Protein AF-A0A843GNG4-F1 (afdb_monomer_lite)

Secondary structure (DSSP, 8-state):
--------PPPPB--SBPPPEETGGGGG-EEEE-B--TTS-GGG--EEEEEEEETTT--BSB-TT-TTSEEEEE--HHHHHHTEEEE-GGGB-GGG--TT-EEEEEEEEESS--STT--HHHHHHHHT-HHHHTTBPPPPPPEEEEEEPPPEEEEE-SBSSTT-EEPTT-SSPEEESSSSEEEEEEEE---SSPEEETTEEE-GGG----EEEEEEEEE-TT--EEEE---EEPPSSSTTTTEEEEEE---PPBT--EEEEEEEEETT--EEEEEEEEEE-----------S-EEEEEEETTTTEEEEEEEPPTT-EEPSS-EEEEEEEETTTTT---EEEEEEE--S-EETTB-EEEEE--PPTT-EEEEEEEEE-TT--EEEEEPPPEE---SSEEEEETTEEEEE-EEEEEEEEEEE--EEEE--SS-SS-EEEE-S---EEEEEEEEEE-GGG-TT-SS--HHHHHGGGHHHHHHHHHHHT--TTT-HHHHHHHHHHHHHHHH-SS-EEEEETTTEEEEEEEEEEEEEE-TTTTTSSEEEEEEEEEEE---HHHHHHTT-S--B-

Foldseek 3Di:
DDPPPLLAAAFWAADQADFAAALLCLQFFDKGATAGDPPDDLLQFFKKKKAKAWPPPRDQQFDQQAVVRIDIDTSDPVCRVRRIDTGGSVGGPSQPADAPTKIKMKMKTFSDPQQPPHTDPSNVCSCPDPVRVSRIHDIYDIHIYHYAHDKAKWKAWQFDDDPSTFHFPDPDATAHLFQWIKIKMFTDSDDPAFDDDDHDTHDNVVHPKFFAWKWKFKAFPVRDTPDIPPIGGQDPPDPCRGMDTDTTFARADAPTKMKIKMWTAIPSGHIDITIHIHHYNDDPPPPDDDFAWDWDWDADQAQQKIKIKIAGPAPDKHAAAKKKWKWKAKVVSPRGGIDTQAMDHRHDIGHNVHIDMDIGNLDKAQIKMKMWMWIQHPVRDIDIDIDDIDHGHHDFKWWFALAAIQTQHAPKDKADWDWDFQWDWADDDPDPGTDIDGDDDRTWIKIKIKGKQAPVSCVPQRHHDCCRQQPPCSVVVVVVCVVVVNDSLRCLSSLVSSVVSVVCVLPDQFWIWIHDNPPITATWRWAPWDWAQDVVSVSSMIMIMTMTIGDDDSDSVVCVVRRRHHRYD

pLDDT: mean 84.41, std 12.28, range [32.62, 97.62]

Sequence (569 aa):
MAIVAETRLFPPIITPYLPAKNIESVNTGIDILFDINELNDESIIEEIHVIITRQSNYKSLFNSDYPLGIYPIAATSEILEAGVVHVPETILTCSQLNFNEYYKVQLRFSSIEACVGLTGAALSDALLNESNMAQFSEWSSVSAMRFIAEPTMTLRGNIEGDSNIMTPNNSSPYKLTSHYLEVSGRFTKEGTTNVILDTKTFNKKDDKEYLSTWKIEVLDPNNEVLVDSGTQVVNYRGSTINEIKYNVPYYFETNINYKVVLTITTANLYTTSFEYTVKTEKEDNNWGSQTDINEYTSLDSVIGKVNISFEAPQGQTVPAGGKLVVRRASRDDNFTYWTQIWSYSITTPISDSAPVVFDDFTIESGNIYKYAITYTNSSDESYSITEGPILSIFDHAFLTGEGTQLCVKFNPNINSFKINVSDNNVTTIGGKTPFINRNGNMYYRSFALTGTIAYEMDVEHQFATRSSIYGEWINVYGSYFVNRYINQQNDRITQREFRELVMDFLYSDKPKLFRSTPEGNILVRLTDVSLTPNQQLGRMIYDFSCVATEIGDCSIENYKLYEIQDFGE

Radius of gyration: 33.89 Å; chains: 1; bounding box: 85×74×89 Å

Structure (mmCIF, N/CA/C/O backbone):
data_AF-A0A843GNG4-F1
#
_entry.id   AF-A0A843GNG4-F1
#
loop_
_atom_site.group_PDB
_atom_site.id
_atom_site.type_symbol
_atom_site.label_atom_id
_atom_site.label_alt_id
_atom_site.label_comp_id
_atom_site.label_asym_id
_atom_site.label_entity_id
_atom_site.label_seq_id
_atom_site.pdbx_PDB_ins_code
_atom_site.Cartn_x
_atom_site.Cartn_y
_atom_site.Cartn_z
_atom_site.occupancy
_atom_site.B_iso_or_equiv
_atom_site.auth_seq_id
_atom_site.auth_comp_id
_atom_site.auth_asym_id
_atom_site.auth_atom_id
_atom_site.pdbx_PDB_model_num
ATOM 1 N N . MET A 1 1 ? -41.082 -28.897 46.901 1.00 36.97 1 MET A N 1
ATOM 2 C CA . MET A 1 1 ? -39.750 -28.267 46.870 1.00 36.97 1 MET A CA 1
ATOM 3 C C . MET A 1 1 ? -39.573 -27.775 45.443 1.00 36.97 1 MET A C 1
ATOM 5 O O . MET A 1 1 ? -39.292 -28.580 44.568 1.00 36.97 1 MET A O 1
ATOM 9 N N . ALA A 1 2 ? -39.970 -26.529 45.177 1.00 32.62 2 ALA A N 1
ATOM 10 C CA . ALA A 1 2 ? -39.848 -25.945 43.846 1.00 32.62 2 ALA A CA 1
ATOM 11 C C . ALA A 1 2 ? -38.376 -25.584 43.643 1.00 32.62 2 ALA A C 1
ATOM 13 O O . ALA A 1 2 ? -37.801 -24.887 44.477 1.00 32.62 2 ALA A O 1
ATOM 14 N N . ILE A 1 3 ? -37.769 -26.124 42.591 1.00 33.56 3 ILE A N 1
ATOM 15 C CA . ILE A 1 3 ? -36.454 -25.696 42.126 1.00 33.56 3 ILE A CA 1
ATOM 16 C C . ILE A 1 3 ? -36.674 -24.281 41.596 1.00 33.56 3 ILE A C 1
ATOM 18 O O . ILE A 1 3 ? -37.269 -24.105 40.536 1.00 33.56 3 ILE A O 1
ATOM 22 N N . VAL A 1 4 ? -36.293 -23.277 42.385 1.00 38.97 4 VAL A N 1
ATOM 23 C CA . VAL A 1 4 ? -36.133 -21.914 41.885 1.00 38.97 4 VAL A CA 1
ATOM 24 C C . VAL A 1 4 ? -34.975 -22.007 40.903 1.00 38.97 4 VAL A C 1
ATOM 26 O O . VAL A 1 4 ? -33.850 -22.298 41.305 1.00 38.97 4 VAL A O 1
ATOM 29 N N . ALA A 1 5 ? -35.266 -21.886 39.612 1.00 41.81 5 ALA A N 1
ATOM 30 C CA . ALA A 1 5 ? -34.226 -21.643 38.633 1.00 41.81 5 ALA A CA 1
ATOM 31 C C . ALA A 1 5 ? -33.610 -20.293 39.013 1.00 41.81 5 ALA A C 1
ATOM 33 O O . ALA A 1 5 ? -34.266 -19.266 38.876 1.00 41.81 5 ALA A O 1
ATOM 34 N N . GLU A 1 6 ? -32.407 -20.303 39.591 1.00 53.97 6 GLU A N 1
ATOM 35 C CA . GLU A 1 6 ? -31.608 -19.087 39.710 1.00 53.97 6 GLU A CA 1
ATOM 36 C C . GLU A 1 6 ? -31.443 -18.544 38.288 1.00 53.97 6 GLU A C 1
ATOM 38 O O . GLU A 1 6 ? -30.810 -19.187 37.447 1.00 53.97 6 GLU A O 1
ATOM 43 N N . THR A 1 7 ? -32.066 -17.405 37.996 1.00 55.78 7 THR A N 1
ATOM 44 C CA . THR A 1 7 ? -31.823 -16.617 36.789 1.00 55.78 7 THR A CA 1
ATOM 45 C C . THR A 1 7 ? -30.367 -16.176 36.814 1.00 55.78 7 THR A C 1
ATOM 47 O O . THR A 1 7 ? -30.016 -15.151 37.388 1.00 55.78 7 THR A O 1
ATOM 50 N N . ARG A 1 8 ? -29.483 -17.008 36.260 1.00 73.62 8 ARG A N 1
ATOM 51 C CA . ARG A 1 8 ? -28.065 -16.686 36.126 1.00 73.62 8 ARG A CA 1
ATOM 52 C C . ARG A 1 8 ? -27.868 -15.872 34.862 1.00 73.62 8 ARG A C 1
ATOM 54 O O . ARG A 1 8 ? -27.887 -16.426 33.768 1.00 73.62 8 ARG A O 1
ATOM 61 N N . LEU A 1 9 ? -27.657 -14.574 35.039 1.00 90.50 9 LEU A N 1
ATOM 62 C CA . LEU A 1 9 ? -27.154 -13.706 33.985 1.00 90.50 9 LEU A CA 1
ATOM 63 C C . LEU A 1 9 ? -25.687 -14.040 33.691 1.00 90.50 9 LEU A C 1
ATOM 65 O O . LEU A 1 9 ? -24.841 -14.069 34.590 1.00 90.50 9 LEU A O 1
ATOM 69 N N . PHE A 1 10 ? -25.378 -14.257 32.420 1.00 93.00 10 PHE A N 1
ATOM 70 C CA . PHE A 1 10 ? -24.017 -14.323 31.908 1.00 93.00 10 PHE A CA 1
ATOM 71 C C . PHE A 1 10 ? -23.439 -12.912 31.753 1.00 93.00 10 PHE A C 1
ATOM 73 O O . PHE A 1 10 ? -24.189 -11.971 31.477 1.00 93.00 10 PHE A O 1
ATOM 80 N N . PRO A 1 11 ? -22.118 -12.738 31.926 1.00 93.81 11 PRO A N 1
ATOM 81 C CA . PRO A 1 11 ? -21.482 -11.440 31.761 1.00 93.81 11 PRO A CA 1
ATOM 82 C C . PRO A 1 11 ? -21.628 -10.913 30.321 1.00 93.81 11 PRO A C 1
ATOM 84 O O . PRO A 1 11 ? -21.620 -11.713 29.378 1.00 93.81 11 PRO A O 1
ATOM 87 N N . PRO A 1 12 ? -21.687 -9.582 30.134 1.00 94.44 12 PRO A N 1
ATOM 88 C CA . PRO A 1 12 ? -21.544 -8.964 28.820 1.00 94.44 12 PRO A CA 1
ATOM 89 C C . PRO A 1 12 ? -20.212 -9.349 28.173 1.00 94.44 12 PRO A C 1
ATOM 91 O O . PRO A 1 12 ? -19.180 -9.479 28.844 1.00 94.44 12 PRO A O 1
ATOM 94 N N . ILE A 1 13 ? -20.231 -9.494 26.852 1.00 94.19 13 ILE A N 1
ATOM 95 C CA . ILE A 1 13 ? -19.045 -9.759 26.046 1.00 94.19 13 ILE A CA 1
ATOM 96 C C . ILE A 1 13 ? -18.500 -8.409 25.584 1.00 94.19 13 ILE A C 1
ATOM 98 O O . ILE A 1 13 ? -19.208 -7.611 24.984 1.00 94.19 13 ILE A O 1
ATOM 102 N N . ILE A 1 14 ? -17.230 -8.141 25.878 1.00 94.31 14 ILE A N 1
ATOM 103 C CA . ILE A 1 14 ? -16.549 -6.917 25.451 1.00 94.31 14 ILE A CA 1
ATOM 104 C C . ILE A 1 14 ? -15.245 -7.280 24.753 1.00 94.31 14 ILE A C 1
ATOM 106 O O . ILE A 1 14 ? -14.537 -8.204 25.172 1.00 94.31 14 ILE A O 1
ATOM 110 N N . THR A 1 15 ? -14.904 -6.552 23.691 1.00 90.44 15 THR A N 1
ATOM 111 C CA . THR A 1 15 ? -13.645 -6.771 22.977 1.00 90.44 15 THR A CA 1
ATOM 112 C C . THR A 1 15 ? -12.450 -6.488 23.897 1.00 90.44 15 THR A C 1
ATOM 114 O O . THR A 1 15 ? -12.512 -5.580 24.725 1.00 90.44 15 THR A O 1
ATOM 117 N N . PRO A 1 16 ? -11.317 -7.206 23.766 1.00 89.88 16 PRO A N 1
ATOM 118 C CA . PRO A 1 16 ? -10.137 -6.970 24.610 1.00 89.88 16 PRO A CA 1
ATOM 119 C C . PRO A 1 16 ? -9.552 -5.554 24.490 1.00 89.88 16 PRO A C 1
ATOM 121 O O . PRO A 1 16 ? -8.911 -5.064 25.419 1.00 89.88 16 PRO A O 1
ATOM 124 N N . TYR A 1 17 ? -9.785 -4.901 23.350 1.00 90.69 17 TYR A N 1
ATOM 125 C CA . TYR A 1 17 ? -9.374 -3.534 23.067 1.00 90.69 17 TYR A CA 1
ATOM 126 C C . TYR A 1 17 ? -10.554 -2.763 22.484 1.00 90.69 17 TYR A C 1
ATOM 128 O O . TYR A 1 17 ? -11.115 -3.163 21.460 1.00 90.69 17 TYR A O 1
ATOM 136 N N . LEU A 1 18 ? -10.914 -1.657 23.128 1.00 90.19 18 LEU A N 1
ATOM 137 C CA . LEU A 1 18 ? -11.819 -0.670 22.553 1.00 90.19 18 LEU A CA 1
ATOM 138 C C . LEU A 1 18 ? -11.014 0.322 21.703 1.00 90.19 18 LEU A C 1
ATOM 140 O O . LEU A 1 18 ? -9.875 0.644 22.064 1.00 90.19 18 LEU A O 1
ATOM 144 N N . PRO A 1 19 ? -11.602 0.857 20.617 1.00 89.94 19 PRO A N 1
ATOM 145 C CA . PRO A 1 19 ? -11.025 1.980 19.895 1.00 89.94 19 PRO A CA 1
ATOM 146 C C . PRO A 1 19 ? -10.644 3.108 20.851 1.00 89.94 19 PRO A C 1
ATOM 148 O O . PRO A 1 19 ? -11.412 3.455 21.757 1.00 89.94 19 PRO A O 1
ATOM 151 N N . ALA A 1 20 ? -9.463 3.691 20.646 1.00 90.44 20 ALA A N 1
ATOM 152 C CA . ALA A 1 20 ? -9.077 4.884 21.375 1.00 90.44 20 ALA A CA 1
ATOM 153 C C . ALA A 1 20 ? -10.138 5.978 21.210 1.00 90.44 20 ALA A C 1
ATOM 155 O O . ALA A 1 20 ? -10.850 6.035 20.210 1.00 90.44 20 ALA A O 1
ATOM 156 N N . LYS A 1 21 ? -10.256 6.851 22.205 1.00 89.38 21 LYS A N 1
ATOM 157 C CA . LYS A 1 21 ? -11.217 7.955 22.203 1.00 89.38 21 LYS A CA 1
ATOM 158 C C . LYS A 1 21 ? -10.476 9.276 22.080 1.00 89.38 21 LYS A C 1
ATOM 160 O O . LYS A 1 21 ? -9.435 9.474 22.712 1.00 89.38 21 LYS A O 1
ATOM 165 N N . ASN A 1 22 ? -11.018 10.185 21.277 1.00 86.56 22 ASN A N 1
ATOM 166 C CA . ASN A 1 22 ? -10.531 11.555 21.253 1.00 86.56 22 ASN A CA 1
ATOM 167 C C . ASN A 1 22 ? -10.778 12.168 22.637 1.00 86.56 22 ASN A C 1
ATOM 169 O O . ASN A 1 22 ? -11.881 12.109 23.172 1.00 86.56 22 ASN A O 1
ATOM 173 N N . ILE A 1 23 ? -9.745 12.744 23.238 1.00 86.25 23 ILE A N 1
ATOM 174 C CA . ILE A 1 23 ? -9.881 13.385 24.541 1.00 86.25 23 ILE A CA 1
ATOM 175 C C . ILE A 1 23 ? -10.865 14.565 24.497 1.00 86.25 23 ILE A C 1
ATOM 177 O O . ILE A 1 23 ? -11.541 14.833 25.480 1.00 86.25 23 ILE A O 1
ATOM 181 N N . GLU A 1 24 ? -11.004 15.231 23.350 1.00 80.25 24 GLU A N 1
ATOM 182 C CA . GLU A 1 24 ? -11.933 16.352 23.161 1.00 80.25 24 GLU A CA 1
ATOM 183 C C . GLU A 1 24 ? -13.391 15.888 23.075 1.00 80.25 24 GLU A C 1
ATOM 185 O O . GLU A 1 24 ? -14.287 16.609 23.510 1.00 80.25 24 GLU A O 1
ATOM 190 N N . SER A 1 25 ? -13.635 14.657 22.603 1.00 79.50 25 SER A N 1
ATOM 191 C CA . SER A 1 25 ? -14.981 14.075 22.599 1.00 79.50 25 SER A CA 1
ATOM 192 C C . SER A 1 25 ? -15.430 13.627 23.986 1.00 79.50 25 SER A C 1
ATOM 194 O O . SER A 1 25 ? -16.612 13.360 24.170 1.00 79.50 25 SER A O 1
ATOM 196 N N . VAL A 1 26 ? -14.540 13.576 24.987 1.00 77.88 26 VAL A N 1
ATOM 197 C CA . VAL A 1 26 ? -14.940 13.267 26.371 1.00 77.88 26 VAL A CA 1
ATOM 198 C C . VAL A 1 26 ? -15.957 14.277 26.891 1.00 77.88 26 VAL A C 1
ATOM 200 O O . VAL A 1 26 ? -16.799 13.888 27.691 1.00 77.88 26 VAL A O 1
ATOM 203 N N . ASN A 1 27 ? -15.968 15.510 26.366 1.00 75.69 27 ASN A N 1
ATOM 204 C CA . ASN A 1 27 ? -17.001 16.501 26.683 1.00 75.69 27 ASN A CA 1
ATOM 205 C C . ASN A 1 27 ? -18.425 16.074 26.262 1.00 75.69 27 ASN A C 1
ATOM 207 O O . ASN A 1 27 ? -19.414 16.726 26.565 1.00 75.69 27 ASN A O 1
ATOM 211 N N . THR A 1 28 ? -18.546 14.996 25.491 1.00 80.94 28 THR A N 1
ATOM 212 C CA . THR A 1 28 ? -19.835 14.423 25.094 1.00 80.94 28 THR A CA 1
ATOM 213 C C . THR A 1 28 ? -20.129 13.100 25.789 1.00 80.94 28 THR A C 1
ATOM 215 O O . THR A 1 28 ? -21.224 12.594 25.617 1.00 80.94 28 THR A O 1
ATOM 218 N N . GLY A 1 29 ? -19.204 12.570 26.601 1.00 87.25 29 GLY A N 1
ATOM 219 C CA . GLY A 1 29 ? -19.289 11.260 27.252 1.00 87.25 29 GLY A CA 1
ATOM 220 C C . GLY A 1 29 ? -18.413 10.177 26.603 1.00 87.25 29 GLY A C 1
ATOM 221 O O . GLY A 1 29 ? -17.600 10.442 25.715 1.00 87.25 29 GLY A O 1
ATOM 222 N N . ILE A 1 30 ? -18.533 8.940 27.093 1.00 90.81 30 ILE A N 1
ATOM 223 C CA . ILE A 1 30 ? -17.797 7.758 26.622 1.00 90.81 30 ILE A CA 1
ATOM 224 C C . ILE A 1 30 ? -18.788 6.655 26.255 1.00 90.81 30 ILE A C 1
ATOM 226 O O . ILE A 1 30 ? -19.462 6.115 27.126 1.00 90.81 30 ILE A O 1
ATOM 230 N N . ASP A 1 31 ? -18.784 6.262 24.983 1.00 91.56 31 ASP A N 1
ATOM 231 C CA . ASP A 1 31 ? -19.523 5.089 24.507 1.00 91.56 31 ASP A CA 1
ATOM 232 C C . ASP A 1 31 ? -18.681 3.818 24.617 1.00 91.56 31 ASP A C 1
ATOM 234 O O . ASP A 1 31 ? -17.559 3.761 24.086 1.00 91.56 31 ASP A O 1
ATOM 238 N N . ILE A 1 32 ? -19.247 2.800 25.262 1.00 93.25 32 ILE A N 1
ATOM 239 C CA . ILE A 1 32 ? -18.666 1.471 25.459 1.00 93.25 32 ILE A CA 1
ATOM 240 C C . ILE A 1 32 ? -19.532 0.456 24.718 1.00 93.25 32 ILE A C 1
ATOM 242 O O . ILE A 1 32 ? -20.706 0.293 25.043 1.00 93.25 32 ILE A O 1
ATOM 246 N N . LEU A 1 33 ? -18.938 -0.232 23.744 1.00 93.12 33 LEU A N 1
ATOM 247 C CA . LEU A 1 33 ? -19.616 -1.281 22.988 1.00 93.12 33 LEU A CA 1
ATOM 248 C C . LEU A 1 33 ? -19.554 -2.614 23.739 1.00 93.12 33 LEU A C 1
ATOM 250 O O . LEU A 1 33 ? -18.521 -2.936 24.336 1.00 93.12 33 LEU A O 1
ATOM 254 N N . PHE A 1 34 ? -20.634 -3.384 23.685 1.00 94.94 34 PHE A N 1
ATOM 255 C CA . PHE A 1 34 ? -20.732 -4.721 24.256 1.00 94.94 34 PHE A CA 1
ATOM 256 C C . PHE A 1 34 ? -21.722 -5.577 23.467 1.00 94.94 34 PHE A C 1
ATOM 258 O O . PHE A 1 34 ? -22.657 -5.059 22.868 1.00 94.94 34 PHE A O 1
ATOM 265 N N . ASP A 1 35 ? -21.542 -6.891 23.546 1.00 95.06 35 ASP A N 1
ATOM 266 C CA . ASP A 1 35 ? -22.499 -7.872 23.049 1.00 95.06 35 ASP A CA 1
ATOM 267 C C . ASP A 1 35 ? -23.145 -8.619 24.220 1.00 95.06 35 ASP A C 1
ATOM 269 O O . ASP A 1 35 ? -22.537 -8.851 25.277 1.00 95.06 35 ASP A O 1
ATOM 273 N N . ILE A 1 36 ? -24.393 -9.031 24.023 1.00 93.06 36 ILE A N 1
ATOM 274 C CA . ILE A 1 36 ? -25.132 -9.859 24.972 1.00 93.06 36 ILE A CA 1
ATOM 275 C C . ILE A 1 36 ? -24.827 -11.323 24.661 1.00 93.06 36 ILE A C 1
ATOM 277 O O . ILE A 1 36 ? -24.860 -11.760 23.513 1.00 93.06 36 ILE A O 1
ATOM 281 N N . ASN A 1 37 ? -24.494 -12.096 25.692 1.00 89.94 37 ASN A N 1
ATOM 282 C CA . ASN A 1 37 ? -24.293 -13.530 25.532 1.00 89.94 37 ASN A CA 1
ATOM 283 C C . ASN A 1 37 ? -25.598 -14.190 25.056 1.00 89.94 37 ASN A C 1
ATOM 285 O O . ASN A 1 37 ? -26.641 -13.937 25.648 1.00 89.94 37 ASN A O 1
ATOM 289 N N . GLU A 1 38 ? -25.534 -15.085 24.066 1.00 89.88 38 GLU A N 1
ATOM 290 C CA . GLU A 1 38 ? -26.703 -15.803 23.520 1.00 89.88 38 GLU A CA 1
ATOM 291 C C . GLU A 1 38 ? -27.512 -16.585 24.575 1.00 89.88 38 GLU A C 1
ATOM 293 O O . GLU A 1 38 ? -28.652 -16.975 24.334 1.00 89.88 38 GLU A O 1
ATOM 298 N N . LEU A 1 39 ? -26.919 -16.851 25.742 1.00 88.62 39 LEU A N 1
ATOM 299 C CA . LEU A 1 39 ? -27.567 -17.519 26.869 1.00 88.62 39 LEU A CA 1
ATOM 300 C C . LEU A 1 39 ? -28.364 -16.570 27.780 1.00 88.62 39 LEU A C 1
ATOM 302 O O . LEU A 1 39 ? -29.049 -17.049 28.685 1.00 88.62 39 LEU A O 1
ATOM 306 N N . ASN A 1 40 ? -28.263 -15.256 27.576 1.00 90.38 40 ASN A N 1
ATOM 307 C CA . ASN A 1 40 ? -29.091 -14.266 28.255 1.00 90.38 40 ASN A CA 1
ATOM 308 C C . ASN A 1 40 ? -30.349 -13.971 27.434 1.00 90.38 40 ASN A C 1
ATOM 310 O O . ASN A 1 40 ? -30.290 -13.839 26.215 1.00 90.38 40 ASN A O 1
ATOM 314 N N . ASP A 1 41 ? -31.472 -13.802 28.125 1.00 87.94 41 ASP A N 1
ATOM 315 C CA . ASP A 1 41 ? -32.667 -13.175 27.563 1.00 87.94 41 ASP A CA 1
ATOM 316 C C . ASP A 1 41 ? -32.586 -11.666 27.848 1.00 87.94 41 ASP A C 1
ATOM 318 O O . ASP A 1 41 ? -32.334 -11.253 28.979 1.00 87.94 41 ASP A O 1
ATOM 322 N N . GLU A 1 42 ? -32.750 -10.822 26.833 1.00 88.31 42 GLU A N 1
ATOM 323 C CA . GLU A 1 42 ? -32.668 -9.365 27.001 1.00 88.31 42 GLU A CA 1
ATOM 324 C C . GLU A 1 42 ? -33.730 -8.839 27.973 1.00 88.31 42 GLU A C 1
ATOM 326 O O . GLU A 1 42 ? -33.487 -7.879 28.699 1.00 88.31 42 GLU A O 1
ATOM 331 N N . SER A 1 43 ? -34.886 -9.508 28.051 1.00 88.62 43 SER A N 1
ATOM 332 C CA . SER A 1 43 ? -36.004 -9.091 28.904 1.00 88.62 43 SER A CA 1
ATOM 333 C C . SER A 1 43 ? -35.740 -9.231 30.404 1.00 88.62 43 SER A C 1
ATOM 335 O O . SER A 1 43 ? -36.499 -8.680 31.201 1.00 88.62 43 SER A O 1
ATOM 337 N N . ILE A 1 44 ? -34.689 -9.960 30.795 1.00 91.50 44 ILE A N 1
ATOM 338 C CA . ILE A 1 44 ? -34.295 -10.130 32.201 1.00 91.50 44 ILE A CA 1
ATOM 339 C C . ILE A 1 44 ? -33.137 -9.215 32.610 1.00 91.50 44 ILE A C 1
ATOM 341 O O . ILE A 1 44 ? -32.693 -9.299 33.752 1.00 91.50 44 ILE A O 1
ATOM 345 N N . ILE A 1 45 ? -32.610 -8.387 31.704 1.00 94.44 45 ILE A N 1
ATOM 346 C CA . ILE A 1 45 ? -31.558 -7.413 32.009 1.00 94.44 45 ILE A CA 1
ATOM 347 C C . ILE A 1 45 ? -32.240 -6.079 32.311 1.00 94.44 45 ILE A C 1
ATOM 349 O O . ILE A 1 45 ? -32.775 -5.442 31.412 1.00 94.44 45 ILE A O 1
ATOM 353 N N . GLU A 1 46 ? -32.207 -5.647 33.571 1.00 95.06 46 GLU A N 1
ATOM 354 C CA . GLU A 1 46 ? -32.821 -4.378 33.991 1.00 95.06 46 GLU A CA 1
ATOM 355 C C . GLU A 1 46 ? -31.785 -3.260 34.179 1.00 95.06 46 GLU A C 1
ATOM 357 O O . GLU A 1 46 ? -32.087 -2.077 34.022 1.00 95.06 46 GLU A O 1
ATOM 362 N N . GLU A 1 47 ? -30.534 -3.612 34.480 1.00 95.62 47 GLU A N 1
ATOM 363 C CA . GLU A 1 47 ? -29.490 -2.641 34.809 1.00 95.62 47 GLU A CA 1
ATOM 364 C C . GLU A 1 47 ? -28.103 -3.118 34.352 1.00 95.62 47 GLU A C 1
ATOM 366 O O . GLU A 1 47 ? -27.773 -4.308 34.382 1.00 95.62 47 GLU A O 1
ATOM 371 N N . ILE A 1 48 ? -27.267 -2.167 33.936 1.00 97.19 48 ILE A N 1
ATOM 372 C CA . ILE A 1 48 ? -25.877 -2.369 33.531 1.00 97.19 48 ILE A CA 1
ATOM 373 C C . ILE A 1 48 ? -24.973 -1.571 34.463 1.00 97.19 48 ILE A C 1
ATOM 375 O O . ILE A 1 48 ? -25.149 -0.372 34.670 1.00 97.19 48 ILE A O 1
ATOM 379 N N . HIS A 1 49 ? -23.960 -2.234 35.000 1.00 97.44 49 HIS A N 1
ATOM 380 C CA . HIS A 1 49 ? -22.931 -1.611 35.817 1.00 97.44 49 HIS A CA 1
ATOM 381 C C . HIS A 1 49 ? -21.653 -1.421 35.012 1.00 97.44 49 HIS A C 1
ATOM 383 O O . HIS A 1 49 ? -21.145 -2.375 34.422 1.00 97.44 49 HIS A O 1
ATOM 389 N N . VAL A 1 50 ? -21.085 -0.220 35.075 1.00 97.62 50 VAL A N 1
ATOM 390 C CA . VAL A 1 50 ? -19.844 0.142 34.388 1.00 97.62 50 VAL A CA 1
ATOM 391 C C . VAL A 1 50 ? -18.736 0.406 35.395 1.00 97.62 50 VAL A C 1
ATOM 393 O O . VAL A 1 50 ? -18.944 1.113 36.379 1.00 97.62 50 VAL A O 1
ATOM 396 N N . ILE A 1 51 ? -17.539 -0.110 35.118 1.00 96.44 51 ILE A N 1
ATOM 397 C CA . ILE A 1 51 ? -16.291 0.286 35.775 1.00 96.44 51 ILE A CA 1
ATOM 398 C C . ILE A 1 51 ? -15.341 0.828 34.717 1.00 96.44 51 ILE A C 1
ATOM 400 O O . ILE A 1 51 ? -15.078 0.166 33.713 1.00 96.44 51 ILE A O 1
ATOM 404 N N . ILE A 1 52 ? -14.760 1.998 34.986 1.00 95.50 52 ILE A N 1
ATOM 405 C CA . ILE A 1 52 ? -13.634 2.538 34.223 1.00 95.50 52 ILE A CA 1
ATOM 406 C C . ILE A 1 52 ? -12.522 2.888 35.203 1.00 95.50 52 ILE A C 1
ATOM 408 O O . ILE A 1 52 ? -12.671 3.783 36.035 1.00 95.50 52 ILE A O 1
ATOM 412 N N . THR A 1 53 ? -11.388 2.197 35.106 1.00 94.44 53 THR A N 1
ATOM 413 C CA . THR A 1 53 ? -10.245 2.417 36.002 1.00 94.44 53 THR A CA 1
ATOM 414 C C . THR A 1 53 ? -8.962 2.668 35.238 1.00 94.44 53 THR A C 1
ATOM 416 O O . THR A 1 53 ? -8.707 2.114 34.173 1.00 94.44 53 THR A O 1
ATOM 419 N N . ARG A 1 54 ? -8.103 3.503 35.805 1.00 93.00 54 ARG A N 1
ATOM 420 C CA . ARG A 1 54 ? -6.775 3.779 35.262 1.00 93.00 54 ARG A CA 1
ATOM 421 C C . ARG A 1 54 ? -5.851 2.575 35.473 1.00 93.00 54 ARG A C 1
ATOM 423 O O . ARG A 1 54 ? -5.706 2.103 36.598 1.00 93.00 54 ARG A O 1
ATOM 430 N N . GLN A 1 55 ? -5.171 2.091 34.431 1.00 91.00 55 GLN A N 1
ATOM 431 C CA . GLN A 1 55 ? -4.357 0.869 34.539 1.00 91.00 55 GLN A CA 1
ATOM 432 C C . GLN A 1 55 ? -3.168 1.003 35.505 1.00 91.00 55 GLN A C 1
ATOM 434 O O . GLN A 1 55 ? -2.798 0.016 36.140 1.00 91.00 55 GLN A O 1
ATOM 439 N N . SER A 1 56 ? -2.554 2.185 35.618 1.00 90.38 56 SER A N 1
ATOM 440 C CA . SER A 1 56 ? -1.343 2.362 36.436 1.00 90.38 56 SER A CA 1
ATOM 441 C C . SER A 1 56 ? -1.589 2.305 37.943 1.00 90.38 56 SER A C 1
ATOM 443 O O . SER A 1 56 ? -0.700 1.898 38.688 1.00 90.38 56 SER A O 1
ATOM 445 N N . ASN A 1 57 ? -2.765 2.733 38.407 1.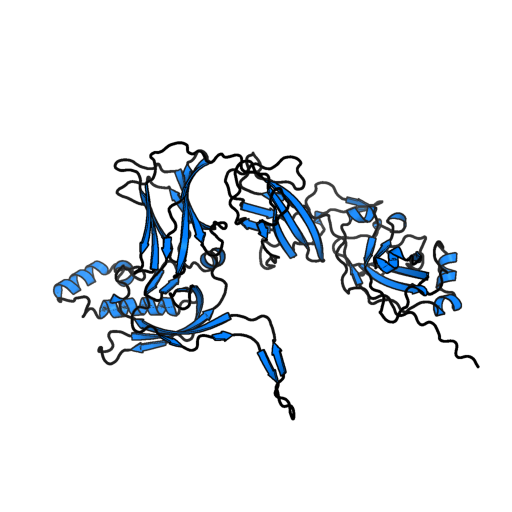00 90.00 57 ASN A N 1
ATOM 446 C CA . ASN A 1 57 ? -3.040 2.912 39.834 1.00 90.00 57 ASN A CA 1
ATOM 447 C C . ASN A 1 57 ? -4.443 2.469 40.272 1.00 90.00 57 ASN A C 1
ATOM 449 O O . ASN A 1 57 ? -4.786 2.661 41.436 1.00 90.00 57 ASN A O 1
ATOM 453 N N . TYR A 1 58 ? -5.237 1.902 39.360 1.00 89.19 58 TYR A N 1
ATOM 454 C CA . TYR A 1 58 ? -6.585 1.380 39.598 1.00 89.19 58 TYR A CA 1
ATOM 455 C C . TYR A 1 58 ? -7.586 2.400 40.151 1.00 89.19 58 TYR A C 1
ATOM 457 O O . TYR A 1 58 ? -8.631 2.022 40.674 1.00 89.19 58 TYR A O 1
ATOM 465 N N . LYS A 1 59 ? -7.301 3.703 40.030 1.00 91.00 59 LYS A N 1
ATOM 466 C CA . LYS A 1 59 ? -8.262 4.739 40.414 1.00 91.00 59 LYS A CA 1
ATOM 467 C C . LYS A 1 59 ? -9.435 4.748 39.440 1.00 91.00 59 LYS A C 1
ATOM 469 O O . LYS A 1 59 ? -9.225 4.687 38.226 1.00 91.00 59 LYS A O 1
ATOM 474 N N . SER A 1 60 ? -10.643 4.826 39.996 1.00 92.88 60 SER A N 1
ATOM 475 C CA . SER A 1 60 ? -11.875 5.032 39.237 1.00 92.88 60 SER A CA 1
ATOM 476 C C . SER A 1 60 ? -11.815 6.355 38.485 1.00 92.88 60 SER A C 1
ATOM 478 O O . SER A 1 60 ? -11.381 7.362 39.046 1.00 92.88 60 SER A O 1
ATOM 480 N N . LEU A 1 61 ? -12.280 6.343 37.237 1.00 92.75 61 LEU A N 1
ATOM 481 C CA . LEU A 1 61 ? -12.475 7.556 36.460 1.00 92.75 61 LEU A CA 1
ATOM 482 C C . LEU A 1 61 ? -13.744 8.307 36.887 1.00 92.75 61 LEU A C 1
ATOM 484 O O . LEU A 1 61 ? -13.858 9.487 36.582 1.00 92.75 61 LEU A O 1
ATOM 488 N N . PHE A 1 62 ? -14.675 7.681 37.607 1.00 93.94 62 PHE A N 1
ATOM 489 C CA . PHE A 1 62 ? -15.891 8.351 38.072 1.00 93.94 62 PHE A CA 1
ATOM 490 C C . PHE A 1 62 ? -15.625 9.328 39.220 1.00 93.94 62 PHE A C 1
ATOM 492 O O . PHE A 1 62 ? -14.664 9.173 39.978 1.00 93.94 62 PHE A O 1
ATOM 499 N N . ASN A 1 63 ? -16.462 10.359 39.312 1.00 91.94 63 ASN A N 1
ATOM 500 C CA . ASN A 1 63 ? -16.403 11.390 40.342 1.00 91.94 63 ASN A CA 1
ATOM 501 C C . ASN A 1 63 ? -16.744 10.827 41.743 1.00 91.94 63 ASN A C 1
ATOM 503 O O . ASN A 1 63 ? -17.032 9.642 41.924 1.00 91.94 63 ASN A O 1
ATOM 507 N N . SER A 1 64 ? -16.705 11.686 42.763 1.00 92.00 64 SER A N 1
ATOM 508 C CA . SER A 1 64 ? -16.948 11.286 44.156 1.00 92.00 64 SER A CA 1
ATOM 509 C C . SER A 1 64 ? -18.364 10.779 44.445 1.00 92.00 64 SER A C 1
ATOM 511 O O . SER A 1 64 ? -18.566 10.168 45.495 1.00 92.00 64 SER A O 1
ATOM 513 N N . ASP A 1 65 ? -19.324 11.002 43.545 1.00 93.94 65 ASP A N 1
ATOM 514 C CA . ASP A 1 65 ? -20.694 10.503 43.691 1.00 93.94 65 ASP A CA 1
ATOM 515 C C . ASP A 1 65 ? -20.754 8.976 43.535 1.00 93.94 65 ASP A C 1
ATOM 517 O O . ASP A 1 65 ? -21.698 8.346 44.011 1.00 93.94 65 ASP A O 1
ATOM 521 N N . TYR A 1 66 ? -19.712 8.368 42.955 1.00 95.12 66 TYR A N 1
ATOM 522 C CA . TYR A 1 66 ? -19.573 6.925 42.748 1.00 95.12 66 TYR A CA 1
ATOM 523 C C . TYR A 1 66 ? -18.366 6.381 43.533 1.00 95.12 66 TYR A C 1
ATOM 525 O O . TYR A 1 66 ? -17.343 6.018 42.945 1.00 95.12 66 TYR A O 1
ATOM 533 N N . PRO A 1 67 ? -18.448 6.299 44.877 1.00 90.12 67 PRO A N 1
ATOM 534 C CA . PRO A 1 67 ? -17.303 5.999 45.746 1.00 90.12 67 PRO A CA 1
ATOM 535 C C . PRO A 1 67 ? -16.704 4.600 45.536 1.00 90.12 67 PRO A C 1
ATOM 537 O O . PRO A 1 67 ? -15.517 4.402 45.793 1.00 90.12 67 PRO A O 1
ATOM 540 N N . LEU A 1 68 ? -17.495 3.639 45.044 1.00 92.31 68 LEU A N 1
ATOM 541 C CA . LEU A 1 68 ? -17.028 2.294 44.679 1.00 92.31 68 LEU A CA 1
ATOM 542 C C . LEU A 1 68 ? -16.514 2.200 43.232 1.00 92.31 68 LEU A C 1
ATOM 544 O O . LEU A 1 68 ? -16.091 1.131 42.802 1.00 92.31 68 LEU A O 1
ATOM 548 N N . GLY A 1 69 ? -16.547 3.300 42.474 1.00 93.94 69 GLY A N 1
ATOM 549 C CA . GLY A 1 69 ? -16.124 3.337 41.076 1.00 93.94 69 GLY A CA 1
ATOM 550 C C . GLY A 1 69 ? -17.013 2.540 40.123 1.00 93.94 69 GLY A C 1
ATOM 551 O O . GLY A 1 69 ? -16.542 2.129 39.066 1.00 93.94 69 GLY A O 1
ATOM 552 N N . ILE A 1 70 ? -18.275 2.331 40.501 1.00 96.31 70 ILE A N 1
ATOM 553 C CA . ILE A 1 70 ? -19.290 1.644 39.702 1.00 96.31 70 ILE A CA 1
ATOM 554 C C . ILE A 1 70 ? -20.371 2.653 39.334 1.00 96.31 70 ILE A C 1
ATOM 556 O O . ILE A 1 70 ? -20.929 3.292 40.225 1.00 96.31 70 ILE A O 1
ATOM 560 N N . TYR A 1 71 ? -20.675 2.758 38.044 1.00 96.81 71 TYR A N 1
ATOM 561 C CA . TYR A 1 71 ? -21.774 3.567 37.529 1.00 96.81 71 TYR A CA 1
ATOM 562 C C . TYR A 1 71 ? -22.920 2.658 37.045 1.00 96.81 71 TYR A C 1
ATOM 564 O O . TYR A 1 71 ? -22.706 1.899 36.097 1.00 96.81 71 TYR A O 1
ATOM 572 N N . PRO A 1 72 ? -24.095 2.669 37.705 1.00 96.25 72 PRO A N 1
ATOM 573 C CA . PRO A 1 72 ? -25.279 1.927 37.272 1.00 96.25 72 PRO A CA 1
ATOM 574 C C . PRO A 1 72 ? -26.094 2.706 36.231 1.00 96.25 72 PRO A C 1
ATOM 576 O O . PRO A 1 72 ? -26.292 3.917 36.354 1.00 96.25 72 PRO A O 1
ATOM 579 N N . ILE A 1 73 ? -26.599 1.997 35.226 1.00 96.06 73 ILE A N 1
ATOM 580 C CA . ILE A 1 73 ? -27.381 2.534 34.107 1.00 96.06 73 ILE A CA 1
ATOM 581 C C . ILE A 1 73 ? -28.565 1.599 33.857 1.00 96.06 73 ILE A C 1
ATOM 583 O O . ILE A 1 73 ? -28.384 0.385 33.837 1.00 96.06 73 ILE A O 1
ATOM 587 N N . ALA A 1 74 ? -29.760 2.149 33.643 1.00 95.94 74 ALA A N 1
ATOM 588 C CA . ALA A 1 74 ? -30.927 1.351 33.269 1.00 95.94 74 ALA A CA 1
ATOM 589 C C . ALA A 1 74 ? -30.716 0.698 31.896 1.00 95.94 74 ALA A C 1
ATOM 591 O O . ALA A 1 74 ? -30.328 1.370 30.936 1.00 95.94 74 ALA A O 1
ATOM 592 N N . ALA A 1 75 ? -30.986 -0.600 31.792 1.00 94.31 75 ALA A N 1
ATOM 593 C CA . ALA A 1 75 ? -30.899 -1.340 30.542 1.00 94.31 75 ALA A CA 1
ATOM 594 C C . ALA A 1 75 ? -32.179 -1.132 29.719 1.00 94.31 75 ALA A C 1
ATOM 596 O O . ALA A 1 75 ? -33.140 -1.891 29.810 1.00 94.31 75 ALA A O 1
ATOM 597 N N . THR A 1 76 ? -32.226 -0.060 28.930 1.00 93.62 76 THR A N 1
ATOM 598 C CA . THR A 1 76 ? -33.344 0.170 28.007 1.00 93.62 76 THR A CA 1
ATOM 599 C C . THR A 1 76 ? -33.221 -0.733 26.779 1.00 93.62 76 THR A C 1
ATOM 601 O O . THR A 1 76 ? -32.117 -1.121 26.398 1.00 93.62 76 THR A O 1
ATOM 604 N N . SER A 1 77 ? -34.339 -1.018 26.103 1.00 90.19 77 SER A N 1
ATOM 605 C CA . SER A 1 77 ? -34.335 -1.785 24.848 1.00 90.19 77 SER A CA 1
ATOM 606 C C . SER A 1 77 ? -33.394 -1.177 23.805 1.00 90.19 77 SER A C 1
ATOM 608 O O . SER A 1 77 ? -32.678 -1.900 23.134 1.00 90.19 77 SER A O 1
ATOM 610 N N . GLU A 1 78 ? -33.319 0.154 23.738 1.00 92.12 78 GLU A N 1
ATOM 611 C CA . GLU A 1 78 ? -32.418 0.869 22.828 1.00 92.12 78 GLU A CA 1
ATOM 612 C C . GLU A 1 78 ? -30.936 0.591 23.130 1.00 92.12 78 GLU A C 1
ATOM 614 O O . GLU A 1 78 ? -30.152 0.379 22.210 1.00 92.12 78 GLU A O 1
ATOM 619 N N . ILE A 1 79 ? -30.550 0.544 24.410 1.00 92.94 79 ILE A N 1
ATOM 620 C CA . ILE A 1 79 ? -29.171 0.240 24.827 1.00 92.94 79 ILE A CA 1
ATOM 621 C C . ILE A 1 79 ? -28.809 -1.211 24.504 1.00 92.94 79 ILE A C 1
ATOM 623 O O . ILE A 1 79 ? -27.701 -1.473 24.034 1.00 92.94 79 ILE A O 1
ATOM 627 N N . LEU A 1 80 ? -29.727 -2.142 24.775 1.00 92.38 80 LEU A N 1
ATOM 628 C CA . LEU A 1 80 ? -29.512 -3.572 24.558 1.00 92.38 80 LEU A CA 1
ATOM 629 C C . LEU A 1 80 ? -29.456 -3.910 23.062 1.00 92.38 80 LEU A C 1
ATOM 631 O O . LEU A 1 80 ? -28.524 -4.589 22.643 1.00 92.38 80 LEU A O 1
ATOM 635 N N . GLU A 1 81 ? -30.368 -3.357 22.255 1.00 91.56 81 GLU A N 1
ATOM 636 C CA . GLU A 1 81 ? -30.386 -3.535 20.796 1.00 91.56 81 GLU A CA 1
ATOM 637 C C . GLU A 1 81 ? -29.168 -2.893 20.118 1.00 91.56 81 GLU A C 1
ATOM 639 O O . GLU A 1 81 ? -28.601 -3.465 19.186 1.00 91.56 81 GLU A O 1
ATOM 644 N N . ALA A 1 82 ? -28.749 -1.705 20.569 1.00 92.12 82 ALA A N 1
ATOM 645 C CA . ALA A 1 82 ? -27.573 -1.037 20.017 1.00 92.12 82 ALA A CA 1
ATOM 646 C C . ALA A 1 82 ? -26.254 -1.681 20.475 1.00 92.12 82 ALA A C 1
ATOM 648 O O . ALA A 1 82 ? -25.236 -1.510 19.803 1.00 92.12 82 ALA A O 1
ATOM 649 N N . GLY A 1 83 ? -26.248 -2.367 21.624 1.00 93.81 83 GLY A N 1
ATOM 650 C CA . GLY A 1 83 ? -25.030 -2.882 22.250 1.00 93.81 83 GLY A CA 1
ATOM 651 C C . GLY A 1 83 ? -24.076 -1.766 22.688 1.00 93.81 83 GLY A C 1
ATOM 652 O O . GLY A 1 83 ? -22.855 -1.923 22.625 1.00 93.81 83 GLY A O 1
ATOM 653 N N . VAL A 1 84 ? -24.603 -0.600 23.084 1.00 94.06 84 VAL A N 1
ATOM 654 C CA . VAL A 1 84 ? -23.792 0.574 23.451 1.00 94.06 84 VAL A CA 1
ATOM 655 C C . VAL A 1 84 ? -24.251 1.172 24.771 1.00 94.06 84 VAL A C 1
ATOM 657 O O . VAL A 1 84 ? -25.387 1.613 24.918 1.00 94.06 84 VAL A O 1
ATOM 660 N N . VAL A 1 85 ? -23.321 1.264 25.720 1.00 94.56 85 VAL A N 1
ATOM 661 C CA . VAL A 1 85 ? -23.500 2.007 26.967 1.00 94.56 85 VAL A CA 1
ATOM 662 C C . VAL A 1 85 ? -22.857 3.383 26.854 1.00 94.56 85 VAL A C 1
ATOM 664 O O . VAL A 1 85 ? -21.649 3.484 26.637 1.00 94.56 85 VAL A O 1
ATOM 667 N N . HIS A 1 86 ? -23.646 4.431 27.088 1.00 94.25 86 HIS A N 1
ATOM 668 C CA . HIS A 1 86 ? -23.163 5.805 27.153 1.00 94.25 86 HIS A CA 1
ATOM 669 C C . HIS A 1 86 ? -22.879 6.244 28.596 1.00 94.25 86 HIS A C 1
ATOM 671 O O . HIS A 1 86 ? -23.761 6.235 29.456 1.00 94.25 86 HIS A O 1
ATOM 677 N N . VAL A 1 87 ? -21.648 6.675 28.859 1.00 93.69 87 VAL A N 1
ATOM 678 C CA . VAL A 1 87 ? -21.210 7.224 30.148 1.00 93.69 87 VAL A CA 1
ATOM 679 C C . VAL A 1 87 ? -21.073 8.745 30.017 1.00 93.69 87 VAL A C 1
ATOM 681 O O . VAL A 1 87 ? -20.145 9.197 29.344 1.00 93.69 87 VAL A O 1
ATOM 684 N N . PRO A 1 88 ? -21.941 9.556 30.647 1.00 91.75 88 PRO A N 1
ATOM 685 C CA . PRO A 1 88 ? -21.948 11.000 30.431 1.00 91.75 88 PRO A CA 1
ATOM 686 C C . PRO A 1 88 ? -20.698 11.689 30.995 1.00 91.75 88 PRO A C 1
ATOM 688 O O . PRO A 1 88 ? -20.104 11.243 31.976 1.00 91.75 88 PRO A O 1
ATOM 691 N N . GLU A 1 89 ? -20.318 12.830 30.415 1.00 88.62 89 GLU A N 1
ATOM 692 C CA . GLU A 1 89 ? -19.143 13.598 30.859 1.00 88.62 89 GLU A CA 1
ATOM 693 C C . GLU A 1 89 ? -19.229 14.051 32.327 1.00 88.62 89 GLU A C 1
ATOM 695 O O . GLU A 1 89 ? -18.223 14.111 33.033 1.00 88.62 89 GLU A O 1
ATOM 700 N N . THR A 1 90 ? -20.444 14.322 32.810 1.00 89.31 90 THR A N 1
ATOM 701 C CA . THR A 1 90 ? -20.715 14.969 34.103 1.00 89.31 90 THR A CA 1
ATOM 702 C C . THR A 1 90 ? -20.324 14.109 35.298 1.00 89.31 90 THR A C 1
ATOM 704 O O . THR A 1 90 ? -20.117 14.626 36.398 1.00 89.31 90 THR A O 1
ATOM 707 N N . ILE A 1 91 ? -20.201 12.799 35.089 1.00 91.44 91 ILE A N 1
ATOM 708 C CA . ILE A 1 91 ? -19.817 11.837 36.122 1.00 91.44 91 ILE A CA 1
ATOM 709 C C . ILE A 1 91 ? -18.344 11.433 36.037 1.00 91.44 91 ILE A C 1
ATOM 711 O O . ILE A 1 91 ? -17.867 10.690 36.894 1.00 91.44 91 ILE A O 1
ATOM 715 N N . LEU A 1 92 ? -17.612 11.899 35.023 1.00 90.06 92 LEU A N 1
ATOM 716 C CA . LEU A 1 92 ? -16.201 11.590 34.826 1.00 90.06 92 LEU A CA 1
ATOM 717 C C . LEU A 1 92 ? -15.317 12.621 35.535 1.00 90.06 92 LEU A C 1
ATOM 719 O O . LEU A 1 92 ? -15.521 13.829 35.472 1.00 90.06 92 LEU A O 1
ATOM 723 N N . THR A 1 93 ? -14.254 12.145 36.171 1.00 86.62 93 THR A N 1
ATOM 724 C CA . THR A 1 93 ? -13.190 12.984 36.719 1.00 86.62 93 THR A CA 1
ATOM 725 C C . THR A 1 93 ? -12.153 13.246 35.629 1.00 86.62 93 THR A C 1
ATOM 727 O O . THR A 1 93 ? -11.066 12.660 35.627 1.00 86.62 93 THR A O 1
ATOM 730 N N . CYS A 1 94 ? -12.476 14.131 34.683 1.00 76.75 94 CYS A N 1
ATOM 731 C CA . CYS A 1 94 ? -11.638 14.416 33.509 1.00 76.75 94 CYS A CA 1
ATOM 732 C C . CYS A 1 94 ? -10.204 14.864 33.859 1.00 76.75 94 CYS A C 1
ATOM 734 O O . CYS A 1 94 ? -9.265 14.587 33.111 1.00 76.75 94 CYS A O 1
ATOM 736 N N . SER A 1 95 ? -9.982 15.452 35.040 1.00 76.56 95 SER A N 1
ATOM 737 C CA . SER A 1 95 ? -8.641 15.791 35.544 1.00 76.56 95 SER A CA 1
ATOM 738 C C . SER A 1 95 ? -7.721 14.571 35.755 1.00 76.56 95 SER A C 1
ATOM 740 O O . SER A 1 95 ? -6.491 14.706 35.773 1.00 76.56 95 SER A O 1
ATOM 742 N N . GLN A 1 96 ? -8.274 13.356 35.851 1.00 79.88 96 GLN A N 1
ATOM 743 C CA . GLN A 1 96 ? -7.505 12.112 35.958 1.00 79.88 96 GLN A CA 1
ATOM 744 C C . GLN A 1 96 ? -7.064 11.531 34.605 1.00 79.88 96 GLN A C 1
ATOM 746 O O . GLN A 1 96 ? -6.240 10.606 34.585 1.00 79.88 96 GLN A O 1
ATOM 751 N N . LEU A 1 97 ? -7.558 12.068 33.485 1.00 87.69 97 LEU A N 1
ATOM 752 C CA . LEU A 1 97 ? -7.204 11.604 32.144 1.00 87.69 97 LEU A CA 1
ATOM 753 C C . LEU A 1 97 ? -5.740 11.908 31.812 1.00 87.69 97 LEU A C 1
ATOM 755 O O . LEU A 1 97 ? -5.222 12.943 32.221 1.00 87.69 97 LEU A O 1
ATOM 759 N N . ASN A 1 98 ? -5.048 11.019 31.097 1.00 86.81 98 ASN A N 1
ATOM 760 C CA . ASN A 1 98 ? -3.684 11.232 30.597 1.00 86.81 98 ASN A CA 1
ATOM 761 C C . ASN A 1 98 ? -3.535 10.648 29.194 1.00 86.81 98 ASN A C 1
ATOM 763 O O . ASN A 1 98 ? -4.098 9.598 28.889 1.00 86.81 98 ASN A O 1
ATOM 767 N N . PHE A 1 99 ? -2.699 11.285 28.376 1.00 88.19 99 PHE A N 1
ATOM 768 C CA . PHE A 1 99 ? -2.181 10.642 27.174 1.00 88.19 99 PHE A CA 1
ATOM 769 C C . PHE A 1 99 ? -1.220 9.508 27.533 1.00 88.19 99 PHE A C 1
ATOM 771 O O . PHE A 1 99 ? -0.584 9.520 28.589 1.00 88.19 99 PHE A O 1
ATOM 778 N N . ASN A 1 100 ? -1.050 8.570 26.599 1.00 88.94 100 ASN A N 1
ATOM 779 C CA . ASN A 1 100 ? -0.125 7.437 26.727 1.00 88.94 100 ASN A CA 1
ATOM 780 C C . ASN A 1 100 ? -0.442 6.482 27.875 1.00 88.94 100 ASN A C 1
ATOM 782 O O . ASN A 1 100 ? 0.455 5.821 28.399 1.00 88.94 100 ASN A O 1
ATOM 786 N N . GLU A 1 101 ? -1.712 6.396 28.248 1.00 91.25 101 GLU A N 1
ATOM 787 C CA . GLU A 1 101 ? -2.155 5.533 29.322 1.00 91.25 101 GLU A CA 1
ATOM 788 C C . GLU A 1 101 ? -3.415 4.767 28.948 1.00 91.25 101 GLU A C 1
ATOM 790 O O . GLU A 1 101 ? -4.293 5.276 28.253 1.00 91.25 101 GLU A O 1
ATOM 795 N N . TYR A 1 102 ? -3.477 3.531 29.432 1.00 93.19 102 TYR A N 1
ATOM 796 C CA . TYR A 1 102 ? -4.614 2.653 29.246 1.00 93.19 102 TYR A CA 1
ATOM 797 C C . TYR A 1 102 ? -5.578 2.729 30.429 1.00 93.19 102 TYR A C 1
ATOM 799 O O . TYR A 1 102 ? -5.184 2.840 31.597 1.00 93.19 102 TYR A O 1
ATOM 807 N N . TYR A 1 103 ? -6.854 2.605 30.100 1.00 94.44 103 TYR A N 1
ATOM 808 C CA . TYR A 1 103 ? -7.976 2.533 31.016 1.00 94.44 103 TYR A CA 1
ATOM 809 C C . TYR A 1 103 ? -8.644 1.179 30.832 1.00 94.44 103 TYR A C 1
ATOM 811 O O . TYR A 1 103 ? -8.883 0.741 29.709 1.00 94.44 103 TYR A O 1
ATOM 819 N N . LYS A 1 104 ? -8.897 0.504 31.947 1.00 95.62 104 LYS A N 1
ATOM 820 C CA . LYS A 1 104 ? -9.564 -0.788 32.011 1.00 95.62 104 LYS A CA 1
ATOM 821 C C . LYS A 1 104 ? -11.058 -0.556 32.154 1.00 95.62 104 LYS A C 1
ATOM 823 O O . LYS A 1 104 ? -11.479 0.118 33.096 1.00 95.62 104 LYS A O 1
ATOM 828 N N . VAL A 1 105 ? -11.820 -1.129 31.236 1.00 96.44 105 VAL A N 1
ATOM 829 C CA . VAL A 1 105 ? -13.278 -1.078 31.199 1.00 96.44 105 VAL A CA 1
ATOM 830 C C . VAL A 1 105 ? -13.824 -2.470 31.484 1.00 96.44 105 VAL A C 1
ATOM 832 O O . VAL A 1 105 ? -13.335 -3.457 30.927 1.00 96.44 105 VAL A O 1
ATOM 835 N N . GLN A 1 106 ? -14.816 -2.544 32.366 1.00 96.75 106 GLN A N 1
ATOM 836 C CA . GLN A 1 106 ? -15.582 -3.758 32.632 1.00 96.75 106 GLN A CA 1
ATOM 837 C C . GLN A 1 106 ? -17.057 -3.419 32.788 1.00 96.75 106 GLN A C 1
ATOM 839 O O . GLN A 1 106 ? -17.411 -2.358 33.308 1.00 96.75 106 GLN A O 1
ATOM 844 N N . LEU A 1 107 ? -17.896 -4.353 32.358 1.00 97.44 107 LEU A N 1
ATOM 845 C CA . LEU A 1 107 ? -19.343 -4.270 32.445 1.00 97.44 107 LEU A CA 1
ATOM 846 C C . LEU A 1 107 ? -19.884 -5.493 33.189 1.00 97.44 107 LEU A C 1
ATOM 848 O O . LEU A 1 107 ? -19.267 -6.558 33.167 1.00 97.44 107 LEU A O 1
ATOM 852 N N . ARG A 1 108 ? -21.042 -5.365 33.828 1.00 95.88 108 ARG A N 1
ATOM 853 C CA . ARG A 1 108 ? -21.852 -6.511 34.272 1.00 95.88 108 ARG A CA 1
ATOM 854 C C . ARG A 1 108 ? -23.332 -6.168 34.185 1.00 95.88 108 ARG A C 1
ATOM 856 O O . ARG A 1 108 ? -23.689 -4.994 34.271 1.00 95.88 108 ARG A O 1
ATOM 863 N N . PHE A 1 109 ? -24.169 -7.187 34.078 1.00 96.31 109 PHE A N 1
ATOM 864 C CA . PHE A 1 109 ? -25.619 -7.052 34.093 1.00 96.31 109 PHE A CA 1
ATOM 865 C C . PHE A 1 109 ? -26.196 -7.272 35.492 1.00 96.31 109 PHE A C 1
ATOM 867 O O . PHE A 1 109 ? -25.564 -7.877 36.363 1.00 96.31 109 PHE A O 1
ATOM 874 N N . SER A 1 110 ? -27.408 -6.772 35.693 1.00 95.19 110 SER A N 1
ATOM 875 C CA . SER A 1 110 ? -28.254 -7.003 36.858 1.00 95.19 110 SER A CA 1
ATOM 876 C C . SER A 1 110 ? -29.677 -7.287 36.387 1.00 95.19 110 SER A C 1
ATOM 878 O O . SER A 1 110 ? -30.177 -6.612 35.483 1.00 95.19 110 SER A O 1
ATOM 880 N N . SER A 1 111 ? -30.331 -8.271 37.005 1.00 94.00 111 SER A N 1
ATOM 881 C CA . SER A 1 111 ? -31.737 -8.600 36.734 1.00 94.00 111 SER A CA 1
ATOM 882 C C . SER A 1 111 ? -32.727 -7.786 37.560 1.00 94.00 111 SER A C 1
ATOM 884 O O . SER A 1 111 ? -33.916 -8.087 37.562 1.00 94.00 111 SER A O 1
ATOM 886 N N . ILE A 1 112 ? -32.230 -6.794 38.300 1.00 92.75 112 ILE A N 1
ATOM 887 C CA . ILE A 1 112 ? -33.034 -5.838 39.057 1.00 92.75 112 ILE A CA 1
ATOM 888 C C . ILE A 1 112 ? -32.496 -4.420 38.845 1.00 92.75 112 ILE A C 1
ATOM 890 O O . ILE A 1 112 ? -31.280 -4.203 38.874 1.00 92.75 112 ILE A O 1
ATOM 894 N N . GLU A 1 113 ? -33.389 -3.447 38.709 1.00 92.62 113 GLU A N 1
ATOM 895 C CA . GLU A 1 113 ? -33.048 -2.019 38.705 1.00 92.62 113 GLU A CA 1
ATOM 896 C C . GLU A 1 113 ? -32.919 -1.477 40.146 1.00 92.62 113 GLU A C 1
ATOM 898 O O . GLU A 1 113 ? -33.789 -0.773 40.663 1.00 92.62 113 GLU A O 1
ATOM 903 N N . ALA A 1 114 ? -31.852 -1.866 40.854 1.00 90.56 114 ALA A N 1
ATOM 904 C CA . ALA A 1 114 ? -31.684 -1.549 42.280 1.00 90.56 114 ALA A CA 1
ATOM 905 C C . ALA A 1 114 ? -30.747 -0.365 42.567 1.00 90.56 114 ALA A C 1
ATOM 907 O O . ALA A 1 114 ? -30.783 0.183 43.674 1.00 90.56 114 ALA A O 1
ATOM 908 N N . CYS A 1 115 ? -29.889 0.003 41.615 1.00 93.00 115 CYS A N 1
ATOM 909 C CA . CYS A 1 115 ? -28.812 0.971 41.807 1.00 93.00 115 CYS A CA 1
ATOM 910 C C . CYS A 1 115 ? -28.959 2.221 40.923 1.00 93.00 115 CYS A C 1
ATOM 912 O O . CYS A 1 115 ? -28.359 3.251 41.246 1.00 93.00 115 CYS A O 1
ATOM 914 N N . VAL A 1 116 ? -29.742 2.166 39.839 1.00 93.81 116 VAL A N 1
ATOM 915 C CA . VAL A 1 116 ? -29.964 3.300 38.923 1.00 93.81 116 VAL A CA 1
ATOM 916 C C . VAL A 1 116 ? -30.398 4.561 39.676 1.00 93.81 116 VAL A C 1
ATOM 918 O O . VAL A 1 116 ? -31.299 4.557 40.512 1.00 93.81 116 VAL A O 1
ATOM 921 N N . GLY A 1 117 ? -29.726 5.676 39.377 1.00 92.31 117 GLY A N 1
ATOM 922 C CA . GLY A 1 117 ? -30.014 6.988 39.963 1.00 92.31 117 GLY A CA 1
ATOM 923 C C . GLY A 1 117 ? -29.534 7.183 41.407 1.00 92.31 117 GLY A C 1
ATOM 924 O O . GLY A 1 117 ? -29.615 8.303 41.917 1.00 92.31 117 GLY A O 1
ATOM 925 N N . LEU A 1 118 ? -29.007 6.146 42.070 1.00 95.44 118 LEU A N 1
ATOM 926 C CA . LEU A 1 118 ? -28.404 6.275 43.396 1.00 95.44 118 LEU A CA 1
ATOM 927 C C . LEU A 1 118 ? -26.973 6.818 43.306 1.00 95.44 118 LEU A C 1
ATOM 929 O O . LEU A 1 118 ? -26.218 6.502 42.389 1.00 95.44 118 LEU A O 1
ATOM 933 N N . THR A 1 119 ? -26.569 7.584 44.320 1.00 95.56 119 THR A N 1
ATOM 934 C CA . THR A 1 119 ? -25.199 8.090 44.490 1.00 95.56 119 THR A CA 1
ATOM 935 C C . THR A 1 119 ? -24.735 7.967 45.947 1.00 95.56 119 THR A C 1
ATOM 937 O O . THR A 1 119 ? -25.518 7.692 46.864 1.00 95.56 119 THR A O 1
ATOM 940 N N . GLY A 1 120 ? -23.433 8.136 46.180 1.00 95.25 120 GLY A N 1
ATOM 941 C CA . GLY A 1 120 ? -22.821 8.197 47.505 1.00 95.25 120 GLY A CA 1
ATOM 942 C C . GLY A 1 120 ? -23.025 6.930 48.344 1.00 95.25 120 GLY A C 1
ATOM 943 O O . GLY A 1 120 ? -22.797 5.806 47.889 1.00 95.25 120 GLY A O 1
ATOM 944 N N . ALA A 1 121 ? -23.428 7.115 49.604 1.00 95.31 121 ALA A N 1
ATOM 945 C CA . ALA A 1 121 ? -23.636 6.012 50.543 1.00 95.31 121 ALA A CA 1
ATOM 946 C C . ALA A 1 121 ? -24.808 5.106 50.132 1.00 95.31 121 ALA A C 1
ATOM 948 O O . ALA A 1 121 ? -24.670 3.892 50.198 1.00 95.31 121 ALA A O 1
ATOM 949 N N . ALA A 1 122 ? -25.908 5.677 49.625 1.00 96.00 122 ALA A N 1
ATOM 950 C CA . ALA A 1 122 ? -27.081 4.904 49.210 1.00 96.00 122 ALA A CA 1
ATOM 951 C C . ALA A 1 122 ? -26.748 3.921 48.078 1.00 96.00 122 ALA A C 1
ATOM 953 O O . ALA A 1 122 ? -27.155 2.763 48.121 1.00 96.00 122 ALA A O 1
ATOM 954 N N . LEU A 1 123 ? -25.946 4.363 47.103 1.00 95.88 123 LEU A N 1
ATOM 955 C CA . LEU A 1 123 ? -25.436 3.486 46.052 1.00 95.88 123 LEU A CA 1
ATOM 956 C C . LEU A 1 123 ? -24.517 2.395 46.616 1.00 95.88 123 LEU A C 1
ATOM 958 O O . LEU A 1 123 ? -24.615 1.235 46.228 1.00 95.88 123 LEU A O 1
ATOM 962 N N . SER A 1 124 ? -23.623 2.761 47.537 1.00 94.38 124 SER A N 1
ATOM 963 C CA . SER A 1 124 ? -22.697 1.804 48.156 1.00 94.38 124 SER A CA 1
ATOM 964 C C . SER A 1 124 ? -23.447 0.706 48.910 1.00 94.38 124 SER A C 1
ATOM 966 O O . SER A 1 124 ? -23.128 -0.470 48.756 1.00 94.38 124 SER A O 1
ATOM 968 N N . ASP A 1 125 ? -24.475 1.083 49.669 1.00 95.69 125 ASP A N 1
ATOM 969 C CA . ASP A 1 125 ? -25.320 0.154 50.416 1.00 95.69 125 ASP A CA 1
ATOM 970 C C . ASP A 1 125 ? -26.110 -0.766 49.472 1.00 95.69 125 ASP A C 1
ATOM 972 O O . ASP A 1 125 ? -26.209 -1.966 49.729 1.00 95.69 125 ASP A O 1
ATOM 976 N N . ALA A 1 126 ? -26.626 -0.238 48.355 1.00 94.88 126 ALA A N 1
ATOM 977 C CA . ALA A 1 126 ? -27.341 -1.025 47.348 1.00 94.88 126 ALA A CA 1
ATOM 978 C C . ALA A 1 126 ? -26.430 -2.034 46.627 1.00 94.88 126 ALA A C 1
ATOM 980 O O . ALA A 1 126 ? -26.825 -3.186 46.436 1.00 94.88 126 ALA A O 1
ATOM 981 N N . LEU A 1 127 ? -25.202 -1.632 46.278 1.00 93.94 127 LEU A N 1
ATOM 982 C CA . LEU A 1 127 ? -24.213 -2.484 45.605 1.00 93.94 127 LEU A CA 1
ATOM 983 C C . LEU A 1 127 ? -23.653 -3.592 46.509 1.00 93.94 127 LEU A C 1
ATOM 985 O O . LEU A 1 127 ? -23.255 -4.640 45.999 1.00 93.94 127 LEU A O 1
ATOM 989 N N . LEU A 1 128 ? -23.592 -3.353 47.824 1.00 93.75 128 LEU A N 1
ATOM 990 C CA . LEU A 1 128 ? -23.080 -4.292 48.831 1.00 93.75 128 LEU A CA 1
ATOM 991 C C . LEU A 1 128 ? -24.183 -5.137 49.490 1.00 93.75 128 LEU A C 1
ATOM 993 O O . LEU A 1 128 ? -23.889 -5.990 50.328 1.00 93.75 128 LEU A O 1
ATOM 997 N N . ASN A 1 129 ? -25.448 -4.912 49.135 1.00 94.19 129 ASN A N 1
ATOM 998 C CA . ASN A 1 129 ? -26.564 -5.695 49.644 1.00 94.19 129 ASN A CA 1
ATOM 999 C C . ASN A 1 129 ? -26.523 -7.123 49.075 1.00 94.19 129 ASN A C 1
ATOM 1001 O O . ASN A 1 129 ? -26.609 -7.312 47.864 1.00 94.19 129 ASN A O 1
ATOM 1005 N N . GLU A 1 130 ? -26.462 -8.136 49.944 1.00 90.81 130 GLU A N 1
ATOM 1006 C CA . GLU A 1 130 ? -26.356 -9.547 49.536 1.00 90.81 130 GLU A CA 1
ATOM 1007 C C . GLU A 1 130 ? -27.500 -10.014 48.620 1.00 90.81 130 GLU A C 1
ATOM 1009 O O . GLU A 1 130 ? -27.276 -10.826 47.723 1.00 90.81 130 GLU A O 1
ATOM 1014 N N . SER A 1 131 ? -28.718 -9.489 48.808 1.00 90.19 131 SER A N 1
ATOM 1015 C CA . SER A 1 131 ? -29.873 -9.851 47.974 1.00 90.19 131 SER A CA 1
ATOM 1016 C C . SER A 1 131 ? -29.746 -9.285 46.562 1.00 90.19 131 SER A C 1
ATOM 1018 O O . SER A 1 131 ? -30.053 -9.987 45.602 1.00 90.19 131 SER A O 1
ATOM 1020 N N . ASN A 1 132 ? -29.235 -8.057 46.431 1.00 91.88 132 ASN A N 1
ATOM 1021 C CA . ASN A 1 132 ? -28.965 -7.451 45.128 1.00 91.88 132 ASN A CA 1
ATOM 1022 C C . ASN A 1 132 ? -27.772 -8.130 44.448 1.00 91.88 132 ASN A C 1
ATOM 1024 O O . ASN A 1 132 ? -27.832 -8.453 43.268 1.00 91.88 132 ASN A O 1
ATOM 1028 N N . MET A 1 133 ? -26.712 -8.427 45.207 1.00 89.00 133 MET A N 1
ATOM 1029 C CA . MET A 1 133 ? -25.520 -9.098 44.686 1.00 89.00 133 MET A CA 1
ATOM 1030 C C . MET A 1 133 ? -25.818 -10.458 44.054 1.00 89.00 133 MET A C 1
ATOM 1032 O O . MET A 1 133 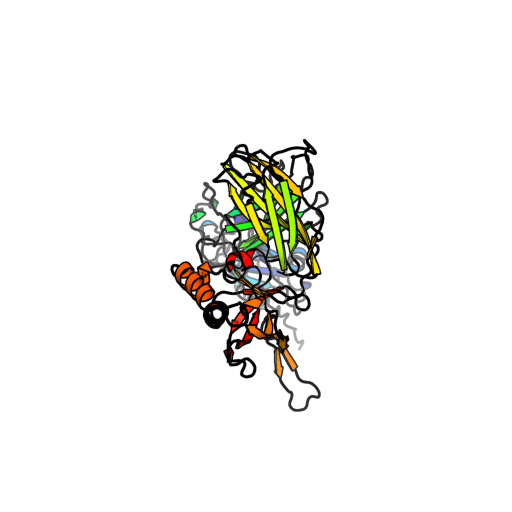? -25.175 -10.818 43.072 1.00 89.00 133 MET A O 1
ATOM 1036 N N . ALA A 1 134 ? -26.802 -11.191 44.580 1.00 90.75 134 ALA A N 1
ATOM 1037 C CA . ALA A 1 134 ? -27.245 -12.461 44.011 1.00 90.75 134 ALA A CA 1
ATOM 1038 C C . ALA A 1 134 ? -27.932 -12.325 42.635 1.00 90.75 134 ALA A C 1
ATOM 1040 O O . ALA A 1 134 ? -28.092 -13.329 41.947 1.00 90.75 134 ALA A O 1
ATOM 1041 N N . GLN A 1 135 ? -28.341 -11.114 42.243 1.00 92.69 135 GLN A N 1
ATOM 1042 C CA . GLN A 1 135 ? -28.972 -10.800 40.952 1.00 92.69 135 GLN A CA 1
ATOM 1043 C C . GLN A 1 135 ? -27.976 -10.254 39.915 1.00 92.69 135 GLN A C 1
ATOM 1045 O O . GLN A 1 135 ? -28.348 -9.977 38.776 1.00 92.69 135 GLN A O 1
ATOM 1050 N N . PHE A 1 136 ? -26.707 -10.072 40.291 1.00 93.69 136 PHE A N 1
ATOM 1051 C CA . PHE A 1 136 ? -25.682 -9.547 39.393 1.00 93.69 136 PHE A CA 1
ATOM 1052 C C . PHE A 1 136 ? -24.998 -10.676 38.621 1.00 93.69 136 PHE A C 1
ATOM 1054 O O . PHE A 1 136 ? -24.665 -11.720 39.185 1.00 93.69 136 PHE A O 1
ATOM 1061 N N . SER A 1 137 ? -24.712 -10.439 37.341 1.00 94.62 137 SER A N 1
ATOM 1062 C CA . SER A 1 137 ? -23.801 -11.298 36.589 1.00 94.62 137 SER A CA 1
ATOM 1063 C C . SER A 1 137 ? -22.368 -11.170 37.117 1.00 94.62 137 SER A C 1
ATOM 1065 O O . SER A 1 137 ? -22.006 -10.221 37.827 1.00 94.62 137 SER A O 1
ATOM 1067 N N . GLU A 1 138 ? -21.500 -12.084 36.684 1.00 93.69 138 GLU A N 1
ATOM 1068 C CA . GLU A 1 138 ? -20.057 -11.853 36.756 1.00 93.69 138 GLU A CA 1
ATOM 1069 C C . GLU A 1 138 ? -19.666 -10.601 35.948 1.00 93.69 138 GLU A C 1
ATOM 1071 O O . GLU A 1 138 ? -20.425 -10.113 35.103 1.00 93.69 138 GLU A O 1
ATOM 1076 N N . TRP A 1 139 ? -18.475 -10.066 36.214 1.00 95.69 139 TRP A N 1
ATOM 1077 C CA . TRP A 1 139 ? -17.902 -9.006 35.388 1.00 95.69 139 TRP A CA 1
ATOM 1078 C C . TRP A 1 139 ? -17.430 -9.562 34.047 1.00 95.69 139 TRP A C 1
ATOM 1080 O O . TRP A 1 139 ? -16.907 -10.673 33.972 1.00 95.69 139 TRP A O 1
ATOM 1090 N N . SER A 1 140 ? -17.549 -8.749 33.002 1.00 96.00 140 SER A N 1
ATOM 1091 C CA . SER A 1 140 ? -16.959 -9.015 31.697 1.00 96.00 140 SER A CA 1
ATOM 1092 C C . SER A 1 140 ? -15.442 -9.192 31.790 1.00 96.00 140 SER A C 1
ATOM 1094 O O . SER A 1 140 ? -14.780 -8.752 32.745 1.00 96.00 140 SER A O 1
ATOM 1096 N N . SER A 1 141 ? -14.860 -9.745 30.724 1.00 94.00 141 SER A N 1
ATOM 1097 C CA . SER A 1 141 ? -13.427 -9.605 30.477 1.00 94.00 141 SER A CA 1
ATOM 1098 C C . SER A 1 141 ? -13.014 -8.133 30.516 1.00 94.00 141 SER A C 1
ATOM 1100 O O . SER A 1 141 ? -13.795 -7.231 30.213 1.00 94.00 141 SER A O 1
ATOM 1102 N N . VAL A 1 142 ? -11.767 -7.889 30.911 1.00 94.25 142 VAL A N 1
ATOM 1103 C CA . VAL A 1 142 ? -11.207 -6.538 30.920 1.00 94.25 142 VAL A CA 1
ATOM 1104 C C . VAL A 1 142 ? -10.965 -6.096 29.485 1.00 94.25 142 VAL A C 1
ATOM 1106 O O . VAL A 1 142 ? -10.218 -6.756 28.762 1.00 94.25 142 VAL A O 1
ATOM 1109 N N . SER A 1 143 ? -11.535 -4.954 29.117 1.00 94.75 143 SER A N 1
ATOM 1110 C CA . SER A 1 143 ? -11.180 -4.247 27.892 1.00 94.75 143 SER A CA 1
ATOM 1111 C C . SER A 1 143 ? -10.226 -3.097 28.186 1.00 94.75 143 SER A C 1
ATOM 1113 O O . SER A 1 143 ? -10.369 -2.412 29.201 1.00 94.75 143 SER A O 1
ATOM 1115 N N . ALA A 1 144 ? -9.240 -2.879 27.321 1.00 93.62 144 ALA A N 1
ATOM 1116 C CA . ALA A 1 144 ? -8.346 -1.731 27.402 1.00 93.62 144 ALA A CA 1
ATOM 1117 C C . ALA A 1 144 ? -8.747 -0.657 26.384 1.00 93.62 144 ALA A C 1
ATOM 1119 O O . ALA A 1 144 ? -8.900 -0.936 25.198 1.00 93.62 144 ALA A O 1
ATOM 1120 N N . MET A 1 145 ? -8.845 0.588 26.843 1.00 92.06 145 MET A N 1
ATOM 1121 C CA . MET A 1 145 ? -9.030 1.766 25.995 1.00 92.06 145 MET A CA 1
ATOM 1122 C C . MET A 1 145 ? -7.975 2.827 26.299 1.00 92.06 145 MET A C 1
ATOM 1124 O O . MET A 1 145 ? -7.361 2.822 27.369 1.00 92.06 145 MET A O 1
ATOM 1128 N N . ARG A 1 146 ? -7.780 3.772 25.382 1.00 92.19 146 ARG A N 1
ATOM 1129 C CA . ARG A 1 146 ? -6.832 4.879 25.539 1.00 92.19 146 ARG A CA 1
ATOM 1130 C C . ARG A 1 146 ? -7.440 6.186 25.039 1.00 92.19 146 ARG A C 1
ATOM 1132 O O . ARG A 1 146 ? -8.238 6.176 24.109 1.00 92.19 146 ARG A O 1
ATOM 1139 N N . PHE A 1 147 ? -7.021 7.306 25.622 1.00 90.00 147 PHE A N 1
ATOM 1140 C CA . PHE A 1 147 ? -7.347 8.635 25.109 1.00 90.00 147 PHE A CA 1
ATOM 1141 C C . PHE A 1 147 ? -6.209 9.183 24.251 1.00 90.00 147 PHE A C 1
ATOM 1143 O O . PHE A 1 147 ? -5.029 9.050 24.602 1.00 90.00 147 PHE A O 1
ATOM 1150 N N . ILE A 1 148 ? -6.576 9.800 23.135 1.00 90.19 148 ILE A N 1
ATOM 1151 C CA . ILE A 1 148 ? -5.653 10.374 22.153 1.00 90.19 148 ILE A CA 1
ATOM 1152 C C . ILE A 1 148 ? -6.008 11.832 21.887 1.00 90.19 148 ILE A C 1
ATOM 1154 O O . ILE A 1 148 ? -7.129 12.265 22.158 1.00 90.19 148 ILE A O 1
ATOM 1158 N N . ALA A 1 149 ? -5.051 12.595 21.368 1.00 87.12 149 ALA A N 1
ATOM 1159 C CA . ALA A 1 149 ? -5.369 13.905 20.815 1.00 87.12 149 ALA A CA 1
ATOM 1160 C C . ALA A 1 149 ? -6.151 13.733 19.506 1.00 87.12 149 ALA A C 1
ATOM 1162 O O . ALA A 1 149 ? -5.924 12.756 18.789 1.00 87.12 149 ALA A O 1
ATOM 1163 N N . GLU A 1 150 ? -7.029 14.684 19.180 1.00 84.62 150 GLU A N 1
ATOM 1164 C CA . GLU A 1 150 ? -7.713 14.693 17.888 1.00 84.62 150 GLU A CA 1
ATOM 1165 C C . GLU A 1 150 ? -6.689 14.647 16.741 1.00 84.62 150 GLU A C 1
ATOM 1167 O O . GLU A 1 150 ? -5.825 15.533 16.661 1.00 84.62 150 GLU A O 1
ATOM 1172 N N . PRO A 1 151 ? -6.751 13.628 15.866 1.00 84.06 151 PRO A N 1
ATOM 1173 C CA . PRO A 1 151 ? -5.913 13.583 14.682 1.00 84.06 151 PRO A CA 1
ATOM 1174 C C . PRO A 1 151 ? -6.189 14.766 13.763 1.00 84.06 151 PRO A C 1
ATOM 1176 O O . PRO A 1 151 ? -7.338 15.028 13.414 1.00 84.06 151 PRO A O 1
ATOM 1179 N N . THR A 1 152 ? -5.135 15.428 13.296 1.00 80.50 152 THR A N 1
ATOM 1180 C CA . THR A 1 152 ? -5.241 16.416 12.224 1.00 80.50 152 THR A CA 1
ATOM 1181 C C . THR A 1 152 ? -4.476 15.935 11.003 1.00 80.50 152 THR A C 1
ATOM 1183 O O . THR A 1 152 ? -3.365 15.405 11.098 1.00 80.50 152 THR A O 1
ATOM 1186 N N . MET A 1 153 ? -5.080 16.125 9.833 1.00 78.44 153 MET A N 1
ATOM 1187 C CA . MET A 1 153 ? -4.458 15.791 8.563 1.00 78.44 153 MET A CA 1
ATOM 1188 C C . MET A 1 153 ? -4.505 16.987 7.625 1.00 78.44 153 MET A C 1
ATOM 1190 O O . MET A 1 153 ? -5.569 17.527 7.319 1.00 78.44 153 MET A O 1
ATOM 1194 N N . THR A 1 154 ? -3.332 17.366 7.134 1.00 73.56 154 THR A N 1
ATOM 1195 C CA . THR A 1 154 ? -3.212 18.235 5.967 1.00 73.56 154 THR A CA 1
ATOM 1196 C C . THR A 1 154 ? -2.707 17.390 4.815 1.00 73.56 154 THR A C 1
ATOM 1198 O O . THR A 1 154 ? -1.735 16.644 4.968 1.00 73.56 154 THR A O 1
ATOM 1201 N N . LEU A 1 155 ? -3.390 17.483 3.678 1.00 78.81 155 LEU A N 1
ATOM 1202 C CA . LEU A 1 155 ? -2.893 16.923 2.433 1.00 78.81 155 LEU A CA 1
ATOM 1203 C C . LEU A 1 155 ? -2.198 18.027 1.658 1.00 78.81 155 LEU A C 1
ATOM 1205 O O . LEU A 1 155 ? -2.603 19.182 1.701 1.00 78.81 155 LEU A O 1
ATOM 1209 N N . ARG A 1 156 ? -1.146 17.674 0.945 1.00 79.38 156 ARG A N 1
ATOM 1210 C CA . ARG A 1 156 ? -0.510 18.512 -0.051 1.00 79.38 156 ARG A CA 1
ATOM 1211 C C . ARG A 1 156 ? -0.686 17.868 -1.399 1.00 79.38 156 ARG A C 1
ATOM 1213 O O . ARG A 1 156 ? -0.577 16.649 -1.506 1.00 79.38 156 ARG A O 1
ATOM 1220 N N . GLY A 1 157 ? -0.915 18.697 -2.399 1.00 71.81 157 GLY A N 1
ATOM 1221 C CA . GLY A 1 157 ? -0.950 18.243 -3.772 1.00 71.81 157 GLY A CA 1
ATOM 1222 C C . GLY A 1 157 ? -0.582 19.339 -4.744 1.00 71.81 157 GLY A C 1
ATOM 1223 O O . GLY A 1 157 ? -0.229 20.454 -4.359 1.00 71.81 157 GLY A O 1
ATOM 1224 N N . ASN A 1 158 ? -0.655 18.987 -6.014 1.00 70.06 158 ASN A N 1
ATOM 1225 C CA . ASN A 1 158 ? -0.477 19.863 -7.160 1.00 70.06 158 ASN A CA 1
ATOM 1226 C C . ASN A 1 158 ? -1.717 20.758 -7.343 1.00 70.06 158 ASN A C 1
ATOM 1228 O O . ASN A 1 158 ? -2.517 20.572 -8.257 1.00 70.06 158 ASN A O 1
ATOM 1232 N N . ILE A 1 159 ? -1.900 21.703 -6.421 1.00 73.50 159 ILE A N 1
ATOM 1233 C CA . ILE A 1 159 ? -3.020 22.651 -6.398 1.00 73.50 159 ILE A CA 1
ATOM 1234 C C . ILE A 1 159 ? -2.542 24.086 -6.641 1.00 73.50 159 ILE A C 1
ATOM 1236 O O . ILE A 1 159 ? -1.392 24.412 -6.366 1.00 73.50 159 ILE A O 1
ATOM 1240 N N . GLU A 1 160 ? -3.417 24.960 -7.135 1.00 68.56 160 GLU A N 1
ATOM 1241 C CA . GLU A 1 160 ? -3.105 26.386 -7.296 1.00 68.56 160 GLU A CA 1
ATOM 1242 C C . GLU A 1 160 ? -3.046 27.112 -5.933 1.00 68.56 160 GLU A C 1
ATOM 1244 O O . GLU A 1 160 ? -4.004 27.067 -5.155 1.00 68.56 160 GLU A O 1
ATOM 1249 N N . GLY A 1 161 ? -1.949 27.834 -5.656 1.00 62.59 161 GLY A N 1
ATOM 1250 C CA . GLY A 1 161 ? -1.823 28.781 -4.534 1.00 62.59 161 GLY A CA 1
ATOM 1251 C C . GLY A 1 161 ? -0.548 28.645 -3.681 1.00 62.59 161 GLY A C 1
ATOM 1252 O O . GLY A 1 161 ? 0.153 27.644 -3.728 1.00 62.59 161 GLY A O 1
ATOM 1253 N N . ASP A 1 162 ? -0.276 29.650 -2.835 1.00 51.41 162 ASP A N 1
ATOM 1254 C CA . ASP A 1 162 ? 1.006 29.845 -2.116 1.00 51.41 162 ASP A CA 1
ATOM 1255 C C . ASP A 1 162 ? 1.406 28.748 -1.106 1.00 51.41 162 ASP A C 1
ATOM 1257 O O . ASP A 1 162 ? 2.530 28.757 -0.603 1.00 51.41 162 ASP A O 1
ATOM 1261 N N . SER A 1 163 ? 0.511 27.818 -0.753 1.00 60.81 163 SER A N 1
ATOM 1262 C CA . SER A 1 163 ? 0.780 26.839 0.314 1.00 60.81 163 SER A CA 1
ATOM 1263 C C . SER A 1 163 ? 0.725 25.374 -0.109 1.00 60.81 163 SER A C 1
ATOM 1265 O O . SER A 1 163 ? 1.200 24.537 0.656 1.00 60.81 163 SER A O 1
ATOM 1267 N N . ASN A 1 164 ? 0.186 25.041 -1.291 1.00 68.38 164 ASN A N 1
ATOM 1268 C CA . ASN A 1 164 ? -0.071 23.661 -1.736 1.00 68.38 164 ASN A CA 1
ATOM 1269 C C . ASN A 1 164 ? -0.733 22.763 -0.668 1.00 68.38 164 ASN A C 1
ATOM 1271 O O . ASN A 1 164 ? -0.558 21.549 -0.704 1.00 68.38 164 ASN A O 1
ATOM 1275 N N . ILE A 1 165 ? -1.456 23.334 0.305 1.00 79.94 165 ILE A N 1
ATOM 1276 C CA . ILE A 1 165 ? -2.075 22.613 1.423 1.00 79.94 165 ILE A CA 1
ATOM 1277 C C . ILE A 1 165 ? -3.595 22.588 1.245 1.00 79.94 165 ILE A C 1
ATOM 1279 O O . ILE A 1 165 ? -4.253 23.624 1.175 1.00 79.94 165 ILE A O 1
ATOM 1283 N N . MET A 1 166 ? -4.147 21.380 1.246 1.00 83.12 166 MET A N 1
ATOM 1284 C CA . MET A 1 166 ? -5.568 21.094 1.343 1.00 83.12 166 MET A CA 1
ATOM 1285 C C . MET A 1 166 ? -5.949 20.836 2.802 1.00 83.12 166 MET A C 1
ATOM 1287 O O . MET A 1 166 ? -5.362 19.995 3.493 1.00 83.12 166 MET A O 1
ATOM 1291 N N . THR A 1 167 ? -6.966 21.554 3.263 1.00 83.44 167 THR A N 1
ATOM 1292 C CA . THR A 1 167 ? -7.616 21.359 4.556 1.00 83.44 167 THR A CA 1
ATOM 1293 C C . THR A 1 167 ? -8.933 20.612 4.364 1.00 83.44 167 THR A C 1
ATOM 1295 O O . THR A 1 167 ? -9.643 20.877 3.391 1.00 83.44 167 THR A O 1
ATOM 1298 N N . PRO A 1 168 ? -9.267 19.687 5.272 1.00 84.50 168 PRO A N 1
ATOM 1299 C CA . PRO A 1 168 ? -10.479 18.889 5.157 1.00 84.50 168 PRO A CA 1
ATOM 1300 C C . PRO A 1 168 ? -11.748 19.735 5.307 1.00 84.50 168 PRO A C 1
ATOM 1302 O O . PRO A 1 168 ? -11.739 20.778 5.962 1.00 84.50 168 PRO A O 1
ATOM 1305 N N . ASN A 1 169 ? -12.845 19.247 4.724 1.00 82.06 169 ASN A N 1
ATOM 1306 C CA . ASN A 1 169 ? -14.197 19.808 4.785 1.00 82.06 169 ASN A CA 1
ATOM 1307 C C . ASN A 1 169 ? -14.292 21.266 4.298 1.00 82.06 169 ASN A C 1
ATOM 1309 O O . ASN A 1 169 ? -15.097 22.052 4.803 1.00 82.06 169 ASN A O 1
ATOM 1313 N N . ASN A 1 170 ? -13.455 21.645 3.327 1.00 78.31 170 ASN A N 1
ATOM 1314 C CA . ASN A 1 170 ? -13.500 22.980 2.740 1.00 78.31 170 ASN A CA 1
ATOM 1315 C C . ASN A 1 170 ? -14.778 23.169 1.902 1.00 78.31 170 ASN A C 1
ATOM 1317 O O . ASN A 1 170 ? -15.199 22.272 1.178 1.00 78.31 170 ASN A O 1
ATOM 1321 N N . SER A 1 171 ? -15.379 24.357 1.970 1.00 75.81 171 SER A N 1
ATOM 1322 C CA . SER A 1 171 ? -16.606 24.691 1.235 1.00 75.81 171 SER A CA 1
ATOM 1323 C C . SER A 1 171 ? -16.369 24.976 -0.249 1.00 75.81 171 SER A C 1
ATOM 1325 O O . SER A 1 171 ? -17.316 24.973 -1.034 1.00 75.81 171 SER A O 1
ATOM 1327 N N . SER A 1 172 ? -15.120 25.247 -0.639 1.00 84.00 172 SER A N 1
ATOM 1328 C CA . SER A 1 172 ? -14.721 25.498 -2.024 1.00 84.00 172 SER A CA 1
ATOM 1329 C C . SER A 1 172 ? -13.746 24.427 -2.518 1.00 84.00 172 SER A C 1
ATOM 1331 O O . SER A 1 172 ? -12.836 24.057 -1.773 1.00 84.00 172 SER A O 1
ATOM 1333 N N . PRO A 1 173 ? -13.897 23.952 -3.768 1.00 87.31 173 PRO A N 1
ATOM 1334 C CA . PRO A 1 173 ? -13.016 22.941 -4.333 1.00 87.31 173 PRO A CA 1
ATOM 1335 C C . PRO A 1 173 ? -11.602 23.490 -4.556 1.00 87.31 173 PRO A C 1
ATOM 1337 O O . PRO A 1 173 ? -11.428 24.605 -5.056 1.00 87.31 173 PRO A O 1
ATOM 1340 N N . TYR A 1 174 ? -10.596 22.681 -4.227 1.00 87.75 174 TYR A N 1
ATOM 1341 C CA . TYR A 1 174 ? -9.202 22.941 -4.569 1.00 87.75 174 TYR A CA 1
ATOM 1342 C C . TYR A 1 174 ? -8.992 22.762 -6.069 1.00 87.75 174 TYR A C 1
ATOM 1344 O O . TYR A 1 174 ? -9.386 21.747 -6.644 1.00 87.75 174 TYR A O 1
ATOM 1352 N N . LYS A 1 175 ? -8.369 23.756 -6.701 1.00 86.81 175 LYS A N 1
ATOM 1353 C CA . LYS A 1 175 ? -8.061 23.726 -8.129 1.00 86.81 175 LYS A CA 1
ATOM 1354 C C . LYS A 1 175 ? -6.755 22.978 -8.348 1.00 86.81 175 LYS A C 1
ATOM 1356 O O . LYS A 1 175 ? -5.735 23.392 -7.804 1.00 86.81 175 LYS A O 1
ATOM 1361 N N . LEU A 1 176 ? -6.794 21.896 -9.114 1.00 82.00 176 LEU A N 1
ATOM 1362 C CA . LEU A 1 176 ? -5.610 21.140 -9.509 1.00 82.00 176 LEU A CA 1
ATOM 1363 C C . LEU A 1 176 ? -4.878 21.872 -10.643 1.00 82.00 176 LEU A C 1
ATOM 1365 O O . LEU A 1 176 ? -5.518 22.371 -11.569 1.00 82.00 176 LEU A O 1
ATOM 1369 N N . THR A 1 177 ? -3.545 21.895 -10.605 1.00 72.94 177 THR A N 1
ATOM 1370 C CA . THR A 1 177 ? -2.707 22.447 -11.690 1.00 72.94 177 THR A CA 1
ATOM 1371 C C . THR A 1 177 ? -2.559 21.485 -12.877 1.00 72.94 177 THR A C 1
ATOM 1373 O O . THR A 1 177 ? -2.055 21.867 -13.939 1.00 72.94 177 THR A O 1
ATOM 1376 N N . SER A 1 178 ? -3.020 20.239 -12.723 1.00 69.75 178 SER A N 1
ATOM 1377 C CA . SER A 1 178 ? -3.073 19.209 -13.762 1.00 69.75 178 SER A CA 1
ATOM 1378 C C . SER A 1 178 ? -4.309 18.306 -13.600 1.00 69.75 178 SER A C 1
ATOM 1380 O O . SER A 1 178 ? -5.050 18.409 -12.626 1.00 69.75 178 SER A O 1
ATOM 1382 N N . HIS A 1 179 ? -4.520 17.388 -14.547 1.00 71.94 179 HIS A N 1
ATOM 1383 C CA . HIS A 1 179 ? -5.608 16.398 -14.518 1.00 71.94 179 HIS A CA 1
ATOM 1384 C C . HIS A 1 179 ? -5.357 15.203 -13.589 1.00 71.94 179 HIS A C 1
ATOM 1386 O O . HIS A 1 179 ? -6.115 14.242 -13.606 1.00 71.94 179 HIS A O 1
ATOM 1392 N N . TYR A 1 180 ? -4.292 15.222 -12.797 1.00 74.94 180 TYR A N 1
ATOM 1393 C CA . TYR A 1 180 ? -3.952 14.159 -11.854 1.00 74.94 180 TYR A CA 1
ATOM 1394 C C . TYR A 1 180 ? -3.800 14.757 -10.462 1.00 74.94 180 TYR A C 1
ATOM 1396 O O . TYR A 1 180 ? -3.580 15.958 -10.327 1.00 74.94 180 TYR A O 1
ATOM 1404 N N . LEU A 1 181 ? -3.912 13.931 -9.425 1.00 79.69 181 LEU A N 1
ATOM 1405 C CA . LEU A 1 181 ? -3.726 14.373 -8.048 1.00 79.69 181 LEU A CA 1
ATOM 1406 C C . LEU A 1 181 ? -2.603 13.575 -7.392 1.00 79.69 181 LEU A C 1
ATOM 1408 O O . LEU A 1 181 ? -2.718 12.372 -7.167 1.00 79.69 181 LEU A O 1
ATOM 1412 N N . GLU A 1 182 ? -1.526 14.264 -7.046 1.00 76.50 182 GLU A N 1
ATOM 1413 C CA . GLU A 1 182 ? -0.488 13.718 -6.177 1.00 76.50 182 GLU A CA 1
ATOM 1414 C C . GLU A 1 182 ? -0.797 14.140 -4.744 1.00 76.50 182 GLU A C 1
ATOM 1416 O O . GLU A 1 182 ? -0.933 15.326 -4.452 1.00 76.50 182 GLU A O 1
ATOM 1421 N N . VAL A 1 183 ? -0.936 13.173 -3.842 1.00 80.25 183 VAL A N 1
ATOM 1422 C CA . VAL A 1 183 ? -1.256 13.411 -2.437 1.00 80.25 183 VAL A CA 1
ATOM 1423 C C . VAL A 1 183 ? -0.031 13.113 -1.591 1.00 80.25 183 VAL A C 1
ATOM 1425 O O . VAL A 1 183 ? 0.478 11.994 -1.564 1.00 80.25 183 VAL A O 1
ATOM 1428 N N . SER A 1 184 ? 0.413 14.103 -0.825 1.00 80.81 184 SER A N 1
ATOM 1429 C CA . SER A 1 184 ? 1.355 13.903 0.271 1.00 80.81 184 SER A CA 1
ATOM 1430 C C . SER A 1 184 ? 0.798 14.495 1.557 1.00 80.81 184 SER A C 1
ATOM 1432 O O . SER A 1 184 ? 0.496 15.677 1.636 1.00 80.81 184 SER A O 1
ATOM 1434 N N . GLY A 1 185 ? 0.616 13.673 2.579 1.00 77.31 185 GLY A N 1
ATOM 1435 C CA . GLY A 1 185 ? 0.044 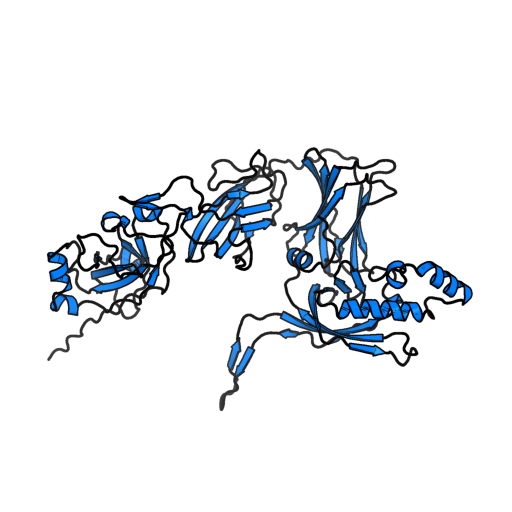14.077 3.855 1.00 77.31 185 GLY A CA 1
ATOM 1436 C C . GLY A 1 185 ? 0.985 13.780 5.004 1.00 77.31 185 GLY A C 1
ATOM 1437 O O . GLY A 1 185 ? 1.832 12.888 4.923 1.00 77.31 185 GLY A O 1
ATOM 1438 N N . ARG A 1 186 ? 0.814 14.506 6.106 1.00 77.69 186 ARG A N 1
ATOM 1439 C CA . ARG A 1 186 ? 1.423 14.128 7.377 1.00 77.69 186 ARG A CA 1
ATOM 1440 C C . ARG A 1 186 ? 0.345 14.062 8.441 1.00 77.69 186 ARG A C 1
ATOM 1442 O O . ARG A 1 186 ? -0.311 15.064 8.711 1.00 77.69 186 ARG A O 1
ATOM 1449 N N . PHE A 1 187 ? 0.214 12.896 9.065 1.00 79.38 187 PHE A N 1
ATOM 1450 C CA . PHE A 1 187 ? -0.516 12.748 10.311 1.00 79.38 187 PHE A CA 1
ATOM 1451 C C . PHE A 1 187 ? 0.180 13.621 11.351 1.00 79.38 187 PHE A C 1
ATOM 1453 O O . PHE A 1 187 ? 1.321 13.375 11.762 1.00 79.38 187 PHE A O 1
ATOM 1460 N N . THR A 1 188 ? -0.504 14.685 11.741 1.00 73.06 188 THR A N 1
ATOM 1461 C CA . THR A 1 188 ? -0.056 15.573 12.797 1.00 73.06 188 THR A CA 1
ATOM 1462 C C . THR A 1 188 ? -1.057 15.551 13.930 1.00 73.06 188 THR A C 1
ATOM 1464 O O . THR A 1 188 ? -2.214 15.171 13.797 1.00 73.06 188 THR A O 1
ATOM 1467 N N . LYS A 1 189 ? -0.571 15.981 15.081 1.00 68.94 189 LYS A N 1
ATOM 1468 C CA . LYS A 1 189 ? -1.409 16.319 16.232 1.00 68.94 189 LYS A CA 1
ATOM 1469 C C . LYS A 1 189 ? -1.250 17.791 16.567 1.00 68.94 189 LYS A C 1
ATOM 1471 O O . LYS A 1 189 ? -1.510 18.224 17.687 1.00 68.94 189 LYS A O 1
ATOM 1476 N N . GLU A 1 190 ? -0.692 18.540 15.615 1.00 55.19 190 GLU A N 1
ATOM 1477 C CA . GLU A 1 190 ? -0.367 19.937 15.797 1.00 55.19 190 GLU A CA 1
ATOM 1478 C C . GLU A 1 190 ? -1.657 20.744 15.706 1.00 55.19 190 GLU A C 1
ATOM 1480 O O . GLU A 1 190 ? -2.251 20.915 14.646 1.00 55.19 190 GLU A O 1
ATOM 1485 N N . GLY A 1 191 ? -2.078 21.218 16.872 1.00 54.47 191 GLY A N 1
ATOM 1486 C CA . GLY A 1 191 ? -2.857 22.428 17.056 1.00 54.47 191 GLY A CA 1
ATOM 1487 C C . GLY A 1 191 ? -2.135 23.274 18.103 1.00 54.47 191 GLY A C 1
ATOM 1488 O O . GLY A 1 191 ? -1.530 22.739 19.033 1.00 54.47 191 GLY A O 1
ATOM 1489 N N . THR A 1 192 ? -2.147 24.595 17.945 1.00 48.91 192 THR A N 1
ATOM 1490 C CA . THR A 1 192 ? -1.477 25.538 18.862 1.00 48.91 192 THR A CA 1
ATOM 1491 C C . THR A 1 192 ? -2.185 25.648 20.217 1.00 48.91 192 THR A C 1
ATOM 1493 O O . THR A 1 192 ? -1.654 26.234 21.159 1.00 48.91 192 THR A O 1
ATOM 1496 N N . THR A 1 193 ? -3.388 25.093 20.325 1.00 60.88 193 THR A N 1
ATOM 1497 C CA . THR A 1 193 ? -4.240 25.163 21.505 1.00 60.88 193 THR A CA 1
ATOM 1498 C C . THR A 1 193 ? -4.142 23.863 22.288 1.00 60.88 193 THR A C 1
ATOM 1500 O O . THR A 1 193 ? -4.502 22.790 21.803 1.00 60.88 193 THR A O 1
ATOM 1503 N N . ASN A 1 194 ? -3.653 23.963 23.523 1.00 73.31 194 ASN A N 1
ATOM 1504 C CA . ASN A 1 194 ? -3.810 22.890 24.492 1.00 73.31 194 ASN A CA 1
ATOM 1505 C C . ASN A 1 194 ? -5.301 22.580 24.674 1.00 73.31 194 ASN A C 1
ATOM 1507 O O . ASN A 1 194 ? -6.125 23.497 24.677 1.00 73.31 194 ASN A O 1
ATOM 1511 N N . VAL A 1 195 ? -5.634 21.309 24.885 1.00 74.62 195 VAL A N 1
ATOM 1512 C CA . VAL A 1 195 ? -6.993 20.931 25.288 1.00 74.62 195 VAL A CA 1
ATOM 1513 C C . VAL A 1 195 ? -7.107 21.176 26.785 1.00 74.62 195 VAL A C 1
ATOM 1515 O O . VAL A 1 195 ? -6.256 20.722 27.548 1.00 74.62 195 VAL A O 1
ATOM 1518 N N . ILE A 1 196 ? -8.127 21.911 27.218 1.00 75.81 196 ILE A N 1
ATOM 1519 C CA . ILE A 1 196 ? -8.406 22.124 28.639 1.00 75.81 196 ILE A CA 1
ATOM 1520 C C . ILE A 1 196 ? -9.668 21.337 28.968 1.00 75.81 196 ILE A C 1
ATOM 1522 O O . ILE A 1 196 ? -10.726 21.625 28.416 1.00 75.81 196 ILE A O 1
ATOM 1526 N N . LEU A 1 197 ? -9.543 20.347 29.851 1.00 73.75 197 LEU A N 1
ATOM 1527 C CA . LEU A 1 197 ? -10.680 19.628 30.420 1.00 73.75 197 LEU A CA 1
ATOM 1528 C C . LEU A 1 197 ? -10.697 19.867 31.923 1.00 73.75 197 LEU A C 1
ATOM 1530 O O . LEU A 1 197 ? -9.723 19.547 32.614 1.00 73.75 197 LEU A O 1
ATOM 1534 N N . ASP A 1 198 ? -11.810 20.411 32.416 1.00 73.81 198 ASP A N 1
ATOM 1535 C CA . ASP A 1 198 ? -11.958 20.837 33.807 1.00 73.81 198 ASP A CA 1
ATOM 1536 C C . ASP A 1 198 ? -10.797 21.773 34.223 1.00 73.81 198 ASP A C 1
ATOM 1538 O O . ASP A 1 198 ? -10.671 22.884 33.706 1.00 73.81 198 ASP A O 1
ATOM 1542 N N . THR A 1 199 ? -9.898 21.321 35.100 1.00 76.19 199 THR A N 1
ATOM 1543 C CA . THR A 1 199 ? -8.747 22.090 35.603 1.00 76.19 199 THR A CA 1
ATOM 1544 C C . THR A 1 199 ? -7.417 21.690 34.960 1.00 76.19 199 THR A C 1
ATOM 1546 O O . THR A 1 199 ? -6.368 22.245 35.305 1.00 76.19 199 THR A O 1
ATOM 1549 N N . LYS A 1 200 ? -7.425 20.720 34.036 1.00 81.50 200 LYS A N 1
ATOM 1550 C CA . LYS A 1 200 ? -6.213 20.127 33.468 1.00 81.50 200 LYS A CA 1
ATOM 1551 C C . LYS A 1 200 ? -5.995 20.518 32.014 1.00 81.50 200 LYS A C 1
ATOM 1553 O O . LYS A 1 200 ? -6.864 20.362 31.162 1.00 81.50 200 LYS A O 1
ATOM 1558 N N . THR A 1 201 ? -4.765 20.934 31.736 1.00 83.94 201 THR A N 1
ATOM 1559 C CA . THR A 1 201 ? -4.284 21.275 30.398 1.00 83.94 201 THR A CA 1
ATOM 1560 C C . THR A 1 201 ? -3.520 20.100 29.791 1.00 83.94 201 THR A C 1
ATOM 1562 O O . THR A 1 201 ? -2.553 19.609 30.374 1.00 83.94 201 THR A O 1
ATOM 1565 N N . PHE A 1 202 ? -3.929 19.678 28.601 1.00 82.50 202 PHE A N 1
ATOM 1566 C CA . PHE A 1 202 ? -3.321 18.617 27.810 1.00 82.50 202 PHE A CA 1
ATOM 1567 C C . PHE A 1 202 ? -2.565 19.217 26.629 1.00 82.50 202 PHE A C 1
ATOM 1569 O O . PHE A 1 202 ? -3.152 19.873 25.765 1.00 82.50 202 PHE A O 1
ATOM 1576 N N . ASN A 1 203 ? -1.261 18.960 26.567 1.00 84.25 203 ASN A N 1
ATOM 1577 C CA . ASN A 1 203 ? -0.453 19.323 25.414 1.00 84.25 203 ASN A CA 1
ATOM 1578 C C . ASN A 1 203 ? -0.523 18.197 24.376 1.00 84.25 203 ASN A C 1
ATOM 1580 O O . ASN A 1 203 ? -0.027 17.097 24.619 1.00 84.25 203 ASN A O 1
ATOM 1584 N N . LYS A 1 204 ? -1.120 18.468 23.207 1.00 82.25 204 LYS A N 1
ATOM 1585 C CA . LYS A 1 204 ? -1.284 17.472 22.129 1.00 82.25 204 LYS A CA 1
ATOM 1586 C C . LYS A 1 204 ? 0.051 16.856 21.680 1.00 82.25 204 LYS A C 1
ATOM 1588 O O . LYS A 1 204 ? 0.072 15.717 21.221 1.00 82.25 204 LYS A O 1
ATOM 1593 N N . LYS A 1 205 ? 1.174 17.567 21.864 1.00 80.19 205 LYS A N 1
ATOM 1594 C CA . LYS A 1 205 ? 2.526 17.076 21.537 1.00 80.19 205 LYS A CA 1
ATOM 1595 C C . LYS A 1 205 ? 3.002 15.933 22.433 1.00 80.19 205 LYS A C 1
ATOM 1597 O O . LYS A 1 205 ? 3.900 15.198 22.029 1.00 80.19 205 LYS A O 1
ATOM 1602 N N . ASP A 1 206 ? 2.414 15.769 23.616 1.00 83.81 206 ASP A N 1
ATOM 1603 C CA . ASP A 1 206 ? 2.795 14.699 24.538 1.00 83.81 206 ASP A CA 1
ATOM 1604 C C . ASP A 1 206 ? 2.199 13.346 24.129 1.00 83.81 206 ASP A C 1
ATOM 1606 O O . ASP A 1 206 ? 2.692 12.301 24.558 1.00 83.81 206 ASP A O 1
ATOM 1610 N N . ASP A 1 207 ? 1.153 13.330 23.302 1.00 86.12 207 ASP A N 1
ATOM 1611 C CA . ASP A 1 207 ? 0.559 12.092 22.818 1.00 86.12 207 ASP A CA 1
ATOM 1612 C C . ASP A 1 207 ? 1.483 11.391 21.808 1.00 86.12 207 ASP A C 1
ATOM 1614 O O . ASP A 1 207 ? 1.888 11.966 20.796 1.00 86.12 207 ASP A O 1
ATOM 1618 N N . LYS A 1 208 ? 1.767 10.106 22.045 1.00 86.62 208 LYS A N 1
ATOM 1619 C CA . LYS A 1 208 ? 2.612 9.244 21.198 1.00 86.62 208 LYS A CA 1
ATOM 1620 C C . LYS A 1 208 ? 1.829 8.309 20.269 1.00 86.62 208 LYS A C 1
ATOM 1622 O O . LYS A 1 208 ? 2.424 7.391 19.720 1.00 86.62 208 LYS A O 1
ATOM 1627 N N . GLU A 1 209 ? 0.520 8.508 20.099 1.00 88.31 209 GLU A N 1
ATOM 1628 C CA . GLU A 1 209 ? -0.254 7.897 19.000 1.00 88.31 209 GLU A CA 1
ATOM 1629 C C . GLU A 1 209 ? 0.427 8.100 17.630 1.00 88.31 209 GLU A C 1
ATOM 1631 O O . GLU A 1 209 ? 1.101 9.110 17.405 1.00 88.31 209 GLU A O 1
ATOM 1636 N N . TYR A 1 210 ? 0.251 7.169 16.707 1.00 87.31 210 TYR A N 1
ATOM 1637 C CA . TYR A 1 210 ? 0.780 7.284 15.350 1.00 87.31 210 TYR A CA 1
ATOM 1638 C C . TYR A 1 210 ? -0.167 6.616 14.360 1.00 87.31 210 TYR A C 1
ATOM 1640 O O . TYR A 1 210 ? -1.052 5.846 14.747 1.00 87.31 210 TYR A O 1
ATOM 1648 N N . LEU A 1 211 ? 0.014 6.933 13.083 1.00 88.31 211 LEU A N 1
ATOM 1649 C CA . LEU A 1 211 ? -0.775 6.361 12.002 1.00 88.31 211 LEU A CA 1
ATOM 1650 C C . LEU A 1 211 ? -0.457 4.864 11.845 1.00 88.31 211 LEU A C 1
ATOM 1652 O O . LEU A 1 211 ? 0.710 4.478 11.781 1.00 88.31 211 LEU A O 1
ATOM 1656 N N . SER A 1 212 ? -1.484 4.014 11.800 1.00 88.44 212 SER A N 1
ATOM 1657 C CA . SER A 1 212 ? -1.328 2.575 11.553 1.00 88.44 212 SER A CA 1
ATOM 1658 C C . SER A 1 212 ? -1.675 2.225 10.118 1.00 88.44 212 SER A C 1
ATOM 1660 O O . SER A 1 212 ? -0.860 1.629 9.413 1.00 88.44 212 SER A O 1
ATOM 1662 N N . THR A 1 213 ? -2.851 2.650 9.668 1.00 90.25 213 THR A N 1
ATOM 1663 C CA . THR A 1 213 ? -3.305 2.440 8.299 1.00 90.25 213 THR A CA 1
ATOM 1664 C C . THR A 1 213 ? -3.993 3.682 7.760 1.00 90.25 213 THR A C 1
ATOM 1666 O O . THR A 1 213 ? -4.427 4.562 8.511 1.00 90.25 213 THR A O 1
ATOM 1669 N N . TRP A 1 214 ? -4.079 3.760 6.441 1.00 91.31 214 TRP A N 1
ATOM 1670 C CA . TRP A 1 214 ? -4.837 4.786 5.746 1.00 91.31 214 TRP A CA 1
ATOM 1671 C C . TRP A 1 214 ? -5.465 4.217 4.473 1.00 91.31 214 TRP A C 1
ATOM 1673 O O . TRP A 1 214 ? -5.036 3.184 3.962 1.00 91.31 214 TRP A O 1
ATOM 1683 N N . LYS A 1 215 ? -6.505 4.880 3.982 1.00 93.69 215 LYS A N 1
ATOM 1684 C CA . LYS A 1 215 ? -7.235 4.552 2.758 1.00 93.69 215 LYS A CA 1
ATOM 1685 C C . LYS A 1 215 ? -7.639 5.859 2.087 1.00 93.69 215 LYS A C 1
ATOM 1687 O O . LYS A 1 215 ? -8.153 6.742 2.768 1.00 93.69 215 LYS A O 1
ATOM 1692 N N . ILE A 1 216 ? -7.401 5.988 0.789 1.00 92.62 216 ILE A N 1
ATOM 1693 C CA . ILE A 1 216 ? -7.891 7.098 -0.027 1.00 92.62 216 ILE A CA 1
ATOM 1694 C C . ILE A 1 216 ? -8.923 6.554 -1.007 1.00 92.62 216 ILE A C 1
ATOM 1696 O O . ILE A 1 216 ? -8.644 5.622 -1.760 1.00 92.62 216 ILE A O 1
ATOM 1700 N N . GLU A 1 217 ? -10.092 7.178 -1.011 1.00 95.12 217 GLU A N 1
ATOM 1701 C CA . GLU A 1 217 ? -11.148 6.953 -1.986 1.00 95.12 217 GLU A CA 1
ATOM 1702 C C . GLU A 1 217 ? -11.379 8.231 -2.786 1.00 95.12 217 GLU A C 1
ATOM 1704 O O . GLU A 1 217 ? -11.391 9.330 -2.228 1.00 95.12 217 GLU A O 1
ATOM 1709 N N . VAL A 1 218 ? -11.570 8.094 -4.095 1.00 94.19 218 VAL A N 1
ATOM 1710 C CA . VAL A 1 218 ? -12.022 9.195 -4.951 1.00 94.19 218 VAL A CA 1
ATOM 1711 C C . VAL A 1 218 ? -13.432 8.892 -5.397 1.00 94.19 218 VAL A C 1
ATOM 1713 O O . VAL A 1 218 ? -13.676 7.833 -5.971 1.00 94.19 218 VAL A O 1
ATOM 1716 N N . LEU A 1 219 ? -14.339 9.828 -5.148 1.00 95.00 219 LEU A N 1
ATOM 1717 C CA . LEU A 1 219 ? -15.729 9.730 -5.543 1.00 95.00 219 LEU A CA 1
ATOM 1718 C C . LEU A 1 219 ? -16.073 10.786 -6.589 1.00 95.00 219 LEU A C 1
ATOM 1720 O O . LEU A 1 219 ? -15.589 11.924 -6.545 1.00 95.00 219 LEU A O 1
ATOM 1724 N N . ASP A 1 220 ? -16.930 10.389 -7.519 1.00 92.19 220 ASP A N 1
ATOM 1725 C CA . ASP A 1 220 ? -17.516 11.271 -8.520 1.00 92.19 220 ASP A CA 1
ATOM 1726 C C . ASP A 1 220 ? -18.584 12.211 -7.894 1.00 92.19 220 ASP A C 1
ATOM 1728 O O . ASP A 1 220 ? -18.901 12.110 -6.700 1.00 92.19 220 ASP A O 1
ATOM 1732 N N . PRO A 1 221 ? -19.187 13.131 -8.675 1.00 90.69 221 PRO A N 1
ATOM 1733 C CA . PRO A 1 221 ? -20.283 13.979 -8.195 1.00 90.69 221 PRO A CA 1
ATOM 1734 C C . PRO A 1 221 ? -21.524 13.221 -7.692 1.00 90.69 221 PRO A C 1
ATOM 1736 O O . PRO A 1 221 ? -22.307 13.784 -6.924 1.00 90.69 221 PRO A O 1
ATOM 1739 N N . ASN A 1 222 ? -21.720 11.970 -8.117 1.00 92.88 222 ASN A N 1
ATOM 1740 C CA . ASN A 1 222 ? -22.821 11.101 -7.699 1.00 92.88 222 ASN A CA 1
ATOM 1741 C C . ASN A 1 222 ? -22.479 10.269 -6.445 1.00 92.88 222 ASN A C 1
ATOM 1743 O O . ASN A 1 222 ? -23.352 9.586 -5.908 1.00 92.88 222 ASN A O 1
ATOM 1747 N N . ASN A 1 223 ? -21.258 10.401 -5.915 1.00 91.31 223 ASN A N 1
ATOM 1748 C CA . ASN A 1 223 ? -20.667 9.594 -4.844 1.00 91.31 223 ASN A CA 1
ATOM 1749 C C . ASN A 1 223 ? -20.421 8.119 -5.224 1.00 91.31 223 ASN A C 1
ATOM 1751 O O . ASN A 1 223 ? -20.389 7.256 -4.345 1.00 91.31 223 ASN A O 1
ATOM 1755 N N . GLU A 1 224 ? -20.230 7.815 -6.506 1.00 92.62 224 GLU A N 1
ATOM 1756 C CA . GLU A 1 224 ? -19.691 6.528 -6.944 1.00 92.62 224 GLU A CA 1
ATOM 1757 C C . GLU A 1 224 ? -18.170 6.506 -6.760 1.00 92.62 224 GLU A C 1
ATOM 1759 O O . GLU A 1 224 ? -17.478 7.479 -7.065 1.00 92.62 224 GLU A O 1
ATOM 1764 N N . VAL A 1 225 ? -17.644 5.394 -6.241 1.00 92.12 225 VAL A N 1
ATOM 1765 C CA . VAL A 1 225 ? -16.207 5.223 -5.992 1.00 92.12 225 VAL A CA 1
ATOM 1766 C C . VAL A 1 225 ? -15.493 4.948 -7.315 1.00 92.12 225 VAL A C 1
ATOM 1768 O O . VAL A 1 225 ? -15.696 3.906 -7.935 1.00 92.12 225 VAL A O 1
ATOM 1771 N N . LEU A 1 226 ? -14.641 5.884 -7.727 1.00 87.75 226 LEU A N 1
ATOM 1772 C CA . LEU A 1 226 ? -13.817 5.810 -8.937 1.00 87.75 226 LEU A CA 1
ATOM 1773 C C . LEU A 1 226 ? -12.439 5.210 -8.655 1.00 87.75 226 LEU A C 1
ATOM 1775 O O . LEU A 1 226 ? -11.884 4.493 -9.483 1.00 87.75 226 LEU A O 1
ATOM 1779 N N . VAL A 1 227 ? -11.886 5.518 -7.482 1.00 87.69 227 VAL A N 1
ATOM 1780 C CA . VAL A 1 227 ? -10.602 5.000 -7.005 1.00 87.69 227 VAL A CA 1
ATOM 1781 C C . VAL A 1 227 ? -10.769 4.536 -5.574 1.00 87.69 227 VAL A C 1
ATOM 1783 O O . VAL A 1 227 ? -11.318 5.266 -4.752 1.00 87.69 227 VAL A O 1
ATOM 1786 N N . ASP A 1 228 ? -10.208 3.370 -5.274 1.00 90.25 228 ASP A N 1
ATOM 1787 C CA . ASP A 1 228 ? -9.993 2.884 -3.919 1.00 90.25 228 ASP A CA 1
ATOM 1788 C C . ASP A 1 228 ? -8.527 2.446 -3.799 1.00 90.25 228 ASP A C 1
ATOM 1790 O O . ASP A 1 228 ? -8.079 1.538 -4.500 1.00 90.25 228 ASP A O 1
ATOM 1794 N N . SER A 1 229 ? -7.760 3.096 -2.921 1.00 83.56 229 SER A N 1
ATOM 1795 C CA . SER A 1 229 ? -6.361 2.724 -2.686 1.00 83.56 229 SER A CA 1
ATOM 1796 C C . SER A 1 229 ? -6.200 1.364 -1.998 1.00 83.56 229 SER A C 1
ATOM 1798 O O . SER A 1 229 ? -5.075 0.894 -1.836 1.00 83.56 229 SER A O 1
ATOM 1800 N N . GLY A 1 230 ? -7.282 0.776 -1.487 1.00 86.56 230 GLY A N 1
ATOM 1801 C CA . GLY A 1 230 ? -7.255 -0.260 -0.466 1.00 86.56 230 GLY A CA 1
ATOM 1802 C C . GLY A 1 230 ? -6.722 0.271 0.868 1.00 86.56 230 GLY A C 1
ATOM 1803 O O . GLY A 1 230 ? -6.248 1.406 0.982 1.00 86.56 230 GLY A O 1
ATOM 1804 N N . THR A 1 231 ? -6.785 -0.562 1.908 1.00 87.50 231 THR A N 1
ATOM 1805 C CA . THR A 1 231 ? -6.161 -0.243 3.196 1.00 87.50 231 THR A CA 1
ATOM 1806 C C . THR A 1 231 ? -4.646 -0.386 3.091 1.00 87.50 231 THR A C 1
ATOM 1808 O O . THR A 1 231 ? -4.119 -1.491 2.976 1.00 87.50 231 THR A O 1
ATOM 1811 N N . GLN A 1 232 ? -3.948 0.739 3.179 1.00 83.00 232 GLN A N 1
ATOM 1812 C CA . GLN A 1 232 ? -2.496 0.819 3.163 1.00 83.00 232 GLN A CA 1
ATOM 1813 C C . GLN A 1 232 ? -1.955 0.785 4.591 1.00 83.00 232 GLN A C 1
ATOM 1815 O O . GLN A 1 232 ? -2.435 1.505 5.468 1.00 83.00 232 GLN A O 1
ATOM 1820 N N . VAL A 1 233 ? -0.947 -0.054 4.833 1.00 82.50 233 VAL A N 1
ATOM 1821 C CA . VAL A 1 233 ? -0.305 -0.199 6.147 1.00 82.50 233 VAL A CA 1
ATOM 1822 C C . VAL A 1 233 ? 0.944 0.673 6.206 1.00 82.50 233 VAL A C 1
ATOM 1824 O O . VAL A 1 233 ? 1.787 0.634 5.310 1.00 82.50 233 VAL A O 1
ATOM 1827 N N . VAL A 1 234 ? 1.095 1.451 7.277 1.00 78.00 234 VAL A N 1
ATOM 1828 C CA . VAL A 1 234 ? 2.280 2.291 7.474 1.00 78.00 234 VAL A CA 1
ATOM 1829 C C . VAL A 1 234 ? 3.464 1.429 7.912 1.00 78.00 234 VAL A C 1
ATOM 1831 O O . VAL A 1 234 ? 3.401 0.691 8.895 1.00 78.00 234 VAL A O 1
ATOM 1834 N N . ASN A 1 235 ? 4.580 1.540 7.190 1.00 62.94 235 ASN A N 1
ATOM 1835 C CA . ASN A 1 235 ? 5.803 0.815 7.516 1.00 62.94 235 ASN A CA 1
ATOM 1836 C C . ASN A 1 235 ? 6.467 1.389 8.782 1.00 62.94 235 ASN A C 1
ATOM 1838 O O . ASN A 1 235 ? 6.949 2.520 8.796 1.00 62.94 235 ASN A O 1
ATOM 1842 N N . TYR A 1 236 ? 6.565 0.576 9.838 1.00 59.84 236 TYR A N 1
ATOM 1843 C CA . TYR A 1 236 ? 7.101 0.981 11.149 1.00 59.84 236 TYR A CA 1
ATOM 1844 C C . TYR A 1 236 ? 8.627 1.155 11.218 1.00 59.84 236 TYR A C 1
ATOM 1846 O O . TYR A 1 236 ? 9.178 1.399 12.293 1.00 59.84 236 TYR A O 1
ATOM 1854 N N . ARG A 1 237 ? 9.343 1.013 10.098 1.00 48.34 237 ARG A N 1
ATOM 1855 C CA . ARG A 1 237 ? 10.806 1.132 10.042 1.00 48.34 237 ARG A CA 1
ATOM 1856 C C . ARG A 1 237 ? 11.206 2.404 9.295 1.00 48.34 237 ARG A C 1
ATOM 1858 O O . ARG A 1 237 ? 11.357 2.374 8.082 1.00 48.34 237 ARG A O 1
ATOM 1865 N N . GLY A 1 238 ? 11.410 3.508 10.019 1.00 50.56 238 GLY A N 1
ATOM 1866 C CA . GLY A 1 238 ? 11.999 4.734 9.459 1.00 50.56 238 GLY A CA 1
ATOM 1867 C C . GLY A 1 238 ? 11.422 6.040 10.013 1.00 50.56 238 GLY A C 1
ATOM 1868 O O . GLY A 1 238 ? 10.619 6.044 10.942 1.00 50.56 238 GLY A O 1
ATOM 1869 N N . SER A 1 239 ? 11.837 7.168 9.431 1.00 52.16 239 SER A N 1
ATOM 1870 C CA . SER A 1 239 ? 11.376 8.527 9.765 1.00 52.16 239 SER A CA 1
ATOM 1871 C C . SER A 1 239 ? 9.972 8.870 9.236 1.00 52.16 239 SER A C 1
ATOM 1873 O O . SER A 1 239 ? 9.490 9.972 9.481 1.00 52.16 239 SER A O 1
ATOM 1875 N N . THR A 1 240 ? 9.310 7.943 8.538 1.00 58.16 240 THR A N 1
ATOM 1876 C CA . THR A 1 240 ? 8.062 8.149 7.777 1.00 58.16 240 THR A CA 1
ATOM 1877 C C . THR A 1 240 ? 6.792 7.671 8.496 1.00 58.16 240 THR A C 1
ATOM 1879 O O . THR A 1 240 ? 5.731 7.634 7.886 1.00 58.16 240 THR A O 1
ATOM 1882 N N . ILE A 1 241 ? 6.860 7.341 9.796 1.00 64.56 241 ILE A N 1
ATOM 1883 C CA . ILE A 1 241 ? 5.789 6.699 10.608 1.00 64.56 241 ILE A CA 1
ATOM 1884 C C . ILE A 1 241 ? 4.455 7.487 10.675 1.00 64.56 241 ILE A C 1
ATOM 1886 O O . ILE A 1 241 ? 3.474 7.015 11.232 1.00 64.56 241 ILE A O 1
ATOM 1890 N N . ASN A 1 242 ? 4.371 8.667 10.066 1.00 76.88 242 ASN A N 1
ATOM 1891 C CA . ASN A 1 242 ? 3.170 9.498 10.011 1.00 76.88 242 ASN A CA 1
ATOM 1892 C C . ASN A 1 242 ? 2.992 10.171 8.641 1.00 76.88 242 ASN A C 1
ATOM 1894 O O . ASN A 1 242 ? 2.328 11.198 8.554 1.00 76.88 242 ASN A O 1
ATOM 1898 N N . GLU A 1 243 ? 3.627 9.663 7.589 1.00 78.31 243 GLU A N 1
ATOM 1899 C CA . GLU A 1 243 ? 3.547 10.243 6.248 1.00 78.31 243 GLU A CA 1
ATOM 1900 C C . GLU A 1 243 ? 2.657 9.395 5.344 1.00 78.31 243 GLU A C 1
ATOM 1902 O O . GLU A 1 243 ? 2.715 8.166 5.354 1.00 78.31 243 GLU A O 1
ATOM 1907 N N . ILE A 1 244 ? 1.848 10.077 4.543 1.00 80.94 244 ILE A N 1
ATOM 1908 C CA . ILE A 1 244 ? 1.042 9.498 3.473 1.00 80.94 244 ILE A CA 1
ATOM 1909 C C . ILE A 1 244 ? 1.630 10.024 2.173 1.00 80.94 244 ILE A C 1
ATOM 1911 O O . ILE A 1 244 ? 1.843 11.227 2.037 1.00 80.94 244 ILE A O 1
ATOM 1915 N N . LYS A 1 245 ? 1.905 9.136 1.223 1.00 80.19 245 LYS A N 1
ATOM 1916 C CA . LYS A 1 245 ? 2.259 9.499 -0.149 1.00 80.19 245 LYS A CA 1
ATOM 1917 C C . LYS A 1 245 ? 1.472 8.593 -1.069 1.00 80.19 245 LYS A C 1
ATOM 1919 O O . LYS A 1 245 ? 1.566 7.374 -0.945 1.00 80.19 245 LYS A O 1
ATOM 1924 N N . TYR A 1 246 ? 0.681 9.191 -1.940 1.00 81.50 246 TYR A N 1
ATOM 1925 C CA . TYR A 1 246 ? -0.185 8.457 -2.838 1.00 81.50 246 TYR A CA 1
ATOM 1926 C C . TYR A 1 246 ? -0.425 9.264 -4.102 1.00 81.50 246 TYR A C 1
ATOM 1928 O O . TYR A 1 246 ? -0.879 10.403 -4.040 1.00 81.50 246 TYR A O 1
ATOM 1936 N N . ASN A 1 247 ? -0.142 8.659 -5.246 1.00 77.44 247 ASN A N 1
ATOM 1937 C CA . ASN A 1 247 ? -0.515 9.228 -6.528 1.00 77.44 247 ASN A CA 1
ATOM 1938 C C . ASN A 1 247 ? -1.879 8.665 -6.881 1.00 77.44 247 ASN A C 1
ATOM 1940 O O . ASN A 1 247 ? -2.016 7.454 -7.033 1.00 77.44 247 ASN A O 1
ATOM 1944 N N . VAL A 1 248 ? -2.880 9.539 -6.957 1.00 82.25 248 VAL A N 1
ATOM 1945 C CA . VAL A 1 248 ? -4.241 9.141 -7.285 1.00 82.25 248 VAL A CA 1
ATOM 1946 C C . VAL A 1 248 ? -4.278 8.732 -8.753 1.00 82.25 248 VAL A C 1
ATOM 1948 O O . VAL A 1 248 ? -4.034 9.570 -9.626 1.00 82.25 248 VAL A O 1
ATOM 1951 N N . PRO A 1 249 ? -4.607 7.470 -9.046 1.00 71.00 249 PRO A N 1
ATOM 1952 C CA . PRO A 1 249 ? -4.592 6.955 -10.400 1.00 71.00 249 PRO A CA 1
ATOM 1953 C C . PRO A 1 249 ? -5.889 7.238 -11.148 1.00 71.00 249 PRO A C 1
ATOM 1955 O O . PRO A 1 249 ? -6.596 6.334 -11.588 1.00 71.00 249 PRO A O 1
ATOM 1958 N N . TYR A 1 250 ? -6.225 8.513 -11.253 1.00 77.88 250 TYR A N 1
ATOM 1959 C CA . TYR A 1 250 ? -7.422 8.945 -11.944 1.00 77.88 250 TYR A CA 1
ATOM 1960 C C . TYR A 1 250 ? -7.140 10.205 -12.738 1.00 77.88 250 TYR A C 1
ATOM 1962 O O . TYR A 1 250 ? -6.510 11.141 -12.239 1.00 77.88 250 TYR A O 1
ATOM 1970 N N . TYR A 1 251 ? -7.625 10.210 -13.974 1.00 77.12 251 TYR A N 1
ATOM 1971 C CA . TYR A 1 251 ? -7.614 11.380 -14.831 1.00 77.12 251 TYR A CA 1
ATOM 1972 C C . TYR A 1 251 ? -8.886 12.197 -14.574 1.00 77.12 251 TYR A C 1
ATOM 1974 O O . TYR A 1 251 ? -9.977 11.828 -15.005 1.00 77.12 251 TYR A O 1
ATOM 1982 N N . PHE A 1 252 ? -8.748 13.290 -13.829 1.00 81.69 252 PHE A N 1
ATOM 1983 C CA . PHE A 1 252 ? -9.850 14.172 -13.460 1.00 81.69 252 PHE A CA 1
ATOM 1984 C C . PHE A 1 252 ? -10.350 14.960 -14.675 1.00 81.69 252 PHE A C 1
ATOM 1986 O O . PHE A 1 252 ? -9.569 15.636 -15.347 1.00 81.69 252 PHE A O 1
ATOM 1993 N N . GLU A 1 253 ? -11.655 14.914 -14.947 1.00 81.88 253 GLU A N 1
ATOM 1994 C CA . GLU A 1 253 ? -12.261 15.687 -16.034 1.00 81.88 253 GLU A CA 1
ATOM 1995 C C . GLU A 1 253 ? -12.386 17.168 -15.666 1.00 81.88 253 GLU A C 1
ATOM 1997 O O . GLU A 1 253 ? -12.657 17.527 -14.513 1.00 81.88 253 GLU A O 1
ATOM 2002 N N . THR A 1 254 ? -12.218 18.038 -16.664 1.00 82.62 254 THR A N 1
ATOM 2003 C CA . THR A 1 254 ? -12.307 19.491 -16.498 1.00 82.62 254 THR A CA 1
ATOM 2004 C C . THR A 1 254 ? -13.663 19.922 -15.950 1.00 82.62 254 THR A C 1
ATOM 2006 O O . THR A 1 254 ? -14.716 19.500 -16.420 1.00 82.62 254 THR A O 1
ATOM 2009 N N . ASN A 1 255 ? -13.634 20.856 -15.001 1.00 84.69 255 ASN A N 1
ATOM 2010 C CA . ASN A 1 255 ? -14.791 21.509 -14.398 1.00 84.69 255 ASN A CA 1
ATOM 2011 C C . ASN A 1 255 ? -15.766 20.557 -13.683 1.00 84.69 255 ASN A C 1
ATOM 2013 O O . ASN A 1 255 ? -16.904 20.943 -13.406 1.00 84.69 255 ASN A O 1
ATOM 2017 N N . ILE A 1 256 ? -15.312 19.357 -13.312 1.00 89.25 256 ILE A N 1
ATOM 2018 C CA . ILE A 1 256 ? -16.055 18.426 -12.461 1.00 89.25 256 ILE A CA 1
ATOM 2019 C C . ILE A 1 256 ? -15.473 18.441 -11.043 1.00 89.25 256 ILE A C 1
ATOM 2021 O O . ILE A 1 256 ? -14.258 18.428 -10.847 1.00 89.25 256 ILE A O 1
ATOM 2025 N N . ASN A 1 257 ? -16.357 18.495 -10.043 1.00 92.12 257 ASN A N 1
ATOM 2026 C CA . ASN A 1 257 ? -15.975 18.400 -8.637 1.00 92.12 257 ASN A CA 1
ATOM 2027 C C . ASN A 1 257 ? -15.908 16.932 -8.222 1.00 92.12 257 ASN A C 1
ATOM 2029 O O . ASN A 1 257 ? -16.914 16.228 -8.279 1.00 92.12 257 ASN A O 1
ATOM 2033 N N . TYR A 1 258 ? -14.754 16.517 -7.726 1.00 93.38 258 TYR A N 1
ATOM 2034 C CA . TYR A 1 258 ? -14.533 15.188 -7.177 1.00 93.38 258 TYR A CA 1
ATOM 2035 C C . TYR A 1 258 ? -14.288 15.281 -5.678 1.00 93.38 258 TYR A C 1
ATOM 2037 O O . TYR A 1 258 ? -13.734 16.270 -5.183 1.00 93.38 258 TYR A O 1
ATOM 2045 N N . LYS A 1 259 ? -14.687 14.239 -4.953 1.00 94.06 259 LYS A N 1
ATOM 2046 C CA . LYS A 1 259 ? -14.404 14.105 -3.524 1.00 94.06 259 LYS A CA 1
ATOM 2047 C C . LYS A 1 259 ? -13.250 13.145 -3.324 1.00 94.06 259 LYS A C 1
ATOM 2049 O O . LYS A 1 259 ? -13.258 12.050 -3.865 1.00 94.06 259 LYS A O 1
ATOM 2054 N N . VAL A 1 260 ? -12.283 13.541 -2.516 1.00 93.12 260 VAL A N 1
ATOM 2055 C CA . VAL A 1 260 ? -11.186 12.696 -2.057 1.00 93.12 260 VAL A CA 1
ATOM 2056 C C . VAL A 1 260 ? -11.417 12.455 -0.575 1.00 93.12 260 VAL A C 1
ATOM 2058 O O . VAL A 1 260 ? -11.351 13.390 0.222 1.00 93.12 260 VAL A O 1
ATOM 2061 N N . VAL A 1 261 ? -11.729 11.219 -0.206 1.00 94.50 261 VAL A N 1
ATOM 2062 C CA . VAL A 1 261 ? -11.977 10.807 1.176 1.00 94.50 261 VAL A CA 1
ATOM 2063 C C . VAL A 1 261 ? -10.760 10.050 1.672 1.00 94.50 261 VAL A C 1
ATOM 2065 O O . VAL A 1 261 ? -10.402 9.003 1.143 1.00 94.50 261 VAL A O 1
ATOM 2068 N N . LEU A 1 262 ? -10.109 10.591 2.693 1.00 93.25 262 LEU A N 1
ATOM 2069 C CA . LEU A 1 262 ? -9.005 9.946 3.382 1.00 93.25 262 LEU A CA 1
ATOM 2070 C C . LEU A 1 262 ? -9.502 9.384 4.711 1.00 93.25 262 LEU A C 1
ATOM 2072 O O . LEU A 1 262 ? -9.760 10.143 5.643 1.00 93.25 262 LEU A O 1
ATOM 2076 N N . THR A 1 263 ? -9.566 8.065 4.822 1.00 94.25 263 THR A N 1
ATOM 2077 C CA . THR A 1 263 ? -9.806 7.366 6.086 1.00 94.25 263 THR A CA 1
ATOM 2078 C C . THR A 1 263 ? -8.478 6.965 6.703 1.00 94.25 263 THR A C 1
ATOM 2080 O O . THR A 1 263 ? -7.607 6.418 6.029 1.00 94.25 263 THR A O 1
ATOM 2083 N N . ILE A 1 264 ? -8.312 7.216 7.996 1.00 92.00 264 ILE A N 1
ATOM 2084 C CA . ILE A 1 264 ? -7.136 6.790 8.752 1.00 92.00 264 ILE A CA 1
ATOM 2085 C C . ILE A 1 264 ? -7.537 5.941 9.945 1.00 92.00 264 ILE A C 1
ATOM 2087 O O . ILE A 1 264 ? -8.564 6.198 10.569 1.00 92.00 264 ILE A O 1
ATOM 2091 N N . THR A 1 265 ? -6.667 5.004 10.311 1.00 92.12 265 THR A N 1
ATOM 2092 C CA . THR A 1 265 ? -6.739 4.286 11.582 1.00 92.12 265 THR A CA 1
ATOM 2093 C C . THR A 1 265 ? -5.411 4.428 12.318 1.00 92.12 265 THR A C 1
ATOM 2095 O O . THR A 1 265 ? -4.333 4.221 11.753 1.00 92.12 265 THR A O 1
ATOM 2098 N N . THR A 1 266 ? -5.465 4.818 13.588 1.00 91.25 266 THR A N 1
ATOM 2099 C CA . THR A 1 266 ? -4.277 4.955 14.440 1.00 91.25 266 THR A CA 1
ATOM 2100 C C . THR A 1 266 ? -3.868 3.622 15.069 1.00 91.25 266 THR A C 1
ATOM 2102 O O . THR A 1 266 ? -4.600 2.634 15.010 1.00 91.25 266 THR A O 1
ATOM 2105 N N . ALA A 1 267 ? -2.693 3.579 15.698 1.00 89.25 267 ALA A N 1
ATOM 2106 C CA . ALA A 1 267 ? -2.177 2.382 16.366 1.00 89.25 267 ALA A CA 1
ATOM 2107 C C . ALA A 1 267 ? -3.104 1.843 17.463 1.00 89.25 267 ALA A C 1
ATOM 2109 O O . ALA A 1 267 ? -3.150 0.637 17.693 1.00 89.25 267 ALA A O 1
ATOM 2110 N N . ASN A 1 268 ? -3.855 2.727 18.124 1.00 89.50 268 ASN A N 1
ATOM 2111 C CA . ASN A 1 268 ? -4.858 2.363 19.124 1.00 89.50 268 ASN A CA 1
ATOM 2112 C C . ASN A 1 268 ? -6.285 2.313 18.544 1.00 89.50 268 ASN A C 1
ATOM 2114 O O . ASN A 1 268 ? -7.249 2.596 19.250 1.00 89.50 268 ASN A O 1
ATOM 2118 N N . LEU A 1 269 ? -6.426 1.937 17.267 1.00 89.12 269 LEU A N 1
ATOM 2119 C CA . LEU A 1 269 ? -7.696 1.611 16.600 1.00 89.12 269 LEU A CA 1
ATOM 2120 C C . LEU A 1 269 ? -8.701 2.772 16.478 1.00 89.12 269 LEU A C 1
ATOM 2122 O O . LEU A 1 269 ? -9.865 2.541 16.153 1.00 89.12 269 LEU A O 1
ATOM 2126 N N . TYR A 1 270 ? -8.284 4.022 16.700 1.00 89.75 270 TYR A N 1
ATOM 2127 C CA . TYR A 1 270 ? -9.146 5.170 16.415 1.00 89.75 270 TYR A CA 1
ATOM 2128 C C . TYR A 1 270 ? -9.229 5.379 14.907 1.00 89.75 270 TYR A C 1
ATOM 2130 O O . TYR A 1 270 ? -8.192 5.530 14.260 1.00 89.75 270 TYR A O 1
ATOM 2138 N N . THR A 1 271 ? -10.449 5.412 14.369 1.00 91.62 271 THR A N 1
ATOM 2139 C CA . THR A 1 271 ? -10.706 5.610 12.940 1.00 91.62 271 THR A CA 1
ATOM 2140 C C . THR A 1 271 ? -11.445 6.921 12.710 1.00 91.62 271 THR A C 1
ATOM 2142 O O . THR A 1 271 ? -12.406 7.221 13.414 1.00 91.62 271 THR A O 1
ATOM 2145 N N . THR A 1 272 ? -10.992 7.702 11.732 1.00 90.56 272 THR A N 1
ATOM 2146 C CA . THR A 1 272 ? -11.648 8.945 11.302 1.00 90.56 272 THR A CA 1
ATOM 2147 C C . THR A 1 272 ? -11.443 9.166 9.804 1.00 90.56 272 THR A C 1
ATOM 2149 O O . THR A 1 272 ? -10.511 8.606 9.222 1.00 90.56 272 THR A O 1
ATOM 2152 N N . SER A 1 273 ? -12.301 9.981 9.192 1.00 92.81 273 SER A N 1
ATOM 2153 C CA . SER A 1 273 ? -12.263 10.296 7.763 1.00 92.81 273 SER A CA 1
ATOM 2154 C C . SER A 1 273 ? -12.218 11.801 7.523 1.00 92.81 273 SER A C 1
ATOM 2156 O O . SER A 1 273 ? -12.863 12.581 8.222 1.00 92.81 273 SER A O 1
ATOM 2158 N N . PHE A 1 274 ? -11.471 12.196 6.500 1.00 90.50 274 PHE A N 1
ATOM 2159 C CA . PHE A 1 274 ? -11.284 13.570 6.058 1.00 90.50 274 PHE A CA 1
ATOM 2160 C C . PHE A 1 274 ? -11.730 13.692 4.603 1.00 90.50 274 PHE A C 1
ATOM 2162 O O . PHE A 1 274 ? -11.219 12.968 3.751 1.00 90.50 274 PHE A O 1
ATOM 2169 N N . GLU A 1 275 ? -12.657 14.600 4.309 1.00 92.75 275 GLU A N 1
ATOM 2170 C CA . GLU A 1 275 ? -13.130 14.839 2.943 1.00 92.75 275 GLU A CA 1
ATOM 2171 C C . GLU A 1 275 ? -12.466 16.090 2.355 1.00 92.75 275 GLU A C 1
ATOM 2173 O O . GLU A 1 275 ? -12.384 17.133 3.004 1.00 92.75 275 GLU A O 1
ATOM 2178 N N . TYR A 1 276 ? -12.005 15.999 1.112 1.00 91.25 276 TYR A N 1
ATOM 2179 C CA . TYR A 1 276 ? -11.452 17.108 0.341 1.00 91.25 276 TYR A CA 1
ATOM 2180 C C . TYR A 1 276 ? -12.184 17.185 -0.995 1.00 91.25 276 TYR A C 1
ATOM 2182 O O . TYR A 1 276 ? -12.387 16.168 -1.649 1.00 91.25 276 TYR A O 1
ATOM 2190 N N . THR A 1 277 ? -12.569 18.380 -1.433 1.00 92.12 277 THR A N 1
ATOM 2191 C CA . THR A 1 277 ? -13.152 18.565 -2.768 1.00 92.12 277 THR A CA 1
ATOM 2192 C C . THR A 1 277 ? -12.092 19.116 -3.709 1.00 92.12 277 THR A C 1
ATOM 2194 O O . THR A 1 277 ? -11.470 20.131 -3.398 1.00 92.12 277 THR A O 1
ATOM 2197 N N . VAL A 1 278 ? -11.893 18.470 -4.855 1.00 90.75 278 VAL A N 1
ATOM 2198 C CA . VAL A 1 278 ? -10.926 18.879 -5.883 1.00 90.75 278 VAL A CA 1
ATOM 2199 C C . VAL A 1 278 ? -11.615 19.044 -7.233 1.00 90.75 278 VAL A C 1
ATOM 2201 O O . VAL A 1 278 ? -12.636 18.411 -7.498 1.00 90.75 278 VAL A O 1
ATOM 2204 N N . LYS A 1 279 ? -11.058 19.892 -8.092 1.00 89.69 279 LYS A N 1
ATOM 2205 C CA . LYS A 1 279 ? -11.465 20.022 -9.494 1.00 89.69 279 LYS A CA 1
ATOM 2206 C C . LYS A 1 279 ? -10.286 20.463 -10.349 1.00 89.69 279 LYS A C 1
ATOM 2208 O O . LYS A 1 279 ? -9.428 21.204 -9.875 1.00 89.69 279 LYS A O 1
ATOM 2213 N N . THR A 1 280 ? -10.272 20.081 -11.616 1.00 83.31 280 THR A N 1
ATOM 2214 C CA . THR A 1 280 ? -9.395 20.705 -12.618 1.00 83.31 280 THR A CA 1
ATOM 2215 C C . THR A 1 280 ? -10.169 21.820 -13.327 1.00 83.31 280 THR A C 1
ATOM 2217 O O . THR A 1 280 ? -11.310 21.620 -13.731 1.00 83.31 280 THR A O 1
ATOM 2220 N N . GLU A 1 281 ? -9.592 23.017 -13.438 1.00 70.25 281 GLU A N 1
ATOM 2221 C CA . GLU A 1 281 ? -10.163 24.129 -14.228 1.00 70.25 281 GLU A CA 1
ATOM 2222 C C . GLU A 1 281 ? -9.413 24.354 -15.544 1.00 70.25 281 GLU A C 1
ATOM 2224 O O . GLU A 1 281 ? -9.781 25.233 -16.324 1.00 70.25 281 GLU A O 1
ATOM 2229 N N . LYS A 1 282 ? -8.368 23.565 -15.814 1.00 59.28 282 LYS A N 1
ATOM 2230 C CA . LYS A 1 282 ? -7.705 23.612 -17.110 1.00 59.28 282 LYS A CA 1
ATOM 2231 C C . LYS A 1 282 ? -8.653 22.976 -18.118 1.00 59.28 282 LYS A C 1
ATOM 2233 O O . LYS A 1 282 ? -8.892 21.770 -18.080 1.00 59.28 282 LYS A O 1
ATOM 2238 N N . GLU A 1 283 ? -9.241 23.795 -18.988 1.00 44.78 283 GLU A N 1
ATOM 2239 C CA . GLU A 1 283 ? -9.714 23.282 -20.268 1.00 44.78 283 GLU A CA 1
ATOM 2240 C C . GLU A 1 283 ? -8.530 22.564 -20.912 1.00 44.78 283 GLU A C 1
ATOM 2242 O O . GLU A 1 283 ? -7.408 23.088 -20.890 1.00 44.78 283 GLU A O 1
ATOM 2247 N N . ASP A 1 284 ? -8.777 21.364 -21.449 1.00 43.06 284 ASP A N 1
ATOM 2248 C CA . ASP A 1 284 ? -7.977 20.840 -22.547 1.00 43.06 284 ASP A CA 1
ATOM 2249 C C . ASP A 1 284 ? -8.021 21.921 -23.612 1.00 43.06 284 ASP A C 1
ATOM 2251 O O . ASP A 1 284 ? -8.909 21.989 -24.468 1.00 43.06 284 ASP A O 1
ATOM 2255 N N . ASN A 1 285 ? -7.082 22.846 -23.509 1.00 38.16 285 ASN A N 1
ATOM 2256 C CA . ASN A 1 285 ? -6.810 23.757 -24.566 1.00 38.16 285 ASN A CA 1
ATOM 2257 C C . ASN A 1 285 ? -6.317 22.856 -25.689 1.00 38.16 285 ASN A C 1
ATOM 2259 O O . ASN A 1 285 ? -5.136 22.539 -25.791 1.00 38.16 285 ASN A O 1
ATOM 2263 N N . ASN A 1 286 ? -7.242 22.508 -26.581 1.00 40.12 286 ASN A N 1
ATOM 2264 C CA . ASN A 1 286 ? -6.985 22.357 -28.004 1.00 40.12 286 ASN A CA 1
ATOM 2265 C C . ASN A 1 286 ? -6.460 23.708 -28.546 1.00 40.12 286 ASN A C 1
ATOM 2267 O O . ASN A 1 286 ? -7.014 24.299 -29.475 1.00 40.12 286 ASN A O 1
ATOM 2271 N N . TRP A 1 287 ? -5.410 24.250 -27.925 1.00 33.09 287 TRP A N 1
ATOM 2272 C CA . TRP A 1 287 ? -4.706 25.441 -28.346 1.00 33.09 287 TRP A CA 1
ATOM 2273 C C . TRP A 1 287 ? -3.405 25.010 -28.971 1.00 33.09 287 TRP A C 1
ATOM 2275 O O . TRP A 1 287 ? -2.510 24.495 -28.315 1.00 33.09 287 TRP A O 1
ATOM 2285 N N . GLY A 1 288 ? -3.337 25.299 -30.263 1.00 32.84 288 GLY A N 1
ATOM 2286 C CA . GLY A 1 288 ? -2.091 25.379 -30.986 1.00 32.84 288 GLY A CA 1
ATOM 2287 C C . GLY A 1 288 ? -1.541 24.017 -31.357 1.00 32.84 288 GLY A C 1
ATOM 2288 O O . GLY A 1 288 ? -0.737 23.423 -30.657 1.00 32.84 288 GLY A O 1
ATOM 2289 N N . SER A 1 289 ? -1.845 23.601 -32.578 1.00 38.16 289 SER A N 1
ATOM 2290 C CA . SER A 1 289 ? -0.767 23.087 -33.415 1.00 38.16 289 SER A CA 1
ATOM 2291 C C . SER A 1 289 ? 0.514 23.927 -33.221 1.00 38.16 289 SER A C 1
ATOM 2293 O O . SER A 1 289 ? 0.396 25.151 -33.305 1.00 38.16 289 SER A O 1
ATOM 2295 N N . GLN A 1 290 ? 1.675 23.251 -33.120 1.00 45.66 290 GLN A N 1
ATOM 2296 C CA . GLN A 1 290 ? 3.069 23.750 -33.265 1.00 45.66 290 GLN A CA 1
ATOM 2297 C C . GLN A 1 290 ? 3.780 24.217 -31.963 1.00 45.66 290 GLN A C 1
ATOM 2299 O O . GLN A 1 290 ? 3.142 24.852 -31.142 1.00 45.66 290 GLN A O 1
ATOM 2304 N N . THR A 1 291 ? 5.085 23.992 -31.679 1.00 49.34 291 THR A N 1
ATOM 2305 C CA . THR A 1 291 ? 6.254 23.585 -32.514 1.00 49.34 291 THR A CA 1
ATOM 2306 C C . THR A 1 291 ? 7.551 23.315 -31.706 1.00 49.34 291 THR A C 1
ATOM 2308 O O . THR A 1 291 ? 8.632 23.516 -32.247 1.00 49.34 291 THR A O 1
ATOM 2311 N N . ASP A 1 292 ? 7.518 22.879 -30.443 1.00 59.41 292 ASP A N 1
ATOM 2312 C CA . ASP A 1 292 ? 8.782 22.848 -29.668 1.00 59.41 292 ASP A CA 1
ATOM 2313 C C . ASP A 1 292 ? 9.431 21.462 -29.565 1.00 59.41 292 ASP A C 1
ATOM 2315 O O . ASP A 1 292 ? 10.657 21.375 -29.523 1.00 59.41 292 ASP A O 1
ATOM 2319 N N . ILE A 1 293 ? 8.648 20.374 -29.576 1.00 69.88 293 ILE A N 1
ATOM 2320 C CA . ILE A 1 293 ? 9.153 18.995 -29.456 1.00 69.88 293 ILE A CA 1
ATOM 2321 C C . ILE A 1 293 ? 8.366 18.052 -30.374 1.00 69.88 293 ILE A C 1
ATOM 2323 O O . ILE A 1 293 ? 7.137 18.054 -30.370 1.00 69.88 293 ILE A O 1
ATOM 2327 N N . ASN A 1 294 ? 9.089 17.246 -31.146 1.00 77.12 294 ASN A N 1
ATOM 2328 C CA . ASN A 1 294 ? 8.613 16.042 -31.810 1.00 77.12 294 ASN A CA 1
ATOM 2329 C C . ASN A 1 294 ? 8.778 14.847 -30.866 1.00 77.12 294 ASN A C 1
ATOM 2331 O O . ASN A 1 294 ? 9.813 14.698 -30.212 1.00 77.12 294 ASN A O 1
ATOM 2335 N N . GLU A 1 295 ? 7.769 13.987 -30.851 1.00 76.19 295 GLU A N 1
ATOM 2336 C CA . GLU A 1 295 ? 7.774 12.715 -30.141 1.00 76.19 295 GLU A CA 1
ATOM 2337 C C . GLU A 1 295 ? 7.773 11.575 -31.156 1.00 76.19 295 GLU A C 1
ATOM 2339 O O . GLU A 1 295 ? 7.092 11.650 -32.182 1.00 76.19 295 GLU A O 1
ATOM 2344 N N . TYR A 1 296 ? 8.515 10.518 -30.838 1.00 83.62 296 TYR A N 1
ATOM 2345 C CA . TYR A 1 296 ? 8.383 9.238 -31.513 1.00 83.62 296 TYR A CA 1
ATOM 2346 C C . TYR A 1 296 ? 8.294 8.125 -30.480 1.00 83.62 296 TYR A C 1
ATOM 2348 O O . TYR A 1 296 ? 9.290 7.822 -29.815 1.00 83.62 296 TYR A O 1
ATOM 2356 N N . THR A 1 297 ? 7.132 7.478 -30.395 1.00 87.25 297 THR A N 1
ATOM 2357 C CA . THR A 1 297 ? 6.975 6.258 -29.604 1.00 87.25 297 THR A CA 1
ATOM 2358 C C . THR A 1 297 ? 6.878 5.034 -30.519 1.00 87.25 297 THR A C 1
ATOM 2360 O O . THR A 1 297 ? 6.074 4.969 -31.449 1.00 87.25 297 THR A O 1
ATOM 2363 N N . SER A 1 298 ? 7.723 4.024 -30.287 1.00 90.00 298 SER A N 1
ATOM 2364 C CA . SER A 1 298 ? 7.699 2.793 -31.088 1.00 90.00 298 SER A CA 1
ATOM 2365 C C . SER A 1 298 ? 8.082 1.548 -30.295 1.00 90.00 298 SER A C 1
ATOM 2367 O O . SER A 1 298 ? 8.998 1.559 -29.474 1.00 90.00 298 SER A O 1
ATOM 2369 N N . LEU A 1 299 ? 7.380 0.444 -30.562 1.00 90.38 299 LEU A N 1
ATOM 2370 C CA . LEU A 1 299 ? 7.730 -0.864 -30.018 1.00 90.38 299 LEU A CA 1
ATOM 2371 C C . LEU A 1 299 ? 8.906 -1.462 -30.794 1.00 90.38 299 LEU A C 1
ATOM 2373 O O . LEU A 1 299 ? 8.818 -1.678 -32.003 1.00 90.38 299 LEU A O 1
ATOM 2377 N N . ASP A 1 300 ? 9.941 -1.854 -30.066 1.00 90.88 300 ASP A N 1
ATOM 2378 C CA . ASP A 1 300 ? 10.943 -2.801 -30.529 1.00 90.88 300 ASP A CA 1
ATOM 2379 C C . ASP A 1 300 ? 10.598 -4.198 -30.002 1.00 90.88 300 ASP A C 1
ATOM 2381 O O . ASP A 1 300 ? 10.810 -4.530 -28.834 1.00 90.88 300 ASP A O 1
ATOM 2385 N N . SER A 1 301 ? 10.032 -5.022 -30.882 1.00 86.81 301 SER A N 1
ATOM 2386 C CA . SER A 1 301 ? 9.612 -6.392 -30.560 1.00 86.81 301 SER A CA 1
ATOM 2387 C C . SER A 1 301 ? 10.778 -7.379 -30.434 1.00 86.81 301 SER A C 1
ATOM 2389 O O . SER A 1 301 ? 10.617 -8.434 -29.816 1.00 86.81 301 SER A O 1
ATOM 2391 N N . VAL A 1 302 ? 11.953 -7.052 -30.984 1.00 86.44 302 VAL A N 1
ATOM 2392 C CA . VAL A 1 302 ? 13.139 -7.922 -30.951 1.00 86.44 302 VAL A CA 1
ATOM 2393 C C . VAL A 1 302 ? 13.840 -7.797 -29.603 1.00 86.44 302 VAL A C 1
ATOM 2395 O O . VAL A 1 302 ? 14.265 -8.804 -29.029 1.00 86.44 302 VAL A O 1
ATOM 2398 N N . ILE A 1 303 ? 13.925 -6.571 -29.088 1.00 87.38 303 ILE A N 1
ATOM 2399 C CA . ILE A 1 303 ? 14.502 -6.253 -27.777 1.00 87.38 303 ILE A CA 1
ATOM 2400 C C . ILE A 1 303 ? 13.431 -6.227 -26.676 1.00 87.38 303 ILE A C 1
ATOM 2402 O O . ILE A 1 303 ? 13.754 -6.266 -25.493 1.00 87.38 303 ILE A O 1
ATOM 2406 N N . GLY A 1 304 ? 12.146 -6.208 -27.023 1.00 89.44 304 GLY A N 1
ATOM 2407 C CA . GLY A 1 304 ? 11.058 -6.191 -26.048 1.00 89.44 304 GLY A CA 1
ATOM 2408 C C . GLY A 1 304 ? 11.027 -4.903 -25.230 1.00 89.44 304 GLY A C 1
ATOM 2409 O O . GLY A 1 304 ? 10.904 -4.955 -24.006 1.00 89.44 304 GLY A O 1
ATOM 2410 N N . LYS A 1 305 ? 11.163 -3.749 -25.885 1.00 91.38 305 LYS A N 1
ATOM 2411 C CA . LYS A 1 305 ? 11.096 -2.425 -25.249 1.00 91.38 305 LYS A CA 1
ATOM 2412 C C . LYS A 1 305 ? 10.222 -1.471 -26.051 1.00 91.38 305 LYS A C 1
ATOM 2414 O O . LYS A 1 305 ? 10.031 -1.663 -27.251 1.00 91.38 305 LYS A O 1
ATOM 2419 N N . VAL A 1 306 ? 9.720 -0.426 -25.404 1.00 92.38 306 VAL A N 1
ATOM 2420 C CA . VAL A 1 306 ? 9.161 0.735 -26.105 1.00 92.38 306 VAL A CA 1
ATOM 2421 C C . VAL A 1 306 ? 10.209 1.840 -26.080 1.00 92.38 306 VAL A C 1
ATOM 2423 O O . VAL A 1 306 ? 10.660 2.238 -25.009 1.00 92.38 306 VAL A O 1
ATOM 2426 N N . ASN A 1 307 ? 10.605 2.304 -27.263 1.00 91.12 307 ASN A N 1
ATOM 2427 C CA . ASN A 1 307 ? 11.503 3.439 -27.433 1.00 91.12 307 ASN A CA 1
ATOM 2428 C C . ASN A 1 307 ? 10.664 4.712 -27.473 1.00 91.12 307 ASN A C 1
ATOM 2430 O O . ASN A 1 307 ? 9.719 4.792 -28.265 1.00 91.12 307 ASN A O 1
ATOM 2434 N N . ILE A 1 308 ? 11.040 5.693 -26.659 1.00 90.69 308 ILE A N 1
ATOM 2435 C CA . ILE A 1 308 ? 10.424 7.017 -26.616 1.00 90.69 308 ILE A CA 1
ATOM 2436 C C . ILE A 1 308 ? 11.523 8.040 -26.897 1.00 90.69 308 ILE A C 1
ATOM 2438 O O . ILE A 1 308 ? 12.471 8.168 -26.121 1.00 90.69 308 ILE A O 1
ATOM 2442 N N . SER A 1 309 ? 11.420 8.731 -28.031 1.00 88.62 309 SER A N 1
ATOM 2443 C CA . SER A 1 309 ? 12.368 9.760 -28.470 1.00 88.62 309 SER A CA 1
ATOM 2444 C C . SER A 1 309 ? 11.736 11.151 -28.400 1.00 88.62 309 SER A C 1
ATOM 2446 O O . SER A 1 309 ? 10.577 11.338 -28.778 1.00 88.62 309 SER A O 1
ATOM 2448 N N . PHE A 1 310 ? 12.531 12.116 -27.934 1.00 85.81 310 PHE A N 1
ATOM 2449 C CA . PHE A 1 310 ? 12.208 13.538 -27.890 1.00 85.81 310 PHE A CA 1
ATOM 2450 C C . PHE A 1 310 ? 13.215 14.319 -28.721 1.00 85.81 310 PHE A C 1
ATOM 2452 O O . PHE A 1 310 ? 14.409 14.347 -28.408 1.00 85.81 310 PHE A O 1
ATOM 2459 N N . GLU A 1 311 ? 12.725 15.006 -29.745 1.00 86.25 311 GLU A N 1
ATOM 2460 C CA . GLU A 1 311 ? 13.540 15.786 -30.674 1.00 86.25 311 GLU A CA 1
ATOM 2461 C C . GLU A 1 311 ? 12.988 17.198 -30.797 1.00 86.25 311 GLU A C 1
ATOM 2463 O O . GLU A 1 311 ? 11.779 17.396 -30.795 1.00 86.25 311 GLU A O 1
ATOM 2468 N N . ALA A 1 312 ? 13.847 18.201 -30.958 1.00 81.75 312 ALA A N 1
ATOM 2469 C CA . ALA A 1 312 ? 13.349 19.497 -31.408 1.00 81.75 312 ALA A CA 1
ATOM 2470 C C . ALA A 1 312 ? 12.894 19.389 -32.874 1.00 81.75 312 ALA A C 1
ATOM 2472 O O . ALA A 1 312 ? 13.475 18.613 -33.642 1.00 81.75 312 ALA A O 1
ATOM 2473 N N . PRO A 1 313 ? 11.907 20.179 -33.321 1.00 80.81 313 PRO A N 1
ATOM 2474 C CA . PRO A 1 313 ? 11.583 20.253 -34.735 1.00 80.81 313 PRO A CA 1
ATOM 2475 C C . PRO A 1 313 ? 12.783 20.661 -35.574 1.00 80.81 313 PRO A C 1
ATOM 2477 O O . PRO A 1 313 ? 13.680 21.363 -35.111 1.00 80.81 313 PRO A O 1
ATOM 2480 N N . GLN A 1 314 ? 12.793 20.200 -36.823 1.00 80.00 314 GLN A N 1
ATOM 2481 C CA . GLN A 1 314 ? 13.951 20.305 -37.702 1.00 80.00 314 GLN A CA 1
ATOM 2482 C C . GLN A 1 314 ? 14.529 21.731 -37.732 1.00 80.00 314 GLN A C 1
ATOM 2484 O O . GLN A 1 314 ? 13.828 22.692 -38.066 1.00 80.00 314 GLN A O 1
ATOM 2489 N N . GLY A 1 315 ? 15.818 21.859 -37.403 1.00 76.75 315 GLY A N 1
ATOM 2490 C CA . GLY A 1 315 ? 16.520 23.147 -37.343 1.00 76.75 315 GLY A CA 1
ATOM 2491 C C . GLY A 1 315 ? 16.178 24.052 -36.148 1.00 76.75 315 GLY A C 1
ATOM 2492 O O . GLY A 1 315 ? 16.579 25.218 -36.158 1.00 76.75 315 GLY A O 1
ATOM 2493 N N . GLN A 1 316 ? 15.459 23.554 -35.139 1.00 78.12 316 GLN A N 1
ATOM 2494 C CA . GLN A 1 316 ? 15.148 24.254 -33.887 1.00 78.12 316 GLN A CA 1
ATOM 2495 C C . GLN A 1 316 ? 15.859 23.617 -32.683 1.00 78.12 316 GLN A C 1
ATOM 2497 O O . GLN A 1 316 ? 16.496 22.569 -32.792 1.00 78.12 316 GLN A O 1
ATOM 2502 N N . THR A 1 317 ? 15.761 24.271 -31.522 1.00 77.88 317 THR A N 1
ATOM 2503 C CA . THR A 1 317 ? 16.267 23.746 -30.249 1.00 77.88 317 THR A CA 1
ATOM 2504 C C . THR A 1 317 ? 15.291 24.019 -29.117 1.00 77.88 317 THR A C 1
ATOM 2506 O O . THR A 1 317 ? 14.841 25.157 -28.972 1.00 77.88 317 THR A O 1
ATOM 2509 N N . VAL A 1 318 ? 15.064 23.030 -28.255 1.00 77.62 318 VAL A N 1
ATOM 2510 C CA . VAL A 1 318 ? 14.383 23.236 -26.970 1.00 77.62 318 VAL A CA 1
ATOM 2511 C C . VAL A 1 318 ? 15.390 23.843 -25.996 1.00 77.62 318 VAL A C 1
ATOM 2513 O O . VAL A 1 318 ? 16.451 23.247 -25.802 1.00 77.62 318 VAL A O 1
ATOM 2516 N N . PRO A 1 319 ? 15.122 25.005 -25.380 1.00 73.94 319 PRO A N 1
ATOM 2517 C CA . PRO A 1 319 ? 16.050 25.620 -24.439 1.00 73.94 319 PRO A CA 1
ATOM 2518 C C . PRO A 1 319 ? 16.219 24.793 -23.155 1.00 73.94 319 PRO A C 1
ATOM 2520 O O . PRO A 1 319 ? 15.321 24.072 -22.724 1.00 73.94 319 PRO A O 1
ATOM 2523 N N . ALA A 1 320 ? 17.382 24.938 -22.516 1.00 76.62 320 ALA A N 1
ATOM 2524 C CA . ALA A 1 320 ? 17.631 24.370 -21.193 1.00 76.62 320 ALA A CA 1
ATOM 2525 C C . ALA A 1 320 ? 16.762 25.052 -20.117 1.00 76.62 320 ALA A C 1
ATOM 2527 O O . ALA A 1 320 ? 16.478 26.247 -20.219 1.00 76.62 320 ALA A O 1
ATOM 2528 N N . GLY A 1 321 ? 16.398 24.312 -19.064 1.00 69.88 321 GLY A N 1
ATOM 2529 C CA . GLY A 1 321 ? 15.637 24.835 -17.919 1.00 69.88 321 GLY A CA 1
ATOM 2530 C C . GLY A 1 321 ? 14.184 24.360 -17.800 1.00 69.88 321 GLY A C 1
ATOM 2531 O O . GLY A 1 321 ? 13.402 25.013 -17.114 1.00 69.88 321 GLY A O 1
ATOM 2532 N N . GLY A 1 322 ? 13.819 23.244 -18.439 1.00 76.00 322 GLY A N 1
ATOM 2533 C CA . GLY A 1 322 ? 12.520 22.578 -18.265 1.00 76.00 322 GLY A CA 1
ATOM 2534 C C . GLY A 1 322 ? 12.648 21.123 -17.800 1.00 76.00 322 GLY A C 1
ATOM 2535 O O . GLY A 1 322 ? 13.759 20.601 -17.694 1.00 76.00 322 GLY A O 1
ATOM 2536 N N . LYS A 1 323 ? 11.515 20.461 -17.541 1.00 82.31 323 LYS A N 1
ATOM 2537 C CA . LYS A 1 323 ? 11.439 19.040 -17.155 1.00 82.31 323 LYS A CA 1
ATOM 2538 C C . LYS A 1 323 ? 10.558 18.265 -18.138 1.00 82.31 323 LYS A C 1
ATOM 2540 O O . LYS A 1 323 ? 9.462 18.712 -18.468 1.00 82.31 323 LYS A O 1
ATOM 2545 N N . LEU A 1 324 ? 11.038 17.109 -18.586 1.00 83.75 324 LEU A N 1
ATOM 2546 C CA . LEU A 1 324 ? 10.263 16.101 -19.307 1.00 83.75 324 LEU A CA 1
ATOM 2547 C C . LEU A 1 324 ? 9.769 15.052 -18.316 1.00 83.75 324 LEU A C 1
ATOM 2549 O O . LEU A 1 324 ? 10.513 14.625 -17.433 1.00 83.75 324 LEU A O 1
ATOM 2553 N N . VAL A 1 325 ? 8.518 14.632 -18.462 1.00 85.38 325 VAL A N 1
ATOM 2554 C CA . VAL A 1 325 ? 7.908 13.573 -17.658 1.00 85.38 325 VAL A CA 1
ATOM 2555 C C . VAL A 1 325 ? 7.163 12.625 -18.582 1.00 85.38 325 VAL A C 1
ATOM 2557 O O . VAL A 1 325 ? 6.293 13.056 -19.333 1.00 85.38 325 VAL A O 1
ATOM 2560 N N . VAL A 1 326 ? 7.469 11.334 -18.493 1.00 87.00 326 VAL A N 1
ATOM 2561 C CA . VAL A 1 326 ? 6.762 10.275 -19.219 1.00 87.00 326 VAL A CA 1
ATOM 2562 C C . VAL A 1 326 ? 5.836 9.555 -18.257 1.00 87.00 326 VAL A C 1
ATOM 2564 O O . VAL A 1 326 ? 6.248 9.067 -17.196 1.00 87.00 326 VAL A O 1
ATOM 2567 N N . ARG A 1 327 ? 4.571 9.461 -18.654 1.00 86.12 327 ARG A N 1
ATOM 2568 C CA . ARG A 1 327 ? 3.543 8.675 -17.982 1.00 86.12 327 ARG A CA 1
ATOM 2569 C C . ARG A 1 327 ? 3.045 7.570 -18.894 1.00 86.12 327 ARG A C 1
ATOM 2571 O O . ARG A 1 327 ? 3.008 7.729 -20.110 1.00 86.12 327 ARG A O 1
ATOM 2578 N N . ARG A 1 328 ? 2.641 6.459 -18.292 1.00 87.69 328 ARG A N 1
ATOM 2579 C CA . ARG A 1 328 ? 2.121 5.285 -18.992 1.00 87.69 328 ARG A CA 1
ATOM 2580 C C . ARG A 1 328 ? 0.807 4.843 -18.370 1.00 87.69 328 ARG A C 1
ATOM 2582 O O . ARG A 1 328 ? 0.691 4.815 -17.147 1.00 87.69 328 ARG A O 1
ATOM 2589 N N . ALA A 1 329 ? -0.136 4.459 -19.218 1.00 84.56 329 ALA A N 1
ATOM 2590 C CA . ALA A 1 329 ? -1.372 3.792 -18.837 1.00 84.56 329 ALA A CA 1
ATOM 2591 C C . ALA A 1 329 ? -1.502 2.455 -19.567 1.00 84.56 329 ALA A C 1
ATOM 2593 O O . ALA A 1 329 ? -1.049 2.321 -20.707 1.00 84.56 329 ALA A O 1
ATOM 2594 N N . SER A 1 330 ? -2.113 1.470 -18.913 1.00 86.06 330 SER A N 1
ATOM 2595 C CA . SER A 1 330 ? -2.293 0.115 -19.441 1.00 86.06 330 SER A CA 1
ATOM 2596 C C . SER A 1 330 ? -3.751 -0.148 -19.832 1.00 86.06 330 SER A C 1
ATOM 2598 O O . SER A 1 330 ? -4.673 0.542 -19.385 1.00 86.06 330 SER A O 1
ATOM 2600 N N . ARG A 1 331 ? -3.975 -1.177 -20.653 1.00 84.00 331 ARG A N 1
ATOM 2601 C CA . ARG A 1 331 ? -5.321 -1.692 -20.930 1.00 84.00 331 ARG A CA 1
ATOM 2602 C C . ARG A 1 331 ? -5.962 -2.338 -19.707 1.00 84.00 331 ARG A C 1
ATOM 2604 O O . ARG A 1 331 ? -7.189 -2.324 -19.634 1.00 84.00 331 ARG A O 1
ATOM 2611 N N . ASP A 1 332 ? -5.177 -2.915 -18.804 1.00 81.62 332 ASP A N 1
ATOM 2612 C CA . ASP A 1 332 ? -5.709 -3.628 -17.637 1.00 81.62 332 ASP A CA 1
ATOM 2613 C C . ASP A 1 332 ? -6.549 -2.697 -16.757 1.00 81.62 332 ASP A C 1
ATOM 2615 O O . ASP A 1 332 ? -7.610 -3.092 -16.278 1.00 81.62 332 ASP A O 1
ATOM 2619 N N . ASP A 1 333 ? -6.156 -1.424 -16.695 1.00 70.88 333 ASP A N 1
ATOM 2620 C CA . ASP A 1 333 ? -6.882 -0.362 -15.997 1.00 70.88 333 ASP A CA 1
ATOM 2621 C C . ASP A 1 333 ? -7.790 0.453 -16.935 1.00 70.88 333 ASP A C 1
ATOM 2623 O O . ASP A 1 333 ? -8.179 1.574 -16.625 1.00 70.88 333 ASP A O 1
ATOM 2627 N N . ASN A 1 334 ? -8.096 -0.051 -18.136 1.00 70.50 334 ASN A N 1
ATOM 2628 C CA . ASN A 1 334 ? -8.871 0.657 -19.164 1.00 70.50 334 ASN A CA 1
ATOM 2629 C C . ASN A 1 334 ? -8.343 2.080 -19.473 1.00 70.50 334 ASN A C 1
ATOM 2631 O O . ASN A 1 334 ? -9.104 2.985 -19.817 1.00 70.50 334 ASN A O 1
ATOM 2635 N N . PHE A 1 335 ? -7.028 2.280 -19.357 1.00 73.75 335 PHE A N 1
ATOM 2636 C CA . PHE A 1 335 ? -6.346 3.567 -19.512 1.00 73.75 335 PHE A CA 1
ATOM 2637 C C . PHE A 1 335 ? -6.789 4.680 -18.539 1.00 73.75 335 PHE A C 1
ATOM 2639 O O . PHE A 1 335 ? -6.608 5.860 -18.850 1.00 73.75 335 PHE A O 1
ATOM 2646 N N . THR A 1 336 ? -7.364 4.336 -17.382 1.00 60.28 336 THR A N 1
ATOM 2647 C CA . THR A 1 336 ? -7.737 5.316 -16.343 1.00 60.28 336 THR A CA 1
ATOM 2648 C C . THR A 1 336 ? -6.576 5.612 -15.388 1.00 60.28 336 THR A C 1
ATOM 2650 O O . THR A 1 336 ? -6.413 6.755 -14.958 1.00 60.28 336 THR A O 1
ATOM 2653 N N . TYR A 1 337 ? -5.729 4.610 -15.123 1.00 66.75 337 TYR A N 1
ATOM 2654 C CA . TYR A 1 337 ? -4.520 4.718 -14.304 1.00 66.75 337 TYR A CA 1
ATOM 2655 C C . TYR A 1 337 ? -3.345 5.228 -15.151 1.00 66.75 337 TYR A C 1
ATOM 2657 O O . TYR A 1 337 ? -2.889 4.535 -16.059 1.00 66.75 337 TYR A O 1
ATOM 2665 N N . TRP A 1 338 ? -2.792 6.399 -14.813 1.00 75.75 338 TRP A N 1
ATOM 2666 C CA . TRP A 1 338 ? -1.565 6.933 -15.421 1.00 75.75 338 TRP A CA 1
ATOM 2667 C C . TRP A 1 338 ? -0.427 6.998 -14.404 1.00 75.75 338 TRP A C 1
ATOM 2669 O O . TRP A 1 338 ? -0.464 7.792 -13.464 1.00 75.75 338 TRP A O 1
ATOM 2679 N N . THR A 1 339 ? 0.621 6.200 -14.605 1.00 80.75 339 THR A N 1
ATOM 2680 C CA . THR A 1 339 ? 1.795 6.172 -13.720 1.00 80.75 339 THR A CA 1
ATOM 2681 C C . THR A 1 339 ? 2.959 6.938 -14.332 1.00 80.75 339 THR A C 1
ATOM 2683 O O . THR A 1 339 ? 3.271 6.738 -15.503 1.00 80.75 339 THR A O 1
ATOM 2686 N N . GLN A 1 340 ? 3.668 7.758 -13.549 1.00 86.31 340 GLN A N 1
ATOM 2687 C CA . GLN A 1 340 ? 4.948 8.331 -13.980 1.00 86.31 340 GLN A CA 1
ATOM 2688 C C . GLN A 1 340 ? 6.051 7.269 -13.984 1.00 86.31 340 GLN A C 1
ATOM 2690 O O . GLN A 1 340 ? 6.452 6.768 -12.925 1.00 86.31 340 GLN A O 1
ATOM 2695 N N . ILE A 1 341 ? 6.584 7.002 -15.175 1.00 90.75 341 ILE A N 1
ATOM 2696 C CA . ILE A 1 341 ? 7.616 5.989 -15.416 1.00 90.75 341 ILE A CA 1
ATOM 2697 C C . ILE A 1 341 ? 8.985 6.581 -15.743 1.00 90.75 341 ILE A C 1
ATOM 2699 O O . ILE A 1 341 ? 9.962 5.846 -15.706 1.00 90.75 341 ILE A O 1
ATOM 2703 N N . TRP A 1 342 ? 9.079 7.874 -16.050 1.00 91.81 342 TRP A N 1
ATOM 2704 C CA . TRP A 1 342 ? 10.373 8.516 -16.258 1.00 91.81 342 TRP A CA 1
ATOM 2705 C C . TRP A 1 342 ? 10.292 10.034 -16.125 1.00 91.81 342 TRP A C 1
ATOM 2707 O O . TRP A 1 342 ? 9.244 10.633 -16.390 1.00 91.81 342 TRP A O 1
ATOM 2717 N N . SER A 1 343 ? 11.396 10.655 -15.725 1.00 90.25 343 SER A N 1
ATOM 2718 C CA . SER A 1 343 ? 11.526 12.108 -15.638 1.00 90.25 343 SER A CA 1
ATOM 2719 C C . SER A 1 343 ? 12.944 12.582 -15.930 1.00 90.25 343 SER A C 1
ATOM 2721 O O . SER A 1 343 ? 13.914 12.001 -15.463 1.00 90.25 343 SER A O 1
ATOM 2723 N N . TYR A 1 344 ? 13.075 13.697 -16.642 1.00 88.69 344 TYR A N 1
ATOM 2724 C CA . TYR A 1 344 ? 14.373 14.226 -17.048 1.00 88.69 344 TYR A CA 1
ATOM 2725 C C . TYR A 1 344 ? 14.410 15.746 -17.018 1.00 88.69 344 TYR A C 1
ATOM 2727 O O . TYR A 1 344 ? 13.561 16.413 -17.612 1.00 88.69 344 TYR A O 1
ATOM 2735 N N . SER A 1 345 ? 15.417 16.299 -16.350 1.00 87.81 345 SER A N 1
ATOM 2736 C CA . SER A 1 345 ? 15.671 17.736 -16.327 1.00 87.81 345 SER A CA 1
ATOM 2737 C C . SER A 1 345 ? 16.539 18.145 -17.517 1.00 87.81 345 SER A C 1
ATOM 2739 O O . SER A 1 345 ? 17.664 17.673 -17.688 1.00 87.81 345 SER A O 1
ATOM 2741 N N . ILE A 1 346 ? 16.026 19.058 -18.342 1.00 84.25 346 ILE A N 1
ATOM 2742 C CA . ILE A 1 346 ? 16.710 19.550 -19.540 1.00 84.25 346 ILE A CA 1
ATOM 2743 C C . ILE A 1 346 ? 17.825 20.509 -19.115 1.00 84.25 346 ILE A C 1
ATOM 2745 O O . ILE A 1 346 ? 17.612 21.710 -18.929 1.00 84.25 346 ILE A O 1
ATOM 2749 N N . THR A 1 347 ? 19.030 19.970 -18.954 1.00 83.81 347 THR A N 1
ATOM 2750 C CA . THR A 1 347 ? 20.232 20.740 -18.587 1.00 83.81 347 THR A CA 1
ATOM 2751 C C . THR A 1 347 ? 20.949 21.322 -19.802 1.00 83.81 347 THR A C 1
ATOM 2753 O O . THR A 1 347 ? 21.551 22.393 -19.718 1.00 83.81 347 THR A O 1
ATOM 2756 N N . THR A 1 348 ? 20.848 20.650 -20.947 1.00 83.44 348 THR A N 1
ATOM 2757 C CA . THR A 1 348 ? 21.384 21.084 -22.239 1.00 83.44 348 THR A CA 1
ATOM 2758 C C . THR A 1 348 ? 20.262 21.199 -23.264 1.00 83.44 348 THR A C 1
ATOM 2760 O O . THR A 1 348 ? 19.344 20.382 -23.219 1.00 83.44 348 THR A O 1
ATOM 2763 N N . PRO A 1 349 ? 20.325 22.162 -24.202 1.00 83.06 349 PRO A N 1
ATOM 2764 C CA . PRO A 1 349 ? 19.314 22.275 -25.246 1.00 83.06 349 PRO A CA 1
ATOM 2765 C C . PRO A 1 349 ? 19.158 20.983 -26.059 1.00 83.06 349 PRO A C 1
ATOM 2767 O O . PRO A 1 349 ? 20.162 20.377 -26.432 1.00 83.06 349 PRO A O 1
ATOM 2770 N N . ILE A 1 350 ? 17.916 20.590 -26.349 1.00 83.94 350 ILE A N 1
ATOM 2771 C CA . ILE A 1 350 ? 17.594 19.421 -27.188 1.00 83.94 350 ILE A CA 1
ATOM 2772 C C . ILE A 1 350 ? 17.534 19.883 -28.646 1.00 83.94 350 ILE A C 1
ATOM 2774 O O . ILE A 1 350 ? 16.958 20.937 -28.916 1.00 83.94 350 ILE A O 1
ATOM 2778 N N . SER A 1 351 ? 18.108 19.120 -29.580 1.00 82.31 351 SER A N 1
ATOM 2779 C CA . SER A 1 351 ? 18.044 19.388 -31.026 1.00 82.31 351 SER A CA 1
ATOM 2780 C C . SER A 1 351 ? 17.625 18.142 -31.809 1.00 82.31 351 SER A C 1
ATOM 2782 O O . SER A 1 351 ? 17.659 17.034 -31.282 1.00 82.31 351 SER A O 1
ATOM 2784 N N . ASP A 1 352 ? 17.267 18.312 -33.081 1.00 80.00 352 ASP A N 1
ATOM 2785 C CA . ASP A 1 352 ? 16.987 17.203 -34.012 1.00 80.00 352 ASP A CA 1
ATOM 2786 C C . ASP A 1 352 ? 18.186 16.247 -34.190 1.00 80.00 352 ASP A C 1
ATOM 2788 O O . ASP A 1 352 ? 18.026 15.045 -34.368 1.00 80.00 352 ASP A O 1
ATOM 2792 N N . SER A 1 353 ? 19.413 16.762 -34.101 1.00 82.38 353 SER A N 1
ATOM 2793 C CA . SER A 1 353 ? 20.645 15.963 -34.159 1.00 82.38 353 SER A CA 1
ATOM 2794 C C . SER A 1 353 ? 21.054 15.314 -32.830 1.00 82.38 353 SER A C 1
ATOM 2796 O O . SER A 1 353 ? 22.046 14.584 -32.798 1.00 82.38 353 SER A O 1
ATOM 2798 N N . ALA A 1 354 ? 20.374 15.641 -31.730 1.00 83.25 354 ALA A N 1
ATOM 2799 C CA . ALA A 1 354 ? 20.694 15.176 -30.383 1.00 83.25 354 ALA A CA 1
ATOM 2800 C C . ALA A 1 354 ? 19.398 14.898 -29.591 1.00 83.25 354 ALA A C 1
ATOM 2802 O O . ALA A 1 354 ? 19.082 15.649 -28.660 1.00 83.25 354 ALA A O 1
ATOM 2803 N N . PRO A 1 355 ? 18.645 13.843 -29.970 1.00 86.62 355 PRO A N 1
ATOM 2804 C CA . PRO A 1 355 ? 17.442 13.429 -29.260 1.00 86.62 355 PRO A CA 1
ATOM 2805 C C . PRO A 1 355 ? 17.732 13.031 -27.817 1.00 86.62 355 PRO A C 1
ATOM 2807 O O . PRO A 1 355 ? 18.784 12.463 -27.507 1.00 86.62 355 PRO A O 1
ATOM 2810 N N . VAL A 1 356 ? 16.740 13.233 -26.957 1.00 88.94 356 VAL A N 1
ATOM 2811 C CA . VAL A 1 356 ? 16.673 12.549 -25.663 1.00 88.94 356 VAL A CA 1
ATOM 2812 C C . VAL A 1 356 ? 15.875 11.265 -25.860 1.00 88.94 356 VAL A C 1
ATOM 2814 O O . VAL A 1 356 ? 14.787 11.302 -26.427 1.00 88.94 356 VAL A O 1
ATOM 2817 N N . VAL A 1 357 ? 16.414 10.131 -25.415 1.00 89.62 357 VAL A N 1
ATOM 2818 C CA . VAL A 1 357 ? 15.794 8.811 -25.597 1.00 89.62 357 VAL A CA 1
ATOM 2819 C C . VAL A 1 357 ? 15.571 8.161 -24.242 1.00 89.62 357 VAL A C 1
ATOM 2821 O O . VAL A 1 357 ? 16.465 8.163 -23.395 1.00 89.62 357 VAL A O 1
ATOM 2824 N N . PHE A 1 358 ? 14.386 7.592 -24.060 1.00 91.50 358 PHE A N 1
ATOM 2825 C CA . PHE A 1 358 ? 14.041 6.749 -22.929 1.00 91.50 358 PHE A CA 1
ATOM 2826 C C . PHE A 1 358 ? 13.524 5.398 -23.431 1.00 91.50 358 PHE A C 1
ATOM 2828 O O . PHE A 1 358 ? 12.648 5.333 -24.295 1.00 91.50 358 PHE A O 1
ATOM 2835 N N . ASP A 1 359 ? 14.076 4.328 -22.865 1.00 91.69 359 ASP A N 1
ATOM 2836 C CA . ASP A 1 359 ? 13.701 2.952 -23.164 1.00 91.69 359 ASP A CA 1
ATOM 2837 C C . ASP A 1 359 ? 12.876 2.377 -22.010 1.00 91.69 359 ASP A C 1
ATOM 2839 O O . ASP A 1 359 ? 13.359 2.243 -20.884 1.00 91.69 359 ASP A O 1
ATOM 2843 N N . ASP A 1 360 ? 11.630 2.000 -22.293 1.00 93.56 360 ASP A N 1
ATOM 2844 C CA . ASP A 1 360 ? 10.766 1.333 -21.324 1.00 93.56 360 ASP A CA 1
ATOM 2845 C C . ASP A 1 360 ? 10.888 -0.194 -21.444 1.00 93.56 360 ASP A C 1
ATOM 2847 O O . ASP A 1 360 ? 10.268 -0.835 -22.302 1.00 93.56 360 ASP A O 1
ATOM 2851 N N . PHE A 1 361 ? 11.670 -0.783 -20.540 1.00 93.00 361 PHE A N 1
ATOM 2852 C CA . PHE A 1 361 ? 11.842 -2.228 -20.383 1.00 93.00 361 PHE A CA 1
ATOM 2853 C C .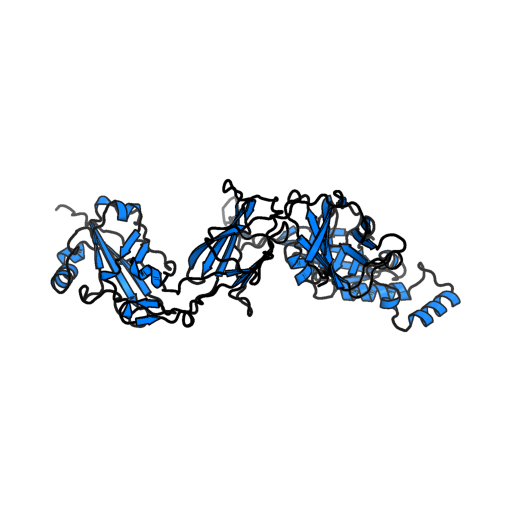 PHE A 1 361 ? 10.841 -2.843 -19.395 1.00 93.00 361 PHE A C 1
ATOM 2855 O O . PHE A 1 361 ? 10.925 -4.029 -19.085 1.00 93.00 361 PHE A O 1
ATOM 2862 N N . THR A 1 362 ? 9.892 -2.072 -18.862 1.00 94.38 362 THR A N 1
ATOM 2863 C CA . THR A 1 362 ? 8.932 -2.562 -17.855 1.00 94.38 362 THR A CA 1
ATOM 2864 C C . THR A 1 362 ? 7.570 -2.925 -18.441 1.00 94.38 362 THR A C 1
ATOM 2866 O O . THR A 1 362 ? 6.632 -3.221 -17.700 1.00 94.38 362 THR A O 1
ATOM 2869 N N . ILE A 1 363 ? 7.453 -2.898 -19.769 1.00 93.75 363 ILE A N 1
ATOM 2870 C CA . ILE A 1 363 ? 6.265 -3.339 -20.500 1.00 93.75 363 ILE A CA 1
ATOM 2871 C C . ILE A 1 363 ? 6.067 -4.852 -20.371 1.00 93.75 363 ILE A C 1
ATOM 2873 O O . ILE A 1 363 ? 7.031 -5.619 -20.280 1.00 93.75 363 ILE A O 1
ATOM 2877 N N . GLU A 1 364 ? 4.811 -5.276 -20.393 1.00 93.81 364 GLU A N 1
ATOM 2878 C CA . GLU A 1 364 ? 4.392 -6.673 -20.458 1.00 93.81 364 GLU A CA 1
ATOM 2879 C C . GLU A 1 364 ? 3.992 -7.042 -21.891 1.00 93.81 364 GLU A C 1
ATOM 2881 O O . GLU A 1 364 ? 3.430 -6.230 -22.633 1.00 93.81 364 GLU A O 1
ATOM 2886 N N . SER A 1 365 ? 4.309 -8.265 -22.308 1.00 93.00 365 SER A N 1
ATOM 2887 C CA . SER A 1 365 ? 3.902 -8.776 -23.619 1.00 93.00 365 SER A CA 1
ATOM 2888 C C . SER A 1 365 ? 2.425 -9.177 -23.611 1.00 93.00 365 SER A C 1
ATOM 2890 O O . SER A 1 365 ? 1.920 -9.722 -22.637 1.00 93.00 365 SER A O 1
ATOM 2892 N N . GLY A 1 366 ? 1.719 -8.916 -24.707 1.00 90.50 366 GLY A N 1
ATOM 2893 C CA . GLY A 1 366 ? 0.274 -9.096 -24.841 1.00 90.50 366 GLY A CA 1
ATOM 2894 C C . GLY A 1 366 ? -0.568 -7.940 -24.289 1.00 90.50 366 GLY A C 1
ATOM 2895 O O . GLY A 1 366 ? -1.786 -7.943 -24.487 1.00 90.50 366 GLY A O 1
ATOM 2896 N N . ASN A 1 367 ? 0.049 -6.943 -23.647 1.00 92.19 367 ASN A N 1
ATOM 2897 C CA . ASN A 1 367 ? -0.643 -5.780 -23.095 1.00 92.19 367 ASN A CA 1
ATOM 2898 C C . ASN A 1 367 ? -0.629 -4.588 -24.070 1.00 92.19 367 ASN A C 1
ATOM 2900 O O . ASN A 1 367 ? 0.178 -4.525 -25.001 1.00 92.19 367 ASN A O 1
ATOM 2904 N N . ILE A 1 368 ? -1.546 -3.641 -23.876 1.00 91.56 368 ILE A N 1
ATOM 2905 C CA . ILE A 1 368 ? -1.638 -2.412 -24.666 1.00 91.56 368 ILE A CA 1
ATOM 2906 C C . ILE A 1 368 ? -1.328 -1.229 -23.760 1.00 91.56 368 ILE A C 1
ATOM 2908 O O . ILE A 1 368 ? -1.961 -1.066 -22.718 1.00 91.56 368 ILE A O 1
ATOM 2912 N N . TYR A 1 369 ? -0.407 -0.378 -24.196 1.00 90.62 369 TYR A N 1
ATOM 2913 C CA . TYR A 1 369 ? 0.006 0.808 -23.459 1.00 90.62 369 TYR A CA 1
ATOM 2914 C C . TYR A 1 369 ? -0.341 2.086 -24.211 1.00 90.62 369 TYR A C 1
ATOM 2916 O O . TYR A 1 369 ? -0.314 2.127 -25.440 1.00 90.62 369 TYR A O 1
ATOM 2924 N N . LYS A 1 370 ? -0.648 3.139 -23.457 1.00 87.62 370 LYS A N 1
ATOM 2925 C CA . LYS A 1 370 ? -0.614 4.521 -23.937 1.00 87.62 370 LYS A CA 1
ATOM 2926 C C . LYS A 1 370 ? 0.453 5.271 -23.163 1.00 87.62 370 LYS A C 1
ATOM 2928 O O . LYS A 1 370 ? 0.598 5.063 -21.957 1.00 87.62 370 LYS A O 1
ATOM 2933 N N . TYR A 1 371 ? 1.149 6.155 -23.857 1.00 85.94 371 TYR A N 1
ATOM 2934 C CA . TYR A 1 371 ? 2.145 7.031 -23.266 1.00 85.94 371 TYR A CA 1
ATOM 2935 C C . TYR A 1 371 ? 1.650 8.466 -23.350 1.00 85.94 371 TYR A C 1
ATOM 2937 O O . TYR A 1 371 ? 1.021 8.857 -24.332 1.00 85.94 371 TYR A O 1
ATOM 2945 N N . ALA A 1 372 ? 1.878 9.205 -22.270 1.00 79.56 372 ALA A N 1
ATOM 2946 C CA . ALA A 1 372 ? 1.591 10.618 -22.176 1.00 79.56 372 ALA A CA 1
ATOM 2947 C C . ALA A 1 372 ? 2.861 11.328 -21.739 1.00 79.56 372 ALA A C 1
ATOM 2949 O O . ALA A 1 372 ? 3.434 11.002 -20.694 1.00 79.56 372 ALA A O 1
ATOM 2950 N N . ILE A 1 373 ? 3.295 12.298 -22.528 1.00 77.56 373 ILE A N 1
ATOM 2951 C CA . ILE A 1 373 ? 4.497 13.068 -22.233 1.00 77.56 373 ILE A CA 1
ATOM 2952 C C . ILE A 1 373 ? 4.113 14.469 -21.832 1.00 77.56 373 ILE A C 1
ATOM 2954 O O . ILE A 1 373 ? 3.340 15.133 -22.518 1.00 77.56 373 ILE A O 1
ATOM 2958 N N . THR A 1 374 ? 4.688 14.910 -20.717 1.00 75.62 374 THR A N 1
ATOM 2959 C CA . THR A 1 374 ? 4.561 16.268 -20.217 1.00 75.62 374 THR A CA 1
ATOM 2960 C C . THR A 1 374 ? 5.889 16.998 -20.278 1.00 75.62 374 THR A C 1
ATOM 2962 O O . THR A 1 374 ? 6.846 16.593 -19.622 1.00 75.62 374 THR A O 1
ATOM 2965 N N . TYR A 1 375 ? 5.933 18.095 -21.030 1.00 74.12 375 TYR A N 1
ATOM 2966 C CA . TYR A 1 375 ? 7.001 19.086 -20.935 1.00 74.12 375 TYR A CA 1
ATOM 2967 C C . TYR A 1 375 ? 6.537 20.242 -20.054 1.00 74.12 375 TYR A C 1
ATOM 2969 O O . TYR A 1 375 ? 5.499 20.842 -20.338 1.00 74.12 375 TYR A O 1
ATOM 2977 N N . THR A 1 376 ? 7.307 20.550 -19.011 1.00 70.50 376 THR A N 1
ATOM 2978 C CA . THR A 1 376 ? 7.107 21.727 -18.163 1.00 70.50 376 THR A CA 1
ATOM 2979 C C . THR A 1 376 ? 8.256 22.704 -18.378 1.00 70.50 376 THR A C 1
ATOM 2981 O O . THR A 1 376 ? 9.413 22.384 -18.088 1.00 70.50 376 THR A O 1
ATOM 2984 N N . ASN A 1 377 ? 7.952 23.896 -18.895 1.00 62.94 377 ASN A N 1
ATOM 2985 C CA . ASN A 1 377 ? 8.931 24.981 -19.003 1.00 62.94 377 ASN A CA 1
ATOM 2986 C C . ASN A 1 377 ? 9.050 25.729 -17.657 1.00 62.94 377 ASN A C 1
ATOM 2988 O O . ASN A 1 377 ? 8.196 25.610 -16.784 1.00 62.94 377 ASN A O 1
ATOM 2992 N N . SER A 1 378 ? 10.068 26.575 -17.518 1.00 55.50 378 SER A N 1
ATOM 2993 C CA . SER A 1 378 ? 10.335 27.492 -16.394 1.00 55.50 378 SER A CA 1
ATOM 2994 C C . SER A 1 378 ? 9.187 28.446 -15.991 1.00 55.50 378 SER A C 1
ATOM 2996 O O . SER A 1 378 ? 9.339 29.209 -15.042 1.00 55.50 378 SER A O 1
ATOM 2998 N N . SER A 1 379 ? 8.054 28.425 -16.703 1.00 50.69 379 SER A N 1
ATOM 2999 C CA . SER A 1 379 ? 6.841 29.222 -16.449 1.00 50.69 379 SER A CA 1
ATOM 3000 C C . SER A 1 379 ? 5.610 28.370 -16.063 1.00 50.69 379 SER A C 1
ATOM 3002 O O . SER A 1 379 ? 4.493 28.865 -16.154 1.00 50.69 379 SER A O 1
ATOM 3004 N N . ASP A 1 380 ? 5.795 27.099 -15.671 1.00 49.78 380 ASP A N 1
ATOM 3005 C CA . ASP A 1 380 ? 4.751 26.139 -15.232 1.00 49.78 380 ASP A CA 1
ATOM 3006 C C . ASP A 1 380 ? 3.675 25.753 -16.276 1.00 49.78 380 ASP A C 1
ATOM 3008 O O . ASP A 1 380 ? 2.704 25.047 -15.980 1.00 49.78 380 ASP A O 1
ATOM 3012 N N . GLU A 1 381 ? 3.858 26.121 -17.544 1.00 43.94 381 GLU A N 1
ATOM 3013 C CA . GLU A 1 381 ? 3.045 25.583 -18.636 1.00 43.94 381 GLU A CA 1
ATOM 3014 C C . GLU A 1 381 ? 3.409 24.116 -18.892 1.00 43.94 381 GLU A C 1
ATOM 3016 O O . GLU A 1 381 ? 4.579 23.781 -19.067 1.00 43.94 381 GLU A O 1
ATOM 3021 N N . SER A 1 382 ? 2.397 23.244 -18.883 1.00 50.41 382 SER A N 1
ATOM 3022 C CA . SER A 1 382 ? 2.527 21.793 -19.046 1.00 50.41 382 SER A CA 1
ATOM 3023 C C . SER A 1 382 ? 1.712 21.343 -20.251 1.00 50.41 382 SER A C 1
ATOM 3025 O O . SER A 1 382 ? 0.506 21.594 -20.291 1.00 50.41 382 SER A O 1
ATOM 3027 N N . TYR A 1 383 ? 2.367 20.676 -21.198 1.00 51.38 383 TYR A N 1
ATOM 3028 C CA . TYR A 1 383 ? 1.773 20.195 -22.451 1.00 51.38 383 TYR A CA 1
ATOM 3029 C C . TYR A 1 383 ? 1.684 18.676 -22.417 1.00 51.38 383 TYR A C 1
ATOM 3031 O O . TYR A 1 383 ? 2.706 18.065 -22.150 1.00 51.38 383 TYR A O 1
ATOM 3039 N N . SER A 1 384 ? 0.520 18.068 -22.672 1.00 53.69 384 SER A N 1
ATOM 3040 C CA . SER A 1 384 ? 0.371 16.603 -22.692 1.00 53.69 384 SER A CA 1
ATOM 3041 C C . SER A 1 384 ? 0.151 16.096 -24.110 1.00 53.69 384 SER A C 1
ATOM 3043 O O . SER A 1 384 ? -0.898 16.349 -24.697 1.00 53.69 384 SER A O 1
ATOM 3045 N N . ILE A 1 385 ? 1.110 15.353 -24.651 1.00 57.91 385 ILE A N 1
ATOM 3046 C CA . ILE A 1 385 ? 0.933 14.627 -25.914 1.00 57.91 385 ILE A CA 1
ATOM 3047 C C . ILE A 1 385 ? 0.587 13.186 -25.562 1.00 57.91 385 ILE A C 1
ATOM 3049 O O . ILE A 1 385 ? 1.228 12.607 -24.692 1.00 57.91 385 ILE A O 1
ATOM 3053 N N . THR A 1 386 ? -0.467 12.639 -26.172 1.00 58.69 386 THR A N 1
ATOM 3054 C CA . THR A 1 386 ? -0.856 11.233 -26.001 1.00 58.69 386 THR A CA 1
ATOM 3055 C C . THR A 1 386 ? -0.844 10.560 -27.361 1.00 58.69 386 THR A C 1
ATOM 3057 O O . THR A 1 386 ? -1.653 10.904 -28.226 1.00 58.69 386 THR A O 1
ATOM 3060 N N . GLU A 1 387 ? 0.055 9.604 -27.557 1.00 63.28 387 GLU A N 1
ATOM 3061 C CA . GLU A 1 387 ? 0.047 8.781 -28.761 1.00 63.28 387 GLU A CA 1
ATOM 3062 C C . GLU A 1 387 ? -1.044 7.698 -28.714 1.00 63.28 387 GLU A C 1
ATOM 3064 O O . GLU A 1 387 ? -1.658 7.393 -27.683 1.00 63.28 387 GLU A O 1
ATOM 3069 N N . GLY A 1 388 ? -1.317 7.121 -29.887 1.00 70.88 388 GLY A N 1
ATOM 3070 C CA . GLY A 1 388 ? -2.231 5.996 -30.016 1.00 70.88 388 GLY A CA 1
ATOM 3071 C C . GLY A 1 388 ? -1.780 4.781 -29.190 1.00 70.88 388 GLY A C 1
ATOM 3072 O O . GLY A 1 388 ? -0.609 4.651 -28.843 1.00 70.88 388 GLY A O 1
ATOM 3073 N N . PRO A 1 389 ? -2.704 3.863 -28.864 1.00 85.62 389 PRO A N 1
ATOM 3074 C CA . PRO A 1 389 ? -2.372 2.661 -28.109 1.00 85.62 389 PRO A CA 1
ATOM 3075 C C . PRO A 1 389 ? -1.358 1.777 -28.851 1.00 85.62 389 PRO A C 1
ATOM 3077 O O . PRO A 1 389 ? -1.537 1.478 -30.033 1.00 85.62 389 PRO A O 1
ATOM 3080 N N . ILE A 1 390 ? -0.347 1.293 -28.130 1.00 89.62 390 ILE A N 1
ATOM 3081 C CA . ILE A 1 390 ? 0.706 0.403 -28.631 1.00 89.62 390 ILE A CA 1
ATOM 3082 C C . ILE A 1 390 ? 0.512 -0.979 -28.023 1.00 89.62 390 ILE A C 1
ATOM 3084 O O . ILE A 1 390 ? 0.551 -1.146 -26.806 1.00 89.62 390 ILE A O 1
ATOM 3088 N N . LEU A 1 391 ? 0.311 -1.981 -28.877 1.00 91.25 391 LEU A N 1
ATOM 3089 C CA . LEU A 1 391 ? 0.281 -3.383 -28.472 1.00 91.25 391 LEU A CA 1
ATOM 3090 C C . LEU A 1 391 ? 1.717 -3.890 -28.319 1.00 91.25 391 LEU A C 1
ATOM 3092 O O . LEU A 1 391 ? 2.424 -4.009 -29.314 1.00 91.25 391 LEU A O 1
ATOM 3096 N N . SER A 1 392 ? 2.123 -4.203 -27.092 1.00 91.88 392 SER A N 1
ATOM 3097 C CA . SER A 1 392 ? 3.433 -4.770 -26.769 1.00 91.88 392 SER A CA 1
ATOM 3098 C C . SER A 1 392 ? 3.417 -6.276 -27.011 1.00 91.88 392 SER A C 1
ATOM 3100 O O . SER A 1 392 ? 2.678 -6.991 -26.345 1.00 91.88 392 SER A O 1
ATOM 3102 N N . ILE A 1 393 ? 4.207 -6.772 -27.964 1.00 91.38 393 ILE A N 1
ATOM 3103 C CA . ILE A 1 393 ? 4.452 -8.207 -28.175 1.00 91.38 393 ILE A CA 1
ATOM 3104 C C . ILE A 1 393 ? 5.929 -8.392 -28.517 1.00 91.38 393 ILE A C 1
ATOM 3106 O O . ILE A 1 393 ? 6.447 -7.711 -29.402 1.00 91.38 393 ILE A O 1
ATOM 3110 N N . PHE A 1 394 ? 6.592 -9.326 -27.839 1.00 88.75 394 PHE A N 1
ATOM 3111 C CA . PHE A 1 394 ? 7.991 -9.670 -28.093 1.00 88.75 394 PHE A CA 1
ATOM 3112 C C . PHE A 1 394 ? 8.233 -11.186 -28.094 1.00 88.75 394 PHE A C 1
ATOM 3114 O O . PHE A 1 394 ? 7.501 -11.953 -27.472 1.00 88.75 394 PHE A O 1
ATOM 3121 N N . ASP A 1 395 ? 9.261 -11.635 -28.814 1.00 84.94 395 ASP A N 1
ATOM 3122 C CA . ASP A 1 395 ? 9.446 -13.063 -29.141 1.00 84.94 395 ASP A CA 1
ATOM 3123 C C . ASP A 1 395 ? 10.314 -13.838 -28.140 1.00 84.94 395 ASP A C 1
ATOM 3125 O O . ASP A 1 395 ? 10.373 -15.071 -28.165 1.00 84.94 395 ASP A O 1
ATOM 3129 N N . HIS A 1 396 ? 11.053 -13.130 -27.292 1.00 91.12 396 HIS A N 1
ATOM 3130 C CA . HIS A 1 396 ? 12.075 -13.714 -26.427 1.00 91.12 396 HIS A CA 1
ATOM 3131 C C . HIS A 1 396 ? 11.765 -13.477 -24.950 1.00 91.12 396 HIS A C 1
ATOM 3133 O O . HIS A 1 396 ? 10.927 -12.648 -24.594 1.00 91.12 396 HIS A O 1
ATOM 3139 N N . ALA A 1 397 ? 12.432 -14.243 -24.087 1.00 92.88 397 ALA A N 1
ATOM 3140 C CA . ALA A 1 397 ? 12.416 -13.993 -22.656 1.00 92.88 397 ALA A CA 1
ATOM 3141 C C . ALA A 1 397 ? 13.550 -13.031 -22.286 1.00 92.88 397 ALA A C 1
ATOM 3143 O O . ALA A 1 397 ? 14.643 -13.109 -22.849 1.00 92.88 397 ALA A O 1
ATOM 3144 N N . PHE A 1 398 ? 13.313 -12.157 -21.316 1.00 94.94 398 PHE A N 1
ATOM 3145 C CA . PHE A 1 398 ? 14.271 -11.147 -20.880 1.00 94.94 398 PHE A CA 1
ATOM 3146 C C . PHE A 1 398 ? 14.443 -11.174 -19.366 1.00 94.94 398 PHE A C 1
ATOM 3148 O O . PHE A 1 398 ? 13.502 -11.449 -18.620 1.00 94.94 398 PHE A O 1
ATOM 3155 N N . LEU A 1 399 ? 15.659 -10.868 -18.925 1.00 95.56 399 LEU A N 1
ATOM 3156 C CA . LEU A 1 399 ? 15.969 -10.521 -17.545 1.00 95.56 399 LEU A CA 1
ATOM 3157 C C . LEU A 1 399 ? 16.471 -9.081 -17.536 1.00 95.56 399 LEU A C 1
ATOM 3159 O O . LEU A 1 399 ? 17.553 -8.800 -18.052 1.00 95.56 399 LEU A O 1
ATOM 3163 N N . THR A 1 400 ? 15.685 -8.186 -16.951 1.00 95.75 400 THR A N 1
ATOM 3164 C CA . THR A 1 400 ? 16.001 -6.758 -16.860 1.00 95.75 400 THR A CA 1
ATOM 3165 C C . THR A 1 400 ? 16.366 -6.409 -15.423 1.00 95.75 400 THR A C 1
ATOM 3167 O O . THR A 1 400 ? 15.685 -6.824 -14.483 1.00 95.75 400 THR A O 1
ATOM 3170 N N . GLY A 1 401 ? 17.445 -5.661 -15.237 1.00 92.75 401 GLY A N 1
ATOM 3171 C CA . GLY A 1 401 ? 17.863 -5.178 -13.928 1.00 92.75 401 GLY A CA 1
ATOM 3172 C C . GLY A 1 401 ? 19.088 -4.286 -14.033 1.00 92.75 401 GLY A C 1
ATOM 3173 O O . GLY A 1 401 ? 19.885 -4.417 -14.964 1.00 92.75 401 GLY A O 1
ATOM 3174 N N . GLU A 1 402 ? 19.252 -3.388 -13.065 1.00 87.00 402 GLU A N 1
ATOM 3175 C CA . GLU A 1 402 ? 20.421 -2.504 -12.985 1.00 87.00 402 GLU A CA 1
ATOM 3176 C C . GLU A 1 402 ? 20.589 -1.620 -14.236 1.00 87.00 402 GLU A C 1
ATOM 3178 O O . GLU A 1 402 ? 21.706 -1.288 -14.624 1.00 87.00 402 GLU A O 1
ATOM 3183 N N . GLY A 1 403 ? 19.483 -1.274 -14.909 1.00 84.81 403 GLY A N 1
ATOM 3184 C CA . GLY A 1 403 ? 19.517 -0.495 -16.154 1.00 84.81 403 GLY A CA 1
ATOM 3185 C C . GLY A 1 403 ? 20.001 -1.266 -17.385 1.00 84.81 403 GLY A C 1
ATOM 3186 O O . GLY A 1 403 ? 20.206 -0.658 -18.430 1.00 84.81 403 GLY A O 1
ATOM 3187 N N . THR A 1 404 ? 20.175 -2.584 -17.282 1.00 90.12 404 THR A N 1
ATOM 3188 C CA . THR A 1 404 ? 20.601 -3.451 -18.389 1.00 90.12 404 THR A CA 1
ATOM 3189 C C . THR A 1 404 ? 19.583 -4.550 -18.649 1.00 90.12 404 THR A C 1
ATOM 3191 O O . THR A 1 404 ? 18.744 -4.873 -17.799 1.00 90.12 404 THR A O 1
ATOM 3194 N N . GLN A 1 405 ? 19.668 -5.155 -19.832 1.00 92.00 405 GLN A N 1
ATOM 3195 C CA . GLN A 1 405 ? 18.758 -6.221 -20.211 1.00 92.00 405 GLN A CA 1
ATOM 3196 C C . GLN A 1 405 ? 19.452 -7.392 -20.894 1.00 92.00 405 GLN A C 1
ATOM 3198 O O . GLN A 1 405 ? 19.982 -7.269 -21.994 1.00 92.00 405 GLN A O 1
ATOM 3203 N N . LEU A 1 406 ? 19.322 -8.572 -20.292 1.00 93.56 406 LEU A N 1
ATOM 3204 C CA . LEU A 1 406 ? 19.779 -9.830 -20.864 1.00 93.56 406 LEU A CA 1
ATOM 3205 C C . LEU A 1 406 ? 18.652 -10.526 -21.643 1.00 93.56 406 LEU A C 1
ATOM 3207 O O . LEU A 1 406 ? 17.632 -10.905 -21.066 1.00 93.56 406 LEU A O 1
ATOM 3211 N N . CYS A 1 407 ? 18.855 -10.753 -22.942 1.00 93.75 407 CYS A N 1
ATOM 3212 C CA . CYS A 1 407 ? 17.914 -11.470 -23.812 1.00 93.75 407 CYS A CA 1
ATOM 3213 C C . CYS A 1 407 ? 18.167 -12.987 -23.807 1.00 93.75 407 CYS A C 1
ATOM 3215 O O . CYS A 1 407 ? 19.118 -13.467 -24.420 1.00 93.75 407 CYS A O 1
ATOM 3217 N N . VAL A 1 408 ? 17.302 -13.777 -23.169 1.00 92.44 408 VAL A N 1
ATOM 3218 C CA . VAL A 1 408 ? 17.394 -15.248 -23.100 1.00 92.44 408 VAL A CA 1
ATOM 3219 C C . VAL A 1 408 ? 16.795 -15.876 -24.367 1.00 92.44 408 VAL A C 1
ATOM 3221 O O . VAL A 1 408 ? 15.704 -16.446 -24.369 1.00 92.44 408 VAL A O 1
ATOM 3224 N N . LYS A 1 409 ? 17.523 -15.744 -25.479 1.00 90.38 409 LYS A N 1
ATOM 3225 C CA . LYS A 1 409 ? 17.078 -16.173 -26.815 1.00 90.38 409 LYS A CA 1
ATOM 3226 C C . LYS A 1 409 ? 17.351 -17.642 -27.136 1.00 90.38 409 LYS A C 1
ATOM 3228 O O . LYS A 1 409 ? 16.570 -18.283 -27.838 1.00 90.38 409 LYS A O 1
ATOM 3233 N N . PHE A 1 410 ? 18.487 -18.171 -26.692 1.00 90.94 410 PHE A N 1
ATOM 3234 C CA . PHE A 1 410 ? 18.971 -19.481 -27.129 1.00 90.94 410 PHE A CA 1
ATOM 3235 C C . PHE A 1 410 ? 18.642 -20.567 -26.109 1.00 90.94 410 PHE A C 1
ATOM 3237 O O . PHE A 1 410 ? 19.005 -20.456 -24.942 1.00 90.94 410 PHE A O 1
ATOM 3244 N N . ASN A 1 411 ? 17.957 -21.618 -26.573 1.00 90.25 411 ASN A N 1
ATOM 3245 C CA . ASN A 1 411 ? 17.484 -22.747 -25.765 1.00 90.25 411 ASN A CA 1
ATOM 3246 C C . ASN A 1 411 ? 16.792 -22.350 -24.441 1.00 90.25 411 ASN A C 1
ATOM 3248 O O . ASN A 1 411 ? 17.087 -22.973 -23.417 1.00 90.25 411 ASN A O 1
ATOM 3252 N N . PRO A 1 412 ? 15.895 -21.339 -24.419 1.00 91.38 412 PRO A N 1
ATOM 3253 C CA . PRO A 1 412 ? 15.181 -21.000 -23.199 1.00 91.38 412 PRO A CA 1
ATOM 3254 C C . PRO A 1 412 ? 14.300 -22.180 -22.788 1.00 91.38 412 PRO A C 1
ATOM 3256 O O . PRO A 1 412 ? 13.543 -22.718 -23.599 1.00 91.38 412 PRO A O 1
ATOM 3259 N N . ASN A 1 413 ? 14.392 -22.587 -21.527 1.00 93.31 413 ASN A N 1
ATOM 3260 C CA . ASN A 1 413 ? 13.476 -23.571 -20.968 1.00 93.31 413 ASN A CA 1
ATOM 3261 C C . ASN A 1 413 ? 13.102 -23.203 -19.531 1.00 93.31 413 ASN A C 1
ATOM 3263 O O . ASN A 1 413 ? 13.977 -22.942 -18.698 1.00 93.31 413 ASN A O 1
ATOM 3267 N N . ILE A 1 414 ? 11.794 -23.204 -19.273 1.00 92.06 414 ILE A N 1
ATOM 3268 C CA . ILE A 1 414 ? 11.173 -22.932 -17.982 1.00 92.06 414 ILE A CA 1
ATOM 3269 C C . ILE A 1 414 ? 10.543 -24.232 -17.502 1.00 92.06 414 ILE A C 1
ATOM 3271 O O . ILE A 1 414 ? 9.599 -24.746 -18.098 1.00 92.06 414 ILE A O 1
ATOM 3275 N N . ASN A 1 415 ? 11.063 -24.768 -16.403 1.00 89.06 415 ASN A N 1
ATOM 3276 C CA . ASN A 1 415 ? 10.550 -25.994 -15.805 1.00 89.06 415 ASN A CA 1
ATOM 3277 C C . ASN A 1 415 ? 9.922 -25.709 -14.444 1.00 89.06 415 ASN A C 1
ATOM 3279 O O . ASN A 1 415 ? 10.315 -24.784 -13.729 1.00 89.06 415 ASN A O 1
ATOM 3283 N N . SER A 1 416 ? 9.000 -26.582 -14.029 1.00 87.50 416 SER A N 1
ATOM 3284 C CA . SER A 1 416 ? 8.419 -26.578 -12.679 1.00 87.50 416 SER A CA 1
ATOM 3285 C C . SER A 1 416 ? 7.784 -25.245 -12.261 1.00 87.50 416 SER A C 1
ATOM 3287 O O . SER A 1 416 ? 7.865 -24.873 -11.093 1.00 87.50 416 SER A O 1
ATOM 3289 N N . PHE A 1 417 ? 7.148 -24.536 -13.201 1.00 91.25 417 PHE A N 1
ATOM 3290 C CA . PHE A 1 417 ? 6.399 -23.321 -12.893 1.00 91.25 417 PHE A CA 1
ATOM 3291 C C . PHE A 1 417 ? 5.252 -23.644 -11.937 1.00 91.25 417 PHE A C 1
ATOM 3293 O O . PHE A 1 417 ? 4.325 -24.382 -12.277 1.00 91.25 417 PHE A O 1
ATOM 3300 N N . LYS A 1 418 ? 5.349 -23.133 -10.712 1.00 91.50 418 LYS A N 1
ATOM 3301 C CA . LYS A 1 418 ? 4.391 -23.414 -9.645 1.00 91.50 418 LYS A CA 1
ATOM 3302 C C . LYS A 1 418 ? 4.138 -22.178 -8.802 1.00 91.50 418 LYS A C 1
ATOM 3304 O O . LYS A 1 418 ? 5.018 -21.337 -8.625 1.00 91.50 418 LYS A O 1
ATOM 3309 N N . ILE A 1 419 ? 2.947 -22.135 -8.224 1.00 89.25 419 ILE A N 1
ATOM 3310 C CA . ILE A 1 419 ? 2.596 -21.197 -7.167 1.00 89.25 419 ILE A CA 1
ATOM 3311 C C . ILE A 1 419 ? 2.850 -21.902 -5.839 1.00 89.25 419 ILE A C 1
ATOM 3313 O O . ILE A 1 419 ? 2.331 -22.994 -5.595 1.00 89.25 419 ILE A O 1
ATOM 3317 N N . ASN A 1 420 ? 3.681 -21.304 -4.997 1.00 85.56 420 ASN A N 1
ATOM 3318 C CA . ASN A 1 420 ? 3.967 -21.817 -3.670 1.00 85.56 420 ASN A CA 1
ATOM 3319 C C . ASN A 1 420 ? 2.943 -21.261 -2.688 1.00 85.56 420 ASN A C 1
ATOM 3321 O O . ASN A 1 420 ? 2.806 -20.048 -2.527 1.00 85.56 420 ASN A O 1
ATOM 3325 N N . VAL A 1 421 ? 2.261 -22.187 -2.023 1.00 86.75 421 VAL A N 1
ATOM 3326 C CA . VAL A 1 421 ? 1.346 -21.935 -0.914 1.00 86.75 421 VAL A CA 1
ATOM 3327 C C . VAL A 1 421 ? 1.794 -22.766 0.281 1.00 86.75 421 VAL A C 1
ATOM 3329 O O . VAL A 1 421 ? 2.299 -23.880 0.127 1.00 86.75 421 VAL A O 1
ATOM 3332 N N . SER A 1 422 ? 1.633 -22.221 1.482 1.00 80.50 422 SER A N 1
ATOM 3333 C CA . SER A 1 422 ? 1.994 -22.905 2.725 1.00 80.50 422 SER A CA 1
ATOM 3334 C C . SER A 1 422 ? 0.835 -23.791 3.187 1.00 80.50 422 SER A C 1
ATOM 3336 O O . SER A 1 422 ? 0.142 -23.481 4.152 1.00 80.50 422 SER A O 1
ATOM 3338 N N . ASP A 1 423 ? 0.580 -24.881 2.467 1.00 81.62 423 ASP A N 1
ATOM 3339 C CA . ASP A 1 423 ? -0.479 -25.834 2.811 1.00 81.62 423 ASP A CA 1
ATOM 3340 C C . ASP A 1 423 ? 0.113 -27.042 3.557 1.00 81.62 423 ASP A C 1
ATOM 3342 O O . ASP A 1 423 ? 1.047 -27.697 3.092 1.00 81.62 423 ASP A O 1
ATOM 3346 N N . ASN A 1 424 ? -0.441 -27.355 4.729 1.00 78.50 424 ASN A N 1
ATOM 3347 C CA . ASN A 1 424 ? -0.095 -28.539 5.507 1.00 78.50 424 ASN A CA 1
ATOM 3348 C C . ASN A 1 424 ? -1.131 -29.642 5.269 1.00 78.50 424 ASN A C 1
ATOM 3350 O O . ASN A 1 424 ? -2.327 -29.446 5.492 1.00 78.50 424 ASN A O 1
ATOM 3354 N N . ASN A 1 425 ? -0.662 -30.810 4.837 1.00 83.81 425 ASN A N 1
ATOM 3355 C CA . ASN A 1 425 ? -1.494 -31.973 4.556 1.00 83.81 425 ASN A CA 1
ATOM 3356 C C . ASN A 1 425 ? -1.399 -32.973 5.716 1.00 83.81 425 ASN A C 1
ATOM 3358 O O . ASN A 1 425 ? -0.370 -33.624 5.908 1.00 83.81 425 ASN A O 1
ATOM 3362 N N . VAL A 1 426 ? -2.484 -33.112 6.479 1.00 83.62 426 VAL A N 1
ATOM 3363 C CA . VAL A 1 426 ? -2.584 -34.074 7.579 1.00 83.62 426 VAL A CA 1
ATOM 3364 C C . VAL A 1 426 ? -3.367 -35.292 7.099 1.00 83.62 426 VAL A C 1
ATOM 3366 O O . VAL A 1 426 ? -4.592 -35.261 6.944 1.00 83.62 426 VAL A O 1
ATOM 3369 N N . THR A 1 427 ? -2.647 -36.391 6.872 1.00 78.38 427 THR A N 1
ATOM 3370 C CA . THR A 1 427 ? -3.263 -37.687 6.567 1.00 78.38 427 THR A CA 1
ATOM 3371 C C . THR A 1 427 ? -3.954 -38.243 7.810 1.00 78.38 427 THR A C 1
ATOM 3373 O O . THR A 1 427 ? -3.426 -38.187 8.920 1.00 78.38 427 THR A O 1
ATOM 3376 N N . THR A 1 428 ? -5.172 -38.752 7.641 1.00 74.31 428 THR A N 1
ATOM 3377 C CA . THR A 1 428 ? -5.957 -39.301 8.748 1.00 74.31 428 THR A CA 1
ATOM 3378 C C . THR A 1 428 ? -5.702 -40.797 8.882 1.00 74.31 428 THR A C 1
ATOM 3380 O O . THR A 1 428 ? -5.660 -41.527 7.892 1.00 74.31 428 THR A O 1
ATOM 3383 N N . ILE A 1 429 ? -5.568 -41.289 10.114 1.00 70.06 429 ILE A N 1
ATOM 3384 C CA . ILE A 1 429 ? -5.585 -42.733 10.364 1.00 70.06 429 ILE A CA 1
ATOM 3385 C C . ILE A 1 429 ? -7.053 -43.177 10.328 1.00 70.06 429 ILE A C 1
ATOM 3387 O O . ILE A 1 429 ? -7.788 -42.983 11.292 1.00 70.06 429 ILE A O 1
ATOM 3391 N N . GLY A 1 430 ? -7.483 -43.737 9.193 1.00 65.75 430 GLY A N 1
ATOM 3392 C CA . GLY A 1 430 ? -8.812 -44.343 9.014 1.00 65.75 430 GLY A CA 1
ATOM 3393 C C . GLY A 1 430 ? -9.854 -43.511 8.251 1.00 65.75 430 GLY A C 1
ATOM 3394 O O . GLY A 1 430 ? -10.955 -44.009 8.026 1.00 65.75 430 GLY A O 1
ATOM 3395 N N . GLY A 1 431 ? -9.542 -42.284 7.818 1.00 64.69 431 GLY A N 1
ATOM 3396 C CA . GLY A 1 431 ? -10.422 -41.476 6.963 1.00 64.69 431 GLY A CA 1
ATOM 3397 C C . GLY A 1 431 ? -10.131 -41.655 5.467 1.00 64.69 431 GLY A C 1
ATOM 3398 O O . GLY A 1 431 ? -9.007 -41.949 5.068 1.00 64.69 431 GLY A O 1
ATOM 3399 N N . LYS A 1 432 ? -11.149 -41.465 4.612 1.00 76.31 432 LYS A N 1
ATOM 3400 C CA . LYS A 1 432 ? -11.013 -41.565 3.141 1.00 76.31 432 LYS A CA 1
ATOM 3401 C C . LYS A 1 432 ? -10.252 -40.378 2.528 1.00 76.31 432 LYS A C 1
ATOM 3403 O O . LYS A 1 432 ? -9.713 -40.510 1.433 1.00 76.31 432 LYS A O 1
ATOM 3408 N N . THR A 1 433 ? -10.224 -39.229 3.206 1.00 75.31 433 THR A N 1
ATOM 3409 C CA . THR A 1 433 ? -9.634 -37.977 2.710 1.00 75.31 433 THR A CA 1
ATOM 3410 C C . THR A 1 433 ? -8.760 -37.303 3.777 1.00 75.31 433 THR A C 1
ATOM 3412 O O . THR A 1 433 ? -9.076 -37.399 4.967 1.00 75.31 433 THR A O 1
ATOM 3415 N N . PRO A 1 434 ? -7.664 -36.631 3.379 1.00 80.81 434 PRO A N 1
ATOM 3416 C CA . PRO A 1 434 ? -6.826 -35.852 4.289 1.00 80.81 434 PRO A CA 1
ATOM 3417 C C . PRO A 1 434 ? -7.459 -34.503 4.666 1.00 80.81 434 PRO A C 1
ATOM 3419 O O . PRO A 1 434 ? -8.356 -34.019 3.974 1.00 80.81 434 PRO A O 1
ATOM 3422 N N . PHE A 1 435 ? -6.947 -33.882 5.731 1.00 81.69 435 PHE A N 1
ATOM 3423 C CA . PHE A 1 435 ? -7.225 -32.484 6.071 1.00 81.69 435 PHE A CA 1
ATOM 3424 C C . PHE A 1 435 ? -6.128 -31.578 5.506 1.00 81.69 435 PHE A C 1
ATOM 3426 O O . PHE A 1 435 ? -4.943 -31.890 5.632 1.00 81.69 435 PHE A O 1
ATOM 3433 N N . ILE A 1 436 ? -6.522 -30.454 4.906 1.00 82.00 436 ILE A N 1
ATOM 3434 C CA . ILE A 1 436 ? -5.602 -29.445 4.372 1.00 82.00 436 ILE A CA 1
ATOM 3435 C C . ILE A 1 436 ? -5.756 -28.183 5.217 1.00 82.00 436 ILE A C 1
ATOM 3437 O O . ILE A 1 436 ? -6.829 -27.585 5.237 1.00 82.00 436 ILE A O 1
ATOM 3441 N N . ASN A 1 437 ? -4.685 -27.786 5.901 1.00 75.44 437 ASN A N 1
ATOM 3442 C CA . ASN A 1 437 ? -4.634 -26.558 6.690 1.00 75.44 437 ASN A CA 1
ATOM 3443 C C . ASN A 1 437 ? -3.639 -25.589 6.049 1.00 75.44 437 ASN A C 1
ATOM 3445 O O . ASN A 1 437 ? -2.447 -25.889 5.991 1.00 75.44 437 ASN A O 1
ATOM 3449 N N . ARG A 1 438 ? -4.107 -24.420 5.608 1.00 76.25 438 ARG A N 1
ATOM 3450 C CA . ARG A 1 438 ? -3.238 -23.358 5.091 1.00 76.25 438 ARG A CA 1
ATOM 3451 C C . ARG A 1 438 ? -2.606 -22.585 6.246 1.00 76.25 438 ARG A C 1
ATOM 3453 O O . ARG A 1 438 ? -3.310 -21.987 7.056 1.00 76.25 438 ARG A O 1
ATOM 3460 N N . ASN A 1 439 ? -1.282 -22.602 6.328 1.00 66.25 439 ASN A N 1
ATOM 3461 C CA . ASN A 1 439 ? -0.497 -21.928 7.352 1.00 66.25 439 ASN A CA 1
ATOM 3462 C C . ASN A 1 439 ? 0.147 -20.656 6.779 1.00 66.25 439 ASN A C 1
ATOM 3464 O O . ASN A 1 439 ? 1.314 -20.656 6.384 1.00 66.25 439 ASN A O 1
ATOM 3468 N N . GLY A 1 440 ? -0.641 -19.581 6.727 1.00 60.78 440 GLY A N 1
ATOM 3469 C CA . GLY A 1 440 ? -0.231 -18.266 6.231 1.00 60.78 440 GLY A CA 1
ATOM 3470 C C . GLY A 1 440 ? -0.702 -17.961 4.806 1.00 60.78 440 GLY A C 1
ATOM 3471 O O . GLY A 1 440 ? -0.923 -18.856 3.993 1.00 60.78 440 GLY A O 1
ATOM 3472 N N . ASN A 1 441 ? -0.835 -16.669 4.499 1.00 67.25 441 ASN A N 1
ATOM 3473 C CA . ASN A 1 441 ? -1.179 -16.160 3.166 1.00 67.25 441 ASN A CA 1
ATOM 3474 C C . ASN A 1 441 ? 0.084 -15.982 2.308 1.00 67.25 441 ASN A C 1
ATOM 3476 O O . ASN A 1 441 ? 0.421 -14.878 1.896 1.00 67.25 441 ASN A O 1
ATOM 3480 N N . MET A 1 442 ? 0.821 -17.069 2.075 1.00 73.06 442 MET A N 1
ATOM 3481 C CA . MET A 1 442 ? 1.925 -17.062 1.112 1.00 73.06 442 MET A CA 1
ATOM 3482 C C . MET A 1 442 ? 1.394 -17.457 -0.264 1.00 73.06 442 MET A C 1
ATOM 3484 O O . MET A 1 442 ? 0.768 -18.510 -0.392 1.00 73.06 442 MET A O 1
ATOM 3488 N N . TYR A 1 443 ? 1.642 -16.619 -1.269 1.00 82.19 443 TYR A N 1
ATOM 3489 C CA . TYR A 1 443 ? 1.238 -16.858 -2.651 1.00 82.19 443 TYR A CA 1
ATOM 3490 C C . TYR A 1 443 ? 2.277 -16.236 -3.587 1.00 82.19 443 TYR A C 1
ATOM 3492 O O . TYR A 1 443 ? 2.227 -15.045 -3.863 1.00 82.19 443 TYR A O 1
ATOM 3500 N N . TYR A 1 444 ? 3.268 -17.023 -4.006 1.00 89.25 444 TYR A N 1
ATOM 3501 C CA . TYR A 1 444 ? 4.342 -16.539 -4.880 1.00 89.25 444 TYR A CA 1
ATOM 3502 C C . TYR A 1 444 ? 4.754 -17.600 -5.900 1.00 89.25 444 TYR A C 1
ATOM 3504 O O . TYR A 1 444 ? 4.749 -18.805 -5.617 1.00 89.25 444 TYR A O 1
ATOM 3512 N N . ARG A 1 445 ? 5.127 -17.164 -7.099 1.00 92.75 445 ARG A N 1
ATOM 3513 C CA . ARG A 1 445 ? 5.574 -18.018 -8.200 1.00 92.75 445 ARG A CA 1
ATOM 3514 C C . ARG A 1 445 ? 7.035 -18.427 -8.017 1.00 92.75 445 ARG A C 1
ATOM 3516 O O . ARG A 1 445 ? 7.871 -17.652 -7.559 1.00 92.75 445 ARG A O 1
ATOM 3523 N N . SER A 1 446 ? 7.363 -19.658 -8.393 1.00 94.00 446 SER A N 1
ATOM 3524 C CA . SER A 1 446 ? 8.752 -20.099 -8.551 1.00 94.00 446 SER A CA 1
ATOM 3525 C C . SER A 1 446 ? 8.892 -21.022 -9.749 1.00 94.00 446 SER A C 1
ATOM 3527 O O . SER A 1 446 ? 8.008 -21.851 -9.981 1.00 94.00 446 SER A O 1
ATOM 3529 N N . PHE A 1 447 ? 10.019 -20.942 -10.443 1.00 96.44 447 PHE A N 1
ATOM 3530 C CA . PHE A 1 447 ? 10.320 -21.790 -11.592 1.00 96.44 447 PHE A CA 1
ATOM 3531 C C . PHE A 1 447 ? 11.829 -21.924 -11.795 1.00 96.44 447 PHE A C 1
ATOM 3533 O O . PHE A 1 447 ? 12.607 -21.090 -11.339 1.00 96.44 447 PHE A O 1
ATOM 3540 N N . ALA A 1 448 ? 12.248 -22.981 -12.484 1.00 95.75 448 ALA A N 1
ATOM 3541 C CA . ALA A 1 448 ? 13.628 -23.134 -12.923 1.00 95.75 448 ALA A CA 1
ATOM 3542 C C . ALA A 1 448 ? 13.772 -22.543 -14.327 1.00 95.75 448 ALA A C 1
ATOM 3544 O O . ALA A 1 448 ? 13.019 -22.930 -15.222 1.00 95.75 448 ALA A O 1
ATOM 3545 N N . LEU A 1 449 ? 14.731 -21.639 -14.514 1.00 95.56 449 LEU A N 1
ATOM 3546 C CA . LEU A 1 449 ? 15.047 -21.000 -15.789 1.00 95.56 449 LEU A CA 1
ATOM 3547 C C . LEU A 1 449 ? 16.397 -21.509 -16.295 1.00 95.56 449 LEU A C 1
ATOM 3549 O O . LEU A 1 449 ? 17.370 -21.588 -15.545 1.00 95.56 449 LEU A O 1
ATOM 3553 N N . THR A 1 450 ? 16.454 -21.845 -17.578 1.00 95.00 450 THR A N 1
ATOM 3554 C CA . THR A 1 450 ? 17.683 -22.265 -18.258 1.00 95.00 450 THR A CA 1
ATOM 3555 C C . THR A 1 450 ? 17.789 -21.610 -19.628 1.00 95.00 450 THR A C 1
ATOM 3557 O O . THR A 1 450 ? 16.767 -21.280 -20.232 1.00 95.00 450 THR A O 1
ATOM 3560 N N . GLY A 1 451 ? 19.016 -21.430 -20.116 1.00 94.00 451 GLY A N 1
ATOM 3561 C CA . GLY A 1 451 ? 19.289 -20.890 -21.446 1.00 94.00 451 GLY A CA 1
ATOM 3562 C C . GLY A 1 451 ? 20.773 -20.936 -21.801 1.00 94.00 451 GLY A C 1
ATOM 3563 O O . GLY A 1 451 ? 21.615 -21.240 -20.958 1.00 94.00 451 GLY A O 1
ATOM 3564 N N . THR A 1 452 ? 21.106 -20.625 -23.049 1.00 94.12 452 THR A N 1
ATOM 3565 C CA . THR A 1 452 ? 22.486 -20.589 -23.548 1.00 94.12 452 THR A CA 1
ATOM 3566 C C . THR A 1 452 ? 22.995 -19.146 -23.622 1.00 94.12 452 THR A C 1
ATOM 3568 O O . THR A 1 452 ? 22.379 -18.294 -24.261 1.00 94.12 452 THR A O 1
ATOM 3571 N N . ILE A 1 453 ? 24.144 -18.882 -22.997 1.00 92.50 453 ILE A N 1
ATOM 3572 C CA . ILE A 1 453 ? 24.856 -17.599 -23.017 1.00 92.50 453 ILE A CA 1
ATOM 3573 C C . ILE A 1 453 ? 25.770 -17.555 -24.242 1.00 92.50 453 ILE A C 1
ATOM 3575 O O . ILE A 1 453 ? 26.694 -18.366 -24.364 1.00 92.50 453 ILE A O 1
ATOM 3579 N N . ALA A 1 454 ? 25.540 -16.578 -25.113 1.00 90.12 454 ALA A N 1
ATOM 3580 C CA . ALA A 1 454 ? 26.382 -16.284 -26.267 1.00 90.12 454 ALA A CA 1
ATOM 3581 C C . ALA A 1 454 ? 26.335 -14.780 -26.555 1.00 90.12 454 ALA A C 1
ATOM 3583 O O . ALA A 1 454 ? 25.259 -14.199 -26.507 1.00 90.12 454 ALA A O 1
ATOM 3584 N N . TYR A 1 455 ? 27.461 -14.151 -26.887 1.00 87.88 455 TYR A N 1
ATOM 3585 C CA . TYR A 1 455 ? 27.527 -12.710 -27.178 1.00 87.88 455 TYR A CA 1
ATOM 3586 C C . TYR A 1 455 ? 26.551 -12.274 -28.288 1.00 87.88 455 TYR A C 1
ATOM 3588 O O . TYR A 1 455 ? 26.016 -11.172 -28.261 1.00 87.88 455 TYR A O 1
ATOM 3596 N N . GLU A 1 456 ? 26.241 -13.164 -29.231 1.00 86.50 456 GLU A N 1
ATOM 3597 C CA . GLU A 1 456 ? 25.264 -12.939 -30.300 1.00 86.50 456 GLU A CA 1
ATOM 3598 C C . GLU A 1 456 ? 23.818 -12.790 -29.798 1.00 86.50 456 GLU A C 1
ATOM 3600 O O . GLU A 1 456 ? 22.944 -12.414 -30.579 1.00 86.50 456 GLU A O 1
ATOM 3605 N N . MET A 1 457 ? 23.541 -13.087 -28.524 1.00 86.06 457 MET A N 1
ATOM 3606 C CA . MET A 1 457 ? 22.242 -12.806 -27.907 1.00 86.06 457 MET A CA 1
ATOM 3607 C C . MET A 1 457 ? 22.020 -11.301 -27.688 1.00 86.06 457 MET A C 1
ATOM 3609 O O . MET A 1 457 ? 20.873 -10.875 -27.601 1.00 86.06 457 MET A O 1
ATOM 3613 N N . ASP A 1 458 ? 23.095 -10.506 -27.638 1.00 85.94 458 ASP A N 1
ATOM 3614 C CA . ASP A 1 458 ? 23.075 -9.069 -27.350 1.00 85.94 458 ASP A CA 1
ATOM 3615 C C . ASP A 1 458 ? 23.450 -8.234 -28.589 1.00 85.94 458 ASP A C 1
ATOM 3617 O O . ASP A 1 458 ? 24.445 -7.506 -28.622 1.00 85.94 458 ASP A O 1
ATOM 3621 N N . VAL A 1 459 ? 22.658 -8.389 -29.657 1.00 77.06 459 VAL A N 1
ATOM 3622 C CA . VAL A 1 459 ? 22.910 -7.766 -30.973 1.00 77.06 459 VAL A CA 1
ATOM 3623 C C . VAL A 1 459 ? 22.947 -6.238 -30.895 1.00 77.06 459 VAL A C 1
ATOM 3625 O O . VAL A 1 459 ? 23.741 -5.613 -31.595 1.00 77.06 459 VAL A O 1
ATOM 3628 N N . GLU A 1 460 ? 22.112 -5.650 -30.040 1.00 80.19 460 GLU A N 1
ATOM 3629 C CA . GLU A 1 460 ? 21.996 -4.198 -29.868 1.00 80.19 460 GLU A CA 1
ATOM 3630 C C . GLU A 1 460 ? 22.791 -3.646 -28.679 1.00 80.19 460 GLU A C 1
ATOM 3632 O O . GLU A 1 460 ? 22.703 -2.457 -28.387 1.00 80.19 460 GLU A O 1
ATOM 3637 N N . HIS A 1 461 ? 23.600 -4.481 -28.019 1.00 85.62 461 HIS A N 1
ATOM 3638 C CA . HIS A 1 461 ? 24.452 -4.072 -26.897 1.00 85.62 461 HIS A CA 1
ATOM 3639 C C . HIS A 1 461 ? 23.671 -3.489 -25.703 1.00 85.62 461 HIS A C 1
ATOM 3641 O O . HIS A 1 461 ? 24.156 -2.583 -25.023 1.00 85.62 461 HIS A O 1
ATOM 3647 N N . GLN A 1 462 ? 22.470 -4.023 -25.457 1.00 86.69 462 GLN A N 1
ATOM 3648 C CA . GLN A 1 462 ? 21.562 -3.643 -24.366 1.00 86.69 462 GLN A CA 1
ATOM 3649 C C . GLN A 1 462 ? 21.990 -4.250 -23.023 1.00 86.69 462 GLN A C 1
ATOM 3651 O O . GLN A 1 462 ? 21.613 -3.758 -21.957 1.00 86.69 462 GLN A O 1
ATOM 3656 N N . PHE A 1 463 ? 22.779 -5.326 -23.061 1.00 90.00 463 PHE A N 1
ATOM 3657 C CA . PHE A 1 463 ? 23.394 -5.907 -21.873 1.00 90.00 463 PHE A CA 1
ATOM 3658 C C . PHE A 1 463 ? 24.826 -5.401 -21.676 1.00 90.00 463 PHE A C 1
ATOM 3660 O O . PHE A 1 463 ? 25.187 -4.938 -20.594 1.00 90.00 463 PHE A O 1
ATOM 3667 N N . ALA A 1 464 ? 25.660 -5.486 -22.716 1.00 88.19 464 ALA A N 1
ATOM 3668 C CA . ALA A 1 464 ? 27.065 -5.114 -22.647 1.00 88.19 464 ALA A CA 1
ATOM 3669 C C . ALA A 1 464 ? 27.562 -4.472 -23.949 1.00 88.19 464 ALA A C 1
ATOM 3671 O O . ALA A 1 464 ? 27.505 -5.043 -25.039 1.00 88.19 464 ALA A O 1
ATOM 3672 N N . THR A 1 465 ? 28.171 -3.295 -23.815 1.00 86.44 465 THR A N 1
ATOM 3673 C CA . THR A 1 465 ? 28.870 -2.629 -24.916 1.00 86.44 465 THR A CA 1
ATOM 3674 C C . THR A 1 465 ? 30.314 -3.121 -25.014 1.00 86.44 465 THR A C 1
ATOM 3676 O O . THR A 1 465 ? 30.914 -3.582 -24.045 1.00 86.44 465 THR A O 1
ATOM 3679 N N . ARG A 1 466 ? 30.967 -2.946 -26.170 1.00 82.88 466 ARG A N 1
ATOM 3680 C CA . ARG A 1 466 ? 32.415 -3.240 -26.267 1.00 82.88 466 ARG A CA 1
ATOM 3681 C C . ARG A 1 466 ? 33.250 -2.402 -25.293 1.00 82.88 466 ARG A C 1
ATOM 3683 O O . ARG A 1 466 ? 34.312 -2.846 -24.868 1.00 82.88 466 ARG A O 1
ATOM 3690 N N . SER A 1 467 ? 32.769 -1.209 -24.940 1.00 85.12 467 SER A N 1
ATOM 3691 C CA . SER A 1 467 ? 33.403 -0.368 -23.926 1.00 85.12 467 SER A CA 1
ATOM 3692 C C . SER A 1 467 ? 33.315 -1.004 -22.538 1.00 85.12 467 SER A C 1
ATOM 3694 O O . SER A 1 467 ? 34.330 -1.074 -21.852 1.00 85.12 467 SER A O 1
ATOM 3696 N N . SER A 1 468 ? 32.157 -1.550 -22.144 1.00 84.19 468 SER A N 1
ATOM 3697 C CA . SER A 1 468 ? 32.031 -2.241 -20.852 1.00 84.19 468 SER A CA 1
ATOM 3698 C C . SER A 1 468 ? 32.829 -3.546 -20.803 1.00 84.19 468 SER A C 1
ATOM 3700 O O . SER A 1 468 ? 33.369 -3.886 -19.756 1.00 84.19 468 SER A O 1
ATOM 3702 N N . ILE A 1 469 ? 32.974 -4.237 -21.937 1.00 86.06 469 ILE A N 1
ATOM 3703 C CA . ILE A 1 469 ? 33.735 -5.491 -22.032 1.00 86.06 469 ILE A CA 1
ATOM 3704 C C . ILE A 1 469 ? 35.255 -5.273 -21.920 1.00 86.06 469 ILE A C 1
ATOM 3706 O O . ILE A 1 469 ? 35.931 -6.043 -21.244 1.00 86.06 469 ILE A O 1
ATOM 3710 N N . TYR A 1 470 ? 35.826 -4.264 -22.592 1.00 84.69 470 TYR A N 1
ATOM 3711 C CA . TYR A 1 470 ? 37.293 -4.094 -22.650 1.00 84.69 470 TYR A CA 1
ATOM 3712 C C . TYR A 1 470 ? 37.840 -2.879 -21.897 1.00 84.69 470 TYR A C 1
ATOM 3714 O O . TYR A 1 470 ? 39.061 -2.772 -21.734 1.00 84.69 470 TYR A O 1
ATOM 3722 N N . GLY A 1 471 ? 36.983 -1.940 -21.494 1.00 85.88 471 GLY A N 1
ATOM 3723 C CA . GLY A 1 471 ? 37.383 -0.676 -20.883 1.00 85.88 471 GLY A CA 1
ATOM 3724 C C . GLY A 1 471 ? 38.437 0.067 -21.710 1.00 85.88 471 GLY A C 1
ATOM 3725 O O . GLY A 1 471 ? 38.327 0.216 -22.929 1.00 85.88 471 GLY A O 1
ATOM 3726 N N . GLU A 1 472 ? 39.515 0.484 -21.047 1.00 86.00 472 GLU A N 1
ATOM 3727 C CA . GLU A 1 472 ? 40.627 1.235 -21.651 1.00 86.00 472 GLU A CA 1
ATOM 3728 C C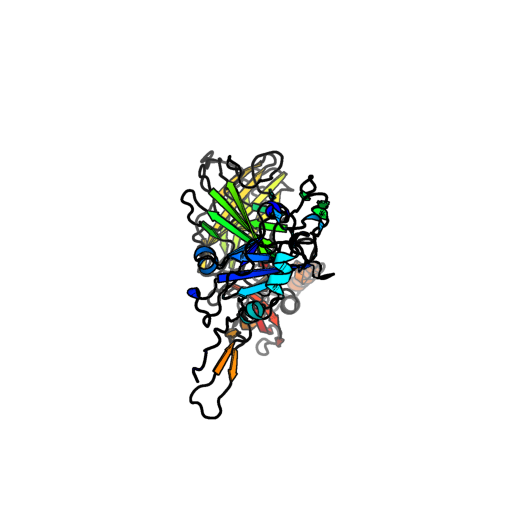 . GLU A 1 472 ? 41.377 0.460 -22.754 1.00 86.00 472 GLU A C 1
ATOM 3730 O O . GLU A 1 472 ? 42.056 1.053 -23.597 1.00 86.00 472 GLU A O 1
ATOM 3735 N N . TRP A 1 473 ? 41.237 -0.869 -22.800 1.00 84.81 473 TRP A N 1
ATOM 3736 C CA . TRP A 1 473 ? 41.958 -1.736 -23.736 1.00 84.81 473 TRP A CA 1
ATOM 3737 C C . TRP A 1 473 ? 41.244 -1.930 -25.077 1.00 84.81 473 TRP A C 1
ATOM 3739 O O . TRP A 1 473 ? 41.752 -2.660 -25.934 1.00 84.81 473 TRP A O 1
ATOM 3749 N N . ILE A 1 474 ? 40.100 -1.272 -25.300 1.00 85.88 474 ILE A N 1
ATOM 3750 C CA . ILE A 1 474 ? 39.277 -1.436 -26.510 1.00 85.88 474 ILE A CA 1
ATOM 3751 C C . ILE A 1 474 ? 40.077 -1.256 -27.811 1.00 85.88 474 ILE A C 1
ATOM 3753 O O . ILE A 1 474 ? 39.936 -2.048 -28.743 1.00 85.88 474 ILE A O 1
ATOM 3757 N N . ASN A 1 475 ? 40.990 -0.281 -27.858 1.00 86.44 475 ASN A N 1
ATOM 3758 C CA . ASN A 1 475 ? 41.816 -0.004 -29.039 1.00 86.44 475 ASN A CA 1
ATOM 3759 C C . ASN A 1 475 ? 42.873 -1.092 -29.291 1.00 86.44 475 ASN A C 1
ATOM 3761 O O . ASN A 1 475 ? 43.179 -1.425 -30.442 1.00 86.44 475 ASN A O 1
ATOM 3765 N N . VAL A 1 476 ? 43.418 -1.670 -28.216 1.00 85.12 476 VAL A N 1
ATOM 3766 C CA . VAL A 1 476 ? 44.410 -2.751 -28.289 1.00 85.12 476 VAL A CA 1
ATOM 3767 C C . VAL A 1 476 ? 43.745 -4.029 -28.795 1.00 85.12 476 VAL A C 1
ATOM 3769 O O . VAL A 1 476 ? 44.244 -4.644 -29.741 1.00 85.12 476 VAL A O 1
ATOM 3772 N N . TYR A 1 477 ? 42.588 -4.389 -28.233 1.00 81.38 477 TYR A N 1
ATOM 3773 C CA . TYR A 1 477 ? 41.807 -5.541 -28.686 1.00 81.38 477 TYR A CA 1
ATOM 3774 C C . TYR A 1 477 ? 41.273 -5.353 -30.108 1.00 81.38 477 TYR A C 1
ATOM 3776 O O . TYR A 1 477 ? 41.410 -6.261 -30.926 1.00 81.38 477 TYR A O 1
ATOM 3784 N N . GLY A 1 478 ? 40.780 -4.159 -30.451 1.00 82.38 478 GLY A N 1
ATOM 3785 C CA . GLY A 1 478 ? 40.361 -3.828 -31.815 1.00 82.38 478 GLY A CA 1
ATOM 3786 C C . GLY A 1 478 ? 41.477 -4.059 -32.837 1.00 82.38 478 GLY A C 1
ATOM 3787 O O . GLY A 1 478 ? 41.278 -4.750 -33.837 1.00 82.38 478 GLY A O 1
ATOM 3788 N N . SER A 1 479 ? 42.686 -3.574 -32.542 1.00 83.56 479 SER A N 1
ATOM 3789 C CA . SER A 1 479 ? 43.862 -3.781 -33.399 1.00 83.56 479 SER A CA 1
ATOM 3790 C C . SER A 1 479 ? 44.268 -5.258 -33.488 1.00 83.56 479 SER A C 1
ATOM 3792 O O . SER A 1 479 ? 44.638 -5.745 -34.558 1.00 83.56 479 SER A O 1
ATOM 3794 N N . TYR A 1 480 ? 44.187 -5.998 -32.379 1.00 84.38 480 TYR A N 1
ATOM 3795 C CA . TYR A 1 480 ? 44.467 -7.434 -32.348 1.00 84.38 480 TYR A CA 1
ATOM 3796 C C . TYR A 1 480 ? 43.496 -8.234 -33.227 1.00 84.38 480 TYR A C 1
ATOM 3798 O O . TYR A 1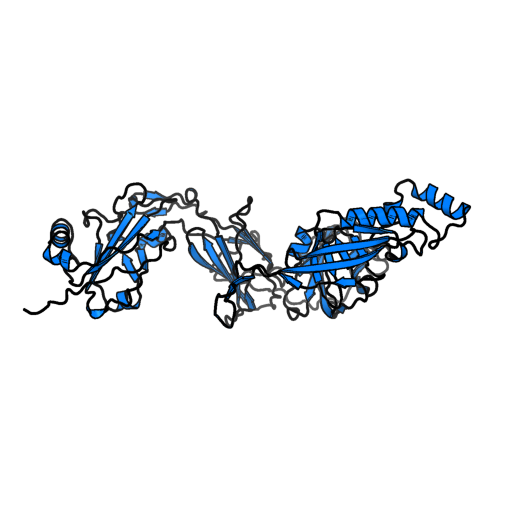 480 ? 43.944 -9.087 -33.999 1.00 84.38 480 TYR A O 1
ATOM 3806 N N . PHE A 1 481 ? 42.194 -7.937 -33.160 1.00 84.94 481 PHE A N 1
ATOM 3807 C CA . PHE A 1 481 ? 41.175 -8.637 -33.945 1.00 84.94 481 PHE A CA 1
ATOM 3808 C C . PHE A 1 481 ? 41.370 -8.449 -35.445 1.00 84.94 481 PHE A C 1
ATOM 3810 O O . PHE A 1 481 ? 41.356 -9.435 -36.185 1.00 84.94 481 PHE A O 1
ATOM 3817 N N . VAL A 1 482 ? 41.644 -7.214 -35.879 1.00 83.00 482 VAL A N 1
ATOM 3818 C CA . VAL A 1 482 ? 41.935 -6.905 -37.288 1.00 83.00 482 VAL A CA 1
ATOM 3819 C C . VAL A 1 482 ? 43.176 -7.666 -37.758 1.00 83.00 482 VAL A C 1
ATOM 3821 O O . VAL A 1 482 ? 43.132 -8.355 -38.774 1.00 83.00 482 VAL A O 1
ATOM 3824 N N . ASN A 1 483 ? 44.265 -7.625 -36.983 1.00 85.56 483 ASN A N 1
ATOM 3825 C CA . ASN A 1 483 ? 45.530 -8.270 -37.351 1.00 85.56 483 ASN A CA 1
ATOM 3826 C C . ASN A 1 483 ? 45.456 -9.805 -37.402 1.00 85.56 483 ASN A C 1
ATOM 3828 O O . ASN A 1 483 ? 46.286 -10.443 -38.054 1.00 85.56 483 ASN A O 1
ATOM 3832 N N . ARG A 1 484 ? 44.505 -10.416 -36.688 1.00 84.19 484 ARG A N 1
ATOM 3833 C CA . ARG A 1 484 ? 44.335 -11.875 -36.606 1.00 84.19 484 ARG A CA 1
ATOM 3834 C C . ARG A 1 484 ? 43.119 -12.399 -37.363 1.00 84.19 484 ARG A C 1
ATOM 3836 O O . ARG A 1 484 ? 42.879 -13.601 -37.302 1.00 84.19 484 ARG A O 1
ATOM 3843 N N . TYR A 1 485 ? 42.397 -11.542 -38.087 1.00 81.75 485 TYR A N 1
ATOM 3844 C CA . TYR A 1 485 ? 41.158 -11.897 -38.790 1.00 81.75 485 TYR A CA 1
ATOM 3845 C C . TYR A 1 485 ? 40.132 -12.580 -37.866 1.00 81.75 485 TYR A C 1
ATOM 3847 O O . TYR A 1 485 ? 39.471 -13.550 -38.245 1.00 81.75 485 TYR A O 1
ATOM 3855 N N . ILE A 1 486 ? 40.029 -12.089 -36.627 1.00 80.81 486 ILE A N 1
ATOM 3856 C CA . ILE A 1 486 ? 39.033 -12.557 -35.660 1.00 80.81 486 ILE A CA 1
ATOM 3857 C C . ILE A 1 486 ? 37.696 -11.902 -36.009 1.00 80.81 486 ILE A C 1
ATOM 3859 O O . ILE A 1 486 ? 37.609 -10.686 -36.178 1.00 80.81 486 ILE A O 1
ATOM 3863 N N . ASN A 1 487 ? 36.666 -12.726 -36.150 1.00 77.12 487 ASN A N 1
ATOM 3864 C CA . ASN A 1 487 ? 35.293 -12.342 -36.444 1.00 77.12 487 ASN A CA 1
ATOM 3865 C C . ASN A 1 487 ? 34.374 -12.789 -35.296 1.00 77.12 487 ASN A C 1
ATOM 3867 O O . ASN A 1 487 ? 34.798 -13.526 -34.410 1.00 77.12 487 ASN A O 1
ATOM 3871 N N . GLN A 1 488 ? 33.105 -12.373 -35.316 1.00 70.69 488 GLN A N 1
ATOM 3872 C CA . GLN A 1 488 ? 32.150 -12.690 -34.242 1.00 70.69 488 GLN A CA 1
ATOM 3873 C C . GLN A 1 488 ? 32.060 -14.199 -33.936 1.00 70.69 488 GLN A C 1
ATOM 3875 O O . GLN A 1 488 ? 31.970 -14.584 -32.778 1.00 70.69 488 GLN A O 1
ATOM 3880 N N . GLN A 1 489 ? 32.203 -15.058 -34.950 1.00 72.19 489 GLN A N 1
ATOM 3881 C CA . GLN A 1 489 ? 32.067 -16.513 -34.816 1.00 72.19 489 GLN A CA 1
ATOM 3882 C C . GLN A 1 489 ? 33.272 -17.197 -34.152 1.00 72.19 489 GLN A C 1
ATOM 3884 O O . GLN A 1 489 ? 33.150 -18.330 -33.685 1.00 72.19 489 GLN A O 1
ATOM 3889 N N . ASN A 1 490 ? 34.452 -16.566 -34.142 1.00 76.56 490 ASN A N 1
ATOM 3890 C CA . ASN A 1 490 ? 35.672 -17.133 -33.555 1.00 76.56 490 ASN A CA 1
ATOM 3891 C C . ASN A 1 490 ? 36.269 -16.275 -32.425 1.00 76.56 490 ASN A C 1
ATOM 3893 O O . ASN A 1 490 ? 37.354 -16.588 -31.919 1.00 76.56 490 ASN A O 1
ATOM 3897 N N . ASP A 1 491 ? 35.549 -15.239 -31.990 1.00 84.75 491 ASP A N 1
ATOM 3898 C CA . ASP A 1 491 ? 35.967 -14.316 -30.941 1.00 84.75 491 ASP A CA 1
ATOM 3899 C C . ASP A 1 491 ? 35.759 -14.892 -29.533 1.00 84.75 491 ASP A C 1
ATOM 3901 O O . ASP A 1 491 ? 34.858 -14.534 -28.774 1.00 84.75 491 ASP A O 1
ATOM 3905 N N . ARG A 1 492 ? 36.651 -15.811 -29.161 1.00 83.00 492 ARG A N 1
ATOM 3906 C CA . ARG A 1 492 ? 36.627 -16.478 -27.851 1.00 83.00 492 ARG A CA 1
ATOM 3907 C C . ARG A 1 492 ? 36.866 -15.536 -26.675 1.00 83.00 492 ARG A C 1
ATOM 3909 O O . ARG A 1 492 ? 36.515 -15.894 -25.554 1.00 83.00 492 ARG A O 1
ATOM 3916 N N . ILE A 1 493 ? 37.513 -14.392 -26.903 1.00 85.00 493 ILE A N 1
ATOM 3917 C CA . ILE A 1 493 ? 37.823 -13.442 -25.831 1.00 85.00 493 ILE A CA 1
ATOM 3918 C C . ILE A 1 493 ? 36.546 -12.694 -25.471 1.00 85.00 493 ILE A C 1
ATOM 3920 O O . ILE A 1 493 ? 36.149 -12.727 -24.313 1.00 85.00 493 ILE A O 1
ATOM 3924 N N . THR A 1 494 ? 35.848 -12.131 -26.458 1.00 86.75 494 THR A N 1
ATOM 3925 C CA . THR A 1 494 ? 34.559 -11.456 -26.231 1.00 86.75 494 THR A CA 1
ATOM 3926 C C . THR A 1 494 ? 33.538 -12.379 -25.601 1.00 86.75 494 THR A C 1
ATOM 3928 O O . THR A 1 494 ? 32.907 -12.001 -24.625 1.00 86.75 494 THR A O 1
ATOM 3931 N N . GLN A 1 495 ? 33.427 -13.612 -26.100 1.00 88.25 495 GLN A N 1
ATOM 3932 C CA . GLN A 1 495 ? 32.514 -14.609 -25.537 1.00 88.25 495 GLN A CA 1
ATOM 3933 C C . GLN A 1 495 ? 32.821 -14.906 -24.065 1.00 88.25 495 GLN A C 1
ATOM 3935 O O . GLN A 1 495 ? 31.910 -15.062 -23.255 1.00 88.25 495 GLN A O 1
ATOM 3940 N N . ARG A 1 496 ? 34.110 -14.966 -23.703 1.00 89.19 496 ARG A N 1
ATOM 3941 C CA . ARG A 1 496 ? 34.533 -15.158 -22.316 1.00 89.19 496 ARG A CA 1
ATOM 3942 C C . ARG A 1 496 ? 34.142 -13.963 -21.453 1.00 89.19 496 ARG A C 1
ATOM 3944 O O . ARG A 1 496 ? 33.472 -14.171 -20.455 1.00 89.19 496 ARG A O 1
ATOM 3951 N N . GLU A 1 497 ? 34.558 -12.757 -21.827 1.00 90.12 497 GLU A N 1
ATOM 3952 C CA . GLU A 1 497 ? 34.312 -11.555 -21.020 1.00 90.12 497 GLU A CA 1
ATOM 3953 C C . GLU A 1 497 ? 32.810 -11.251 -20.901 1.00 90.12 497 GLU A C 1
ATOM 3955 O O . GLU A 1 497 ? 32.322 -10.964 -19.814 1.00 90.12 497 GLU A O 1
ATOM 3960 N N . PHE A 1 498 ? 32.044 -11.413 -21.986 1.00 91.31 498 PHE A N 1
ATOM 3961 C CA . PHE A 1 498 ? 30.585 -11.295 -21.955 1.00 91.31 498 PHE A CA 1
ATOM 3962 C C . PHE A 1 498 ? 29.951 -12.303 -20.989 1.00 91.31 498 PHE A C 1
ATOM 3964 O O . PHE A 1 498 ? 29.072 -11.943 -20.214 1.00 91.31 498 PHE A O 1
ATOM 3971 N N . ARG A 1 499 ? 30.419 -13.560 -20.982 1.00 92.00 499 ARG A N 1
ATOM 3972 C CA . ARG A 1 499 ? 29.941 -14.568 -20.026 1.00 92.00 499 ARG A CA 1
ATOM 3973 C C . ARG A 1 499 ? 30.239 -14.175 -18.581 1.00 92.00 499 ARG A C 1
ATOM 3975 O O . ARG A 1 499 ? 29.378 -14.410 -17.744 1.00 92.00 499 ARG A O 1
ATOM 3982 N N . GLU A 1 500 ? 31.415 -13.623 -18.282 1.00 91.62 500 GLU A N 1
ATOM 3983 C CA . GLU A 1 500 ? 31.722 -13.161 -16.920 1.00 91.62 500 GLU A CA 1
ATOM 3984 C C . GLU A 1 500 ? 30.758 -12.039 -16.496 1.00 91.62 500 GLU A C 1
ATOM 3986 O O . GLU A 1 500 ? 30.192 -12.117 -15.412 1.00 91.62 500 GLU A O 1
ATOM 3991 N N . LEU A 1 501 ? 30.442 -11.085 -17.385 1.00 92.56 501 LEU A N 1
ATOM 3992 C CA . LEU A 1 501 ? 29.431 -10.050 -17.111 1.00 92.56 501 LEU A CA 1
ATOM 3993 C C . LEU A 1 501 ? 28.033 -10.639 -16.873 1.00 92.56 501 LEU A C 1
ATOM 3995 O O . LEU A 1 501 ? 27.338 -10.239 -15.941 1.00 92.56 501 LEU A O 1
ATOM 3999 N N . VAL A 1 502 ? 27.616 -11.611 -17.693 1.00 93.81 502 VAL A N 1
ATOM 4000 C CA . VAL A 1 502 ? 26.341 -12.319 -17.491 1.00 93.81 502 VAL A CA 1
ATOM 4001 C C . VAL A 1 502 ? 26.351 -13.077 -16.168 1.00 93.81 502 VAL A C 1
ATOM 4003 O O . VAL A 1 502 ? 25.350 -13.081 -15.459 1.00 93.81 502 VAL A O 1
ATOM 4006 N N . MET A 1 503 ? 27.468 -13.707 -15.812 1.00 92.56 503 MET A N 1
ATOM 4007 C CA . MET A 1 503 ? 27.612 -14.426 -14.552 1.00 92.56 503 MET A CA 1
ATOM 4008 C C . MET A 1 503 ? 27.470 -13.469 -13.365 1.00 92.56 503 MET A C 1
ATOM 4010 O O . MET A 1 503 ? 26.636 -13.725 -12.498 1.00 92.56 503 MET A O 1
ATOM 4014 N N . ASP A 1 504 ? 28.186 -12.347 -13.363 1.00 93.38 504 ASP A N 1
ATOM 4015 C CA . ASP A 1 504 ? 28.079 -11.320 -12.322 1.00 93.38 504 ASP A CA 1
ATOM 4016 C C . ASP A 1 504 ? 26.650 -10.771 -12.215 1.00 93.38 504 ASP A C 1
ATOM 4018 O O . ASP A 1 504 ? 26.105 -10.668 -11.115 1.00 93.38 504 ASP A O 1
ATOM 4022 N N . PHE A 1 505 ? 25.992 -10.517 -13.350 1.00 94.62 505 PHE A N 1
ATOM 4023 C CA . PHE A 1 505 ? 24.589 -10.112 -13.370 1.00 94.62 505 PHE A CA 1
ATOM 4024 C C . PHE A 1 505 ? 23.676 -11.180 -12.762 1.00 94.62 505 PHE A C 1
ATOM 4026 O O . PHE A 1 505 ? 22.844 -10.857 -11.920 1.00 94.62 505 PHE A O 1
ATOM 4033 N N . LEU A 1 506 ? 23.818 -12.457 -13.130 1.00 94.44 506 LEU A N 1
ATOM 4034 C CA . LEU A 1 506 ? 22.973 -13.537 -12.607 1.00 94.44 506 LEU A CA 1
ATOM 4035 C C . LEU A 1 506 ? 23.201 -13.799 -11.107 1.00 94.44 506 LEU A C 1
ATOM 4037 O O . LEU A 1 506 ? 22.233 -14.097 -10.410 1.00 94.44 506 LEU A O 1
ATOM 4041 N N . TYR A 1 507 ? 24.440 -13.680 -10.614 1.00 92.50 507 TYR A N 1
ATOM 4042 C CA . TYR A 1 507 ? 24.791 -13.846 -9.194 1.00 92.50 507 TYR A CA 1
ATOM 4043 C C . TYR A 1 507 ? 24.587 -12.585 -8.344 1.00 92.50 507 TYR A C 1
ATOM 4045 O O . TYR A 1 507 ? 24.658 -12.673 -7.117 1.00 92.50 507 TYR A O 1
ATOM 4053 N N . SER A 1 508 ? 24.340 -11.429 -8.965 1.00 91.38 508 SER A N 1
ATOM 4054 C CA . SER A 1 508 ? 24.008 -10.191 -8.259 1.00 91.38 508 SER A CA 1
ATOM 4055 C C . SER A 1 508 ? 22.827 -10.411 -7.313 1.00 91.38 508 SER A C 1
ATOM 4057 O O . SER A 1 508 ? 21.802 -10.986 -7.691 1.00 91.38 508 SER A O 1
ATOM 4059 N N . ASP A 1 509 ? 22.961 -9.907 -6.082 1.00 87.44 509 ASP A N 1
ATOM 4060 C CA . ASP A 1 509 ? 21.926 -10.016 -5.050 1.00 87.44 509 ASP A CA 1
ATOM 4061 C C . ASP A 1 509 ? 20.685 -9.157 -5.346 1.00 87.44 509 ASP A C 1
ATOM 4063 O O . ASP A 1 509 ? 19.684 -9.219 -4.624 1.00 87.44 509 ASP A O 1
ATOM 4067 N N . LYS A 1 510 ? 20.745 -8.342 -6.407 1.00 91.25 510 LYS A N 1
ATOM 4068 C CA . LYS A 1 510 ? 19.662 -7.454 -6.809 1.00 91.25 510 LYS A CA 1
ATOM 4069 C C . LYS A 1 510 ? 18.551 -8.212 -7.546 1.00 91.25 510 LYS A C 1
ATOM 4071 O O . LYS A 1 510 ? 18.839 -9.050 -8.413 1.00 91.25 510 LYS A O 1
ATOM 4076 N N . PRO A 1 511 ? 17.277 -7.898 -7.245 1.00 94.62 511 PRO A N 1
ATOM 4077 C CA . PRO A 1 511 ? 16.143 -8.413 -7.997 1.00 94.62 511 PRO A CA 1
ATOM 4078 C C . PRO A 1 511 ? 16.180 -8.062 -9.478 1.00 94.62 511 PRO A C 1
ATOM 4080 O O . PRO A 1 511 ? 16.804 -7.089 -9.893 1.00 94.62 511 PRO A O 1
ATOM 4083 N N . LYS A 1 512 ? 15.480 -8.872 -10.269 1.00 96.50 512 LYS A N 1
ATOM 4084 C CA . LYS A 1 512 ? 15.387 -8.740 -11.721 1.00 96.50 512 LYS A CA 1
ATOM 4085 C C . LYS A 1 512 ? 13.940 -8.875 -12.152 1.00 96.50 512 LYS A C 1
ATOM 4087 O O . LYS A 1 512 ? 13.169 -9.620 -11.551 1.00 96.50 512 LYS A O 1
ATOM 4092 N N . LEU A 1 513 ? 13.579 -8.188 -13.220 1.00 97.00 513 LEU A N 1
ATOM 4093 C CA . LEU A 1 513 ? 12.301 -8.357 -13.881 1.00 97.00 513 LEU A CA 1
ATOM 4094 C C . LEU A 1 513 ? 12.456 -9.434 -14.956 1.00 97.00 513 LEU A C 1
ATOM 4096 O O . LEU A 1 513 ? 13.143 -9.232 -15.957 1.00 97.00 513 LEU A O 1
ATOM 4100 N N . PHE A 1 514 ? 11.846 -10.593 -14.723 1.00 96.62 514 PHE A N 1
ATOM 4101 C CA . PHE A 1 514 ? 11.682 -11.621 -15.741 1.00 96.62 514 PHE A CA 1
ATOM 4102 C C . PHE A 1 514 ? 10.481 -11.268 -16.615 1.00 96.62 514 PHE A C 1
ATOM 4104 O O . PHE A 1 514 ? 9.402 -10.981 -16.094 1.00 96.62 514 PHE A O 1
ATOM 4111 N N . ARG A 1 515 ? 10.670 -11.289 -17.935 1.00 95.00 515 ARG A N 1
ATOM 4112 C CA . ARG A 1 515 ? 9.635 -10.931 -18.912 1.00 95.00 515 ARG A CA 1
ATOM 4113 C C . ARG A 1 515 ? 9.572 -11.965 -20.009 1.00 95.00 515 ARG A C 1
ATOM 4115 O O . ARG A 1 515 ? 10.603 -12.353 -20.555 1.00 95.00 515 ARG A O 1
ATOM 4122 N N . SER A 1 516 ? 8.369 -12.391 -20.351 1.00 93.12 516 SER A N 1
ATOM 4123 C CA . SER A 1 516 ? 8.129 -13.344 -21.432 1.00 93.12 516 SER A CA 1
ATOM 4124 C C . SER A 1 516 ? 6.687 -13.241 -21.911 1.00 93.12 516 SER A C 1
ATOM 4126 O O . SER A 1 516 ? 5.812 -12.786 -21.179 1.00 93.12 516 SER A O 1
ATOM 4128 N N . THR A 1 517 ? 6.428 -13.684 -23.137 1.00 91.12 517 THR A N 1
ATOM 4129 C CA . THR A 1 517 ? 5.066 -13.696 -23.685 1.00 91.12 517 THR A CA 1
ATOM 4130 C C . THR A 1 517 ? 4.137 -14.708 -23.013 1.00 91.12 517 THR A C 1
ATOM 4132 O O . THR A 1 517 ? 2.997 -14.341 -22.739 1.00 91.12 517 THR A O 1
ATOM 4135 N N . PRO A 1 518 ? 4.556 -15.954 -22.721 1.00 90.31 518 PRO A N 1
ATOM 4136 C CA . PRO A 1 518 ? 3.655 -16.928 -22.106 1.00 90.31 518 PRO A CA 1
ATOM 4137 C C . PRO A 1 518 ? 3.451 -16.725 -20.597 1.00 90.31 518 PRO A C 1
ATOM 4139 O O . PRO A 1 518 ? 2.338 -16.926 -20.112 1.00 90.31 518 PRO A O 1
ATOM 4142 N N . GLU A 1 519 ? 4.494 -16.352 -19.848 1.00 90.88 519 GLU A N 1
ATOM 4143 C CA . GLU A 1 519 ? 4.432 -16.240 -18.382 1.00 90.88 519 GLU A CA 1
ATOM 4144 C C . GLU A 1 519 ? 4.203 -14.804 -17.869 1.00 90.88 519 GLU A C 1
ATOM 4146 O O . GLU A 1 519 ? 3.953 -14.624 -16.674 1.00 90.88 519 GLU A O 1
ATOM 4151 N N . GLY A 1 520 ? 4.268 -13.801 -18.752 1.00 91.94 520 GLY A N 1
ATOM 4152 C CA . GLY A 1 520 ? 4.095 -12.387 -18.418 1.00 91.94 520 GLY A CA 1
ATOM 4153 C C . GLY A 1 520 ? 5.303 -11.785 -17.699 1.00 91.94 520 GLY A C 1
ATOM 4154 O O . GLY A 1 520 ? 6.440 -12.265 -17.831 1.00 91.94 520 GLY A O 1
ATOM 4155 N N . ASN A 1 521 ? 5.048 -10.720 -16.938 1.00 95.00 521 ASN A N 1
ATOM 4156 C CA . ASN A 1 521 ? 6.054 -10.062 -16.105 1.00 95.00 521 ASN A CA 1
ATOM 4157 C C . ASN A 1 521 ? 6.066 -10.646 -14.684 1.00 95.00 521 ASN A C 1
ATOM 4159 O O . ASN A 1 521 ? 5.030 -10.790 -14.029 1.00 95.00 521 ASN A O 1
ATOM 4163 N N . ILE A 1 522 ? 7.261 -10.983 -14.190 1.00 95.56 522 ILE A N 1
ATOM 4164 C CA . ILE A 1 522 ? 7.464 -11.508 -12.836 1.00 95.56 522 ILE A CA 1
ATOM 4165 C C . ILE A 1 522 ? 8.718 -10.875 -12.243 1.00 95.56 522 ILE A C 1
ATOM 4167 O O . ILE A 1 522 ? 9.816 -10.995 -12.787 1.00 95.56 522 ILE A O 1
ATOM 4171 N N . LEU A 1 523 ? 8.573 -10.228 -11.092 1.00 96.25 523 LEU A N 1
ATOM 4172 C CA . LEU A 1 523 ? 9.699 -9.682 -10.353 1.00 96.25 523 LEU A CA 1
ATOM 4173 C C . LEU A 1 523 ? 10.347 -10.792 -9.520 1.00 96.25 523 LEU A C 1
ATOM 4175 O O . LEU A 1 523 ? 9.744 -11.303 -8.575 1.00 96.25 523 LEU A O 1
ATOM 4179 N N . VAL A 1 524 ? 11.570 -11.179 -9.878 1.00 96.38 524 VAL A N 1
ATOM 4180 C CA . VAL A 1 524 ? 12.224 -12.388 -9.374 1.00 96.38 524 VAL A CA 1
ATOM 4181 C C . VAL A 1 524 ? 13.565 -12.112 -8.706 1.00 96.38 524 VAL A C 1
ATOM 4183 O O . VAL A 1 524 ? 14.317 -11.212 -9.078 1.00 96.38 524 VAL A O 1
ATOM 4186 N N . ARG A 1 525 ? 13.910 -12.972 -7.749 1.00 95.06 525 ARG A N 1
ATOM 4187 C CA . ARG A 1 525 ? 15.283 -13.181 -7.288 1.00 95.06 525 ARG A CA 1
ATOM 4188 C C . ARG A 1 525 ? 15.780 -14.520 -7.812 1.00 95.06 525 ARG A C 1
ATOM 4190 O O . ARG A 1 525 ? 15.057 -15.516 -7.745 1.00 95.06 525 ARG A O 1
ATOM 4197 N N . LEU A 1 526 ? 16.998 -14.523 -8.346 1.00 95.31 526 LEU A N 1
ATOM 4198 C CA . LEU A 1 526 ? 17.633 -15.720 -8.885 1.00 95.31 526 LEU A CA 1
ATOM 4199 C C . LEU A 1 526 ? 18.482 -16.383 -7.797 1.00 95.31 526 LEU A C 1
ATOM 4201 O O . LEU A 1 526 ? 19.281 -15.726 -7.134 1.00 95.31 526 LEU A O 1
ATOM 4205 N N . THR A 1 527 ? 18.307 -17.686 -7.614 1.00 93.81 527 THR A N 1
ATOM 4206 C CA . THR A 1 527 ? 19.117 -18.526 -6.723 1.00 93.81 527 THR A CA 1
ATOM 4207 C C . THR A 1 527 ? 19.614 -19.754 -7.475 1.00 93.81 527 THR A C 1
ATOM 4209 O O . THR A 1 527 ? 19.173 -20.029 -8.592 1.00 93.81 527 THR A O 1
ATOM 4212 N N . ASP A 1 528 ? 20.556 -20.491 -6.882 1.00 92.69 528 ASP A N 1
ATOM 4213 C CA . ASP A 1 528 ? 21.108 -21.728 -7.455 1.00 92.69 528 ASP A CA 1
ATOM 4214 C C . ASP A 1 528 ? 21.613 -21.566 -8.899 1.00 92.69 528 ASP A C 1
ATOM 4216 O O . ASP A 1 528 ? 21.462 -22.453 -9.742 1.00 92.69 528 ASP A O 1
ATOM 4220 N N . VAL A 1 529 ? 22.207 -20.403 -9.192 1.00 94.56 529 VAL A N 1
ATOM 4221 C CA . VAL A 1 529 ? 22.817 -20.128 -10.492 1.00 94.56 529 VAL A CA 1
ATOM 4222 C C . VAL A 1 529 ? 23.962 -21.118 -10.711 1.00 94.56 529 VAL A C 1
ATOM 4224 O O . VAL A 1 529 ? 24.811 -21.310 -9.837 1.00 94.56 529 VAL A O 1
ATOM 4227 N N . SER A 1 530 ? 23.989 -21.757 -11.877 1.00 94.12 530 SER A N 1
ATOM 4228 C CA . SER A 1 530 ? 25.065 -22.647 -12.306 1.00 94.12 530 SER A CA 1
ATOM 4229 C C . SER A 1 530 ? 25.324 -22.484 -13.801 1.00 94.12 530 SER A C 1
ATOM 4231 O O . SER A 1 530 ? 24.391 -22.246 -14.568 1.00 94.12 530 SER A O 1
ATOM 4233 N N . LEU A 1 531 ? 26.589 -22.588 -14.217 1.00 93.38 531 LEU A N 1
ATOM 4234 C CA . LEU A 1 531 ? 27.005 -22.490 -15.616 1.00 93.38 531 LEU A CA 1
ATOM 4235 C C . LEU A 1 531 ? 27.713 -23.780 -16.041 1.00 93.38 531 LEU A C 1
ATOM 4237 O O . LEU A 1 531 ? 28.665 -24.224 -15.398 1.00 93.38 531 LEU A O 1
ATOM 4241 N N . THR A 1 532 ? 27.287 -24.355 -17.164 1.00 92.44 532 THR A N 1
ATOM 4242 C CA . THR A 1 532 ? 27.847 -25.581 -17.738 1.00 92.44 532 THR A CA 1
ATOM 4243 C C . THR A 1 532 ? 28.416 -25.299 -19.131 1.00 92.44 532 THR A C 1
ATOM 4245 O O . THR A 1 532 ? 27.698 -24.801 -19.995 1.00 92.44 532 THR A O 1
ATOM 4248 N N . PRO A 1 533 ? 29.696 -25.611 -19.405 1.00 90.50 533 PRO A N 1
ATOM 4249 C CA . PRO A 1 533 ? 30.278 -25.388 -20.724 1.00 90.50 533 PRO A CA 1
ATOM 4250 C C . PRO A 1 533 ? 29.653 -26.309 -21.773 1.00 90.50 533 PRO A C 1
ATOM 4252 O O . PRO A 1 533 ? 29.611 -27.531 -21.592 1.00 90.50 533 PRO A O 1
ATOM 4255 N N . ASN A 1 534 ? 29.282 -25.750 -22.925 1.00 86.69 534 ASN A N 1
ATOM 4256 C CA . ASN A 1 534 ? 28.787 -26.547 -24.039 1.00 86.69 534 ASN A CA 1
ATOM 4257 C C . ASN A 1 534 ? 29.951 -27.300 -24.712 1.00 86.69 534 ASN A C 1
ATOM 4259 O O . ASN A 1 534 ? 30.836 -26.713 -25.345 1.00 86.69 534 ASN A O 1
ATOM 4263 N N . GLN A 1 535 ? 29.968 -28.627 -24.565 1.00 85.19 535 GLN A N 1
ATOM 4264 C CA . GLN A 1 535 ? 31.069 -29.460 -25.058 1.00 85.19 535 GLN A CA 1
ATOM 4265 C C . GLN A 1 535 ? 31.113 -29.567 -26.587 1.00 85.19 535 GLN A C 1
ATOM 4267 O O . GLN A 1 535 ? 32.200 -29.704 -27.149 1.00 85.19 535 GLN A O 1
ATOM 4272 N N . GLN A 1 536 ? 29.963 -29.478 -27.263 1.00 82.00 536 GLN A N 1
ATOM 4273 C CA . GLN A 1 536 ? 29.870 -29.635 -28.719 1.00 82.00 536 GLN A CA 1
ATOM 4274 C C . GLN A 1 536 ? 30.462 -28.436 -29.465 1.00 82.00 536 GLN A C 1
ATOM 4276 O O . GLN A 1 536 ? 31.028 -28.595 -30.543 1.00 82.00 536 GLN A O 1
ATOM 4281 N N . LEU A 1 537 ? 30.413 -27.250 -28.854 1.00 79.62 537 LEU A N 1
ATOM 4282 C CA . LEU A 1 537 ? 30.946 -26.004 -29.411 1.00 79.62 537 LEU A CA 1
ATOM 4283 C C . LEU A 1 537 ? 32.307 -25.630 -28.811 1.00 79.62 537 LEU A C 1
ATOM 4285 O O . LEU A 1 537 ? 32.650 -24.458 -28.658 1.00 79.62 537 LEU A O 1
ATOM 4289 N N . GLY A 1 538 ? 33.097 -26.640 -28.433 1.00 75.81 538 GLY A N 1
ATOM 4290 C CA . GLY A 1 538 ? 34.470 -26.447 -27.969 1.00 75.81 538 GLY A CA 1
ATOM 4291 C C . GLY A 1 538 ? 34.588 -25.608 -26.694 1.00 75.81 538 GLY A C 1
ATOM 4292 O O . GLY A 1 538 ? 35.636 -24.997 -26.483 1.00 75.81 538 GLY A O 1
ATOM 4293 N N . ARG A 1 539 ? 33.538 -25.585 -25.854 1.00 80.44 539 ARG A N 1
ATOM 4294 C CA . ARG A 1 539 ? 33.443 -24.795 -24.610 1.00 80.44 539 ARG A CA 1
ATOM 4295 C C . ARG A 1 539 ? 33.499 -23.282 -24.832 1.00 80.44 539 ARG A C 1
ATOM 4297 O O . ARG A 1 539 ? 33.925 -22.546 -23.947 1.00 80.44 539 ARG A O 1
ATOM 4304 N N . MET A 1 540 ? 33.117 -22.827 -26.024 1.00 82.38 540 MET A N 1
ATOM 4305 C CA . MET A 1 540 ? 33.060 -21.402 -26.345 1.00 82.38 540 MET A CA 1
ATOM 4306 C C . MET A 1 540 ? 31.855 -20.724 -25.687 1.00 82.38 540 MET A C 1
ATOM 4308 O O . MET A 1 540 ? 32.005 -19.647 -25.123 1.00 82.38 540 MET A O 1
ATOM 4312 N N . ILE A 1 541 ? 30.700 -21.392 -25.712 1.00 88.94 541 ILE A N 1
ATOM 4313 C CA . ILE A 1 541 ? 29.451 -20.928 -25.101 1.00 88.94 541 ILE A CA 1
ATOM 4314 C C . ILE A 1 541 ? 29.067 -21.808 -23.910 1.00 88.94 541 ILE A C 1
ATOM 4316 O O . ILE A 1 541 ? 29.557 -22.937 -23.772 1.00 88.94 541 ILE A O 1
ATOM 4320 N N . TYR A 1 542 ? 28.229 -21.270 -23.032 1.00 92.25 542 TYR A N 1
ATOM 4321 C CA . TYR A 1 542 ? 27.856 -21.893 -21.764 1.00 92.25 542 TYR A CA 1
ATOM 4322 C C . TYR A 1 542 ? 26.340 -21.901 -21.617 1.00 92.25 542 TYR A C 1
ATOM 4324 O O . TYR A 1 542 ? 25.684 -20.927 -21.963 1.00 92.25 542 TYR A O 1
ATOM 4332 N N . ASP A 1 543 ? 25.802 -22.981 -21.070 1.00 93.88 543 ASP A N 1
ATOM 4333 C CA . ASP A 1 543 ? 24.407 -23.056 -20.656 1.00 93.88 543 ASP A CA 1
ATOM 4334 C C . ASP A 1 543 ? 24.309 -22.652 -19.184 1.00 93.88 543 ASP A C 1
ATOM 4336 O O . ASP A 1 543 ? 25.132 -23.083 -18.372 1.00 93.88 543 ASP A O 1
ATOM 4340 N N . PHE A 1 544 ? 23.330 -21.825 -18.831 1.00 95.00 544 PHE A N 1
ATOM 4341 C CA . PHE A 1 544 ? 23.045 -21.454 -17.450 1.00 95.00 544 PHE A CA 1
ATOM 4342 C C . PHE A 1 544 ? 21.765 -22.122 -16.952 1.00 95.00 544 PHE A C 1
ATOM 4344 O O . PHE A 1 544 ? 20.849 -22.418 -17.723 1.00 95.00 544 PHE A O 1
ATOM 4351 N N . SER A 1 545 ? 21.700 -22.328 -15.641 1.00 95.44 545 SER A N 1
ATOM 4352 C CA . SER A 1 545 ? 20.495 -22.729 -14.924 1.00 95.44 545 SER A CA 1
ATOM 4353 C C . SER A 1 545 ? 20.357 -21.919 -13.646 1.00 95.44 545 SER A C 1
ATOM 4355 O O . SER A 1 545 ? 21.355 -21.721 -12.958 1.00 95.44 545 SER A O 1
ATOM 4357 N N . CYS A 1 546 ? 19.146 -21.519 -13.287 1.00 95.62 546 CYS A N 1
ATOM 4358 C CA . CYS A 1 546 ? 18.846 -20.902 -11.999 1.00 95.62 546 CYS A CA 1
ATOM 4359 C C . CYS A 1 546 ? 17.409 -21.207 -11.563 1.00 95.62 546 CYS A C 1
ATOM 4361 O O . CYS A 1 546 ? 16.585 -21.689 -12.344 1.00 95.62 546 CYS A O 1
ATOM 4363 N N . VAL A 1 547 ? 17.107 -20.915 -10.302 1.00 95.94 547 VAL A N 1
ATOM 4364 C CA . VAL A 1 547 ? 15.750 -20.907 -9.760 1.00 95.94 547 VAL A CA 1
ATOM 4365 C C . VAL A 1 547 ? 15.319 -19.457 -9.595 1.00 95.94 547 VAL A C 1
ATOM 4367 O O . VAL A 1 547 ? 15.953 -18.691 -8.874 1.00 95.94 547 VAL A O 1
ATOM 4370 N N . ALA A 1 548 ? 14.240 -19.077 -10.267 1.00 96.50 548 ALA A N 1
ATOM 4371 C CA . ALA A 1 548 ? 13.610 -17.777 -10.130 1.00 96.50 548 ALA A CA 1
ATOM 4372 C C . ALA A 1 548 ? 12.479 -17.872 -9.102 1.00 96.50 548 ALA A C 1
ATOM 4374 O O . ALA A 1 548 ? 11.596 -18.727 -9.212 1.00 96.50 548 ALA A O 1
ATOM 4375 N N . THR A 1 549 ? 12.513 -16.997 -8.100 1.00 95.25 549 THR A N 1
ATOM 4376 C CA . THR A 1 549 ? 11.478 -16.890 -7.064 1.00 95.25 549 THR A CA 1
ATOM 4377 C C . THR A 1 549 ? 10.884 -15.493 -7.089 1.00 95.25 549 THR A C 1
ATOM 4379 O O . THR A 1 549 ? 11.633 -14.524 -7.011 1.00 95.25 549 THR A O 1
ATOM 4382 N N . GLU A 1 550 ? 9.563 -15.389 -7.198 1.00 95.12 550 GLU A N 1
ATOM 4383 C CA . GLU A 1 550 ? 8.840 -14.120 -7.138 1.00 95.12 550 GLU A CA 1
ATOM 4384 C C . GLU A 1 550 ? 9.000 -13.464 -5.763 1.00 95.12 550 GLU A C 1
ATOM 4386 O O . GLU A 1 550 ? 8.890 -14.131 -4.732 1.00 95.12 550 GLU A O 1
ATOM 4391 N N . ILE A 1 551 ? 9.272 -12.160 -5.755 1.00 91.56 551 ILE A N 1
ATOM 4392 C CA . ILE A 1 551 ? 9.555 -11.402 -4.525 1.00 91.56 551 ILE A CA 1
ATOM 4393 C C . ILE A 1 551 ? 8.628 -10.204 -4.297 1.00 91.56 551 ILE A C 1
ATOM 4395 O O . ILE A 1 551 ? 8.758 -9.528 -3.278 1.00 91.56 551 ILE A O 1
ATOM 4399 N N . GLY A 1 552 ? 7.721 -9.923 -5.229 1.00 86.44 552 GLY A N 1
ATOM 4400 C CA . GLY A 1 552 ? 6.791 -8.808 -5.134 1.00 86.44 552 GLY A CA 1
ATOM 4401 C C . GLY A 1 552 ? 6.019 -8.592 -6.427 1.00 86.44 552 GLY A C 1
ATOM 4402 O O . GLY A 1 552 ? 6.323 -9.195 -7.458 1.00 86.44 552 GLY A O 1
ATOM 4403 N N . ASP A 1 553 ? 5.032 -7.707 -6.354 1.00 88.19 553 ASP A N 1
ATOM 4404 C CA . ASP A 1 553 ? 4.178 -7.379 -7.488 1.00 88.19 553 ASP A CA 1
ATOM 4405 C C . ASP A 1 553 ? 4.922 -6.556 -8.547 1.00 88.19 553 ASP A C 1
ATOM 4407 O O . ASP A 1 553 ? 5.853 -5.795 -8.260 1.00 88.19 553 ASP A O 1
ATOM 4411 N N . CYS A 1 554 ? 4.477 -6.687 -9.793 1.00 89.38 554 CYS A N 1
ATOM 4412 C CA . CYS A 1 554 ? 4.991 -5.937 -10.933 1.00 89.38 554 CYS A CA 1
ATOM 4413 C C . CYS A 1 554 ? 4.393 -4.523 -10.980 1.00 89.38 554 CYS A C 1
ATOM 4415 O O . CYS A 1 554 ? 3.501 -4.248 -11.775 1.00 89.38 554 CYS A O 1
ATOM 4417 N N . SER A 1 555 ? 4.884 -3.632 -10.114 1.00 88.38 555 SER A N 1
ATOM 4418 C CA . SER A 1 555 ? 4.476 -2.223 -10.063 1.00 88.38 555 SER A CA 1
ATOM 4419 C C . SER A 1 555 ? 5.651 -1.275 -10.307 1.00 88.38 555 SER A C 1
ATOM 4421 O O . SER A 1 555 ? 6.811 -1.625 -10.077 1.00 88.38 555 SER A O 1
ATOM 4423 N N . ILE A 1 556 ? 5.357 -0.043 -10.738 1.00 87.56 556 ILE A N 1
ATOM 4424 C CA . ILE A 1 556 ? 6.384 0.988 -10.955 1.00 87.56 556 ILE A CA 1
ATOM 4425 C C . ILE A 1 556 ? 7.113 1.331 -9.650 1.00 87.56 556 ILE A C 1
ATOM 4427 O O . ILE A 1 556 ? 8.320 1.570 -9.673 1.00 87.56 556 ILE A O 1
ATOM 4431 N N . GLU A 1 557 ? 6.422 1.323 -8.508 1.00 85.44 557 GLU A N 1
ATOM 4432 C CA . GLU A 1 557 ? 7.035 1.540 -7.193 1.00 85.44 557 GLU A CA 1
ATOM 4433 C C . GLU A 1 557 ? 8.083 0.469 -6.887 1.00 85.44 557 GLU A C 1
ATOM 4435 O O . GLU A 1 557 ? 9.201 0.801 -6.492 1.00 85.44 557 GLU A O 1
ATOM 4440 N N . ASN A 1 558 ? 7.754 -0.803 -7.127 1.00 87.19 558 ASN A N 1
ATOM 4441 C CA . ASN A 1 558 ? 8.696 -1.901 -6.934 1.00 87.19 558 ASN A CA 1
ATOM 4442 C C . ASN A 1 558 ? 9.844 -1.837 -7.945 1.00 87.19 558 ASN A C 1
ATOM 4444 O O . ASN A 1 558 ? 10.997 -2.061 -7.579 1.00 87.19 558 ASN A O 1
ATOM 4448 N N . TYR A 1 559 ? 9.575 -1.475 -9.200 1.00 92.19 559 TYR A N 1
ATOM 4449 C CA . TYR A 1 559 ? 10.636 -1.339 -10.196 1.00 92.19 559 TYR A CA 1
ATOM 4450 C C . TYR A 1 559 ? 11.627 -0.222 -9.854 1.00 92.19 559 TYR A C 1
ATOM 4452 O O . TYR A 1 559 ? 12.829 -0.414 -10.042 1.00 92.19 559 TYR A O 1
ATOM 4460 N N . LYS A 1 560 ? 11.146 0.898 -9.295 1.00 88.94 560 LYS A N 1
ATOM 4461 C CA . LYS A 1 560 ? 11.993 1.973 -8.753 1.00 88.94 560 LYS A CA 1
ATOM 4462 C C . LYS A 1 560 ? 12.778 1.505 -7.530 1.00 88.94 560 LYS A C 1
ATOM 4464 O O . LYS A 1 560 ? 13.980 1.733 -7.461 1.00 88.94 560 LYS A O 1
ATOM 4469 N N . LEU A 1 561 ? 12.117 0.824 -6.590 1.00 87.75 561 LEU A N 1
ATOM 4470 C CA . LEU A 1 561 ? 12.744 0.306 -5.369 1.00 87.75 561 LEU A CA 1
ATOM 4471 C C . LEU A 1 561 ? 13.910 -0.646 -5.669 1.00 87.75 561 LEU A C 1
ATOM 4473 O O . LEU A 1 561 ? 14.907 -0.637 -4.951 1.00 87.75 561 LEU A O 1
ATOM 4477 N N . TYR A 1 562 ? 13.769 -1.469 -6.706 1.00 89.06 562 TYR A N 1
ATOM 4478 C CA . TYR A 1 562 ? 14.759 -2.476 -7.082 1.00 89.06 562 TYR A CA 1
ATOM 4479 C C . TYR A 1 562 ? 15.659 -2.068 -8.250 1.00 89.06 562 TYR A C 1
ATOM 4481 O O . TYR A 1 562 ? 16.401 -2.913 -8.743 1.00 89.06 562 TYR A O 1
ATOM 4489 N N . GLU A 1 563 ? 15.618 -0.799 -8.674 1.00 91.06 563 GLU A N 1
ATOM 4490 C CA . GLU A 1 563 ? 16.484 -0.258 -9.732 1.00 91.06 563 GLU A CA 1
ATOM 4491 C C . GLU A 1 563 ? 16.436 -1.103 -11.022 1.00 91.06 563 GLU A C 1
ATOM 4493 O O . GLU A 1 563 ? 17.465 -1.423 -11.623 1.00 91.06 563 GLU A O 1
ATOM 4498 N N . ILE A 1 564 ? 15.234 -1.524 -11.439 1.00 93.38 564 ILE A N 1
ATOM 4499 C CA . ILE A 1 564 ? 15.074 -2.397 -12.616 1.00 93.38 564 ILE A CA 1
ATOM 4500 C C . ILE A 1 564 ? 15.568 -1.702 -13.889 1.00 93.38 564 ILE A C 1
ATOM 4502 O O . ILE A 1 564 ? 16.254 -2.317 -14.703 1.00 93.38 564 ILE A O 1
ATOM 4506 N N . GLN A 1 565 ? 15.268 -0.413 -14.024 1.00 92.69 565 GLN A N 1
ATOM 4507 C CA . GLN A 1 565 ? 15.791 0.471 -15.060 1.00 92.69 565 GLN A CA 1
ATOM 4508 C C . GLN A 1 565 ? 16.016 1.871 -14.480 1.00 92.69 565 GLN A C 1
ATOM 4510 O O . GLN A 1 565 ? 15.657 2.130 -13.330 1.00 92.69 565 GLN A O 1
ATOM 4515 N N . ASP A 1 566 ? 16.578 2.776 -15.276 1.00 89.50 566 ASP A N 1
ATOM 4516 C CA . ASP A 1 566 ? 16.656 4.184 -14.904 1.00 89.50 566 ASP A CA 1
ATOM 4517 C C . ASP A 1 566 ? 15.282 4.859 -15.066 1.00 89.50 566 ASP A C 1
ATOM 4519 O O . ASP A 1 566 ? 14.714 4.900 -16.158 1.00 89.50 566 ASP A O 1
ATOM 4523 N N . PHE A 1 567 ? 14.735 5.367 -13.962 1.00 87.12 567 PHE A N 1
ATOM 4524 C CA . PHE A 1 567 ? 13.464 6.101 -13.925 1.00 87.12 567 PHE A CA 1
ATOM 4525 C C . PHE A 1 567 ? 13.671 7.624 -13.922 1.00 87.12 567 PHE A C 1
ATOM 4527 O O . PHE A 1 567 ? 12.689 8.367 -13.868 1.00 87.12 567 PHE A O 1
ATOM 4534 N N . GLY A 1 568 ? 14.920 8.092 -13.987 1.00 85.62 568 GLY A N 1
ATOM 4535 C CA . GLY A 1 568 ? 15.256 9.506 -13.933 1.00 85.62 568 GLY A CA 1
ATOM 4536 C C . GLY A 1 568 ? 15.021 10.148 -12.559 1.00 85.62 568 GLY A C 1
ATOM 4537 O O . GLY A 1 568 ? 15.144 9.485 -11.527 1.00 85.62 568 GLY A O 1
ATOM 4538 N N . GLU A 1 569 ? 14.726 11.455 -12.553 1.00 71.50 569 GLU A N 1
ATOM 4539 C CA . GLU A 1 569 ? 14.671 12.314 -11.344 1.00 71.50 569 GLU A CA 1
ATOM 4540 C C . GLU A 1 569 ? 13.329 12.372 -10.607 1.00 71.50 569 GLU A C 1
ATOM 4542 O O . GLU A 1 569 ? 12.315 12.800 -11.229 1.00 71.50 569 GLU A O 1
#